Protein 1PW4 (pdb70)

Structure (mmCIF, N/CA/C/O backbone):
data_1PW4
#
_entry.id   1PW4
#
_cell.length_a   97.640
_cell.length_b   97.640
_cell.length_c   175.151
_cell.angle_alpha   90.00
_cell.angle_beta   90.00
_cell.angle_gamma   120.00
#
_symmetry.space_group_name_H-M   'P 32 2 1'
#
loop_
_atom_site.group_PDB
_atom_site.id
_atom_site.type_symbol
_atom_site.label_atom_id
_atom_site.label_alt_id
_atom_site.label_comp_id
_atom_site.label_asym_id
_atom_site.label_entity_id
_atom_site.label_seq_id
_atom_site.pdbx_PDB_ins_code
_atom_site.Cartn_x
_atom_site.Cartn_y
_atom_site.Cartn_z
_atom_site.occupancy
_atom_site.B_iso_or_equiv
_atom_site.auth_seq_id
_atom_site.auth_comp_id
_atom_site.auth_asym_id
_atom_site.auth_atom_id
_atom_site.pdbx_PDB_model_num
ATOM 1 N N . PHE A 1 4 ? 7.602 37.838 -35.981 1.00 126.50 5 PHE A N 1
ATOM 2 C CA . PHE A 1 4 ? 7.575 36.618 -36.846 1.00 126.50 5 PHE A CA 1
ATOM 3 C C . PHE A 1 4 ? 8.498 36.720 -38.079 1.00 126.50 5 PHE A C 1
ATOM 4 O O . PHE A 1 4 ? 8.513 37.724 -38.800 1.00 126.50 5 PHE A O 1
ATOM 12 N N . LYS A 1 5 ? 9.263 35.658 -38.294 1.00 163.32 6 LYS A N 1
ATOM 13 C CA . LYS A 1 5 ? 10.230 35.514 -39.383 1.00 163.32 6 LYS A CA 1
ATOM 14 C C . LYS A 1 5 ? 10.215 33.999 -39.470 1.00 163.32 6 LYS A C 1
ATOM 15 O O . LYS A 1 5 ? 10.165 33.336 -38.432 1.00 163.32 6 LYS A O 1
ATOM 21 N N . PRO A 1 6 ? 10.292 33.404 -40.675 1.00 193.83 7 PRO A N 1
ATOM 22 C CA . PRO A 1 6 ? 10.377 33.656 -42.126 1.00 193.83 7 PRO A CA 1
ATOM 23 C C . PRO A 1 6 ? 9.725 34.833 -42.841 1.00 193.83 7 PRO A C 1
ATOM 24 O O . PRO A 1 6 ? 8.587 35.209 -42.562 1.00 193.83 7 PRO A O 1
ATOM 28 N N . ALA A 1 7 ? 10.484 35.390 -43.786 1.00 92.65 8 ALA A N 1
ATOM 29 C CA . ALA A 1 7 ? 10.042 36.485 -44.641 1.00 92.65 8 ALA A CA 1
ATOM 30 C C . ALA A 1 7 ? 10.873 36.548 -45.939 1.00 92.65 8 ALA A C 1
ATOM 31 O O . ALA A 1 7 ? 12.085 36.759 -45.905 1.00 92.65 8 ALA A O 1
ATOM 33 N N . PRO A 1 8 ? 10.226 36.396 -47.107 1.00 147.84 9 PRO A N 1
ATOM 34 C CA . PRO A 1 8 ? 11.052 36.467 -48.316 1.00 147.84 9 PRO A CA 1
ATOM 35 C C . PRO A 1 8 ? 11.292 37.903 -48.761 1.00 147.84 9 PRO A C 1
ATOM 36 O O . PRO A 1 8 ? 12.426 38.370 -48.816 1.00 147.84 9 PRO A O 1
ATOM 40 N N . HIS A 1 9 ? 10.228 38.604 -49.056 1.00 200.00 10 HIS A N 1
ATOM 41 C CA . HIS A 1 9 ? 10.302 39.947 -49.483 1.00 200.00 10 HIS A CA 1
ATOM 42 C C . HIS A 1 9 ? 10.972 40.371 -50.811 1.00 200.00 10 HIS A C 1
ATOM 43 O O . HIS A 1 9 ? 11.704 41.340 -50.902 1.00 200.00 10 HIS A O 1
ATOM 50 N N . LYS A 1 10 ? 11.051 39.354 -51.707 1.00 81.87 11 LYS A N 1
ATOM 51 C CA . LYS A 1 10 ? 11.794 39.497 -52.966 1.00 81.87 11 LYS A CA 1
ATOM 52 C C . LYS A 1 10 ? 11.186 40.580 -53.833 1.00 81.87 11 LYS A C 1
ATOM 53 O O . LYS A 1 10 ? 9.966 40.713 -53.867 1.00 81.87 11 LYS A O 1
ATOM 59 N N . ALA A 1 11 ? 12.032 41.345 -54.528 1.00 110.94 12 ALA A N 1
ATOM 60 C CA . ALA A 1 11 ? 11.602 42.437 -55.418 1.00 110.94 12 ALA A CA 1
ATOM 61 C C . ALA A 1 11 ? 12.686 42.647 -56.476 1.00 110.94 12 ALA A C 1
ATOM 62 O O . ALA A 1 11 ? 13.845 42.874 -56.115 1.00 110.94 12 ALA A O 1
ATOM 64 N N . ARG A 1 12 ? 12.344 42.579 -57.767 1.00 142.12 13 ARG A N 1
ATOM 65 C CA . ARG A 1 12 ? 13.370 42.740 -58.811 1.00 142.12 13 ARG A CA 1
ATOM 66 C C . ARG A 1 12 ? 13.730 44.140 -59.352 1.00 142.12 13 ARG A C 1
ATOM 67 O O . ARG A 1 12 ? 12.864 44.852 -59.891 1.00 142.12 13 ARG A O 1
ATOM 75 N N . LEU A 1 13 ? 15.013 44.497 -59.182 1.00 89.24 14 LEU A N 1
ATOM 76 C CA . LEU A 1 13 ? 15.605 45.753 -59.625 1.00 89.24 14 LEU A CA 1
ATOM 77 C C . LEU A 1 13 ? 16.819 45.489 -60.537 1.00 89.24 14 LEU A C 1
ATOM 78 O O . LEU A 1 13 ? 17.735 46.316 -60.595 1.00 89.24 14 LEU A O 1
ATOM 83 N N . PRO A 1 14 ? 16.830 44.359 -61.277 1.00 200.00 15 PRO A N 1
ATOM 84 C CA . PRO A 1 14 ? 17.971 44.018 -62.144 1.00 200.00 15 PRO A CA 1
ATOM 85 C C . PRO A 1 14 ? 18.775 45.243 -62.548 1.00 200.00 15 PRO A C 1
ATOM 86 O O . PRO A 1 14 ? 19.914 45.421 -62.117 1.00 200.00 15 PRO A O 1
ATOM 90 N N . ALA A 1 15 ? 18.202 46.080 -63.389 1.00 133.33 16 ALA A N 1
ATOM 91 C CA . ALA A 1 15 ? 18.876 47.309 -63.732 1.00 133.33 16 ALA A CA 1
ATOM 92 C C . ALA A 1 15 ? 20.227 47.359 -64.446 1.00 133.33 16 ALA A C 1
ATOM 93 O O . ALA A 1 15 ? 21.060 48.159 -64.039 1.00 133.33 16 ALA A O 1
ATOM 95 N N . ALA A 1 16 ? 20.519 46.537 -65.454 1.00 116.25 17 ALA A N 1
ATOM 96 C CA . ALA A 1 16 ? 21.798 46.798 -66.119 1.00 116.25 17 ALA A CA 1
ATOM 97 C C . ALA A 1 16 ? 23.042 46.673 -65.240 1.00 116.25 17 ALA A C 1
ATOM 98 O O . ALA A 1 16 ? 23.491 47.673 -64.683 1.00 116.25 17 ALA A O 1
ATOM 100 N N . GLU A 1 17 ? 23.602 45.482 -65.113 1.00 169.19 18 GLU A N 1
ATOM 101 C CA . GLU A 1 17 ? 24.781 45.264 -64.256 1.00 169.19 18 GLU A CA 1
ATOM 102 C C . GLU A 1 17 ? 24.502 44.919 -62.792 1.00 169.19 18 GLU A C 1
ATOM 103 O O . GLU A 1 17 ? 24.866 45.641 -61.846 1.00 169.19 18 GLU A O 1
ATOM 109 N N . ILE A 1 18 ? 23.835 43.774 -62.662 1.00 153.03 19 ILE A N 1
ATOM 110 C CA . ILE A 1 18 ? 23.488 43.144 -61.408 1.00 153.03 19 ILE A CA 1
ATOM 111 C C . ILE A 1 18 ? 24.732 42.299 -61.148 1.00 153.03 19 ILE A C 1
ATOM 112 O O . ILE A 1 18 ? 25.063 42.008 -60.000 1.00 153.03 19 ILE A O 1
ATOM 117 N N . ASP A 1 19 ? 25.417 41.913 -62.226 1.00 107.56 20 ASP A N 1
ATOM 118 C CA . ASP A 1 19 ? 26.637 41.112 -62.113 1.00 107.56 20 ASP A CA 1
ATOM 119 C C . ASP A 1 19 ? 27.529 41.738 -61.042 1.00 107.56 20 ASP A C 1
ATOM 120 O O . ASP A 1 19 ? 27.894 41.077 -60.073 1.00 107.56 20 ASP A O 1
ATOM 125 N N . PRO A 1 20 ? 27.892 43.024 -61.203 1.00 125.26 21 PRO A N 1
ATOM 126 C CA . PRO A 1 20 ? 28.749 43.708 -60.228 1.00 125.26 21 PRO A CA 1
ATOM 127 C C . PRO A 1 20 ? 28.299 43.598 -58.764 1.00 125.26 21 PRO A C 1
ATOM 128 O O . PRO A 1 20 ? 29.125 43.365 -57.879 1.00 125.26 21 PRO A O 1
ATOM 132 N N . THR A 1 21 ? 27.009 43.783 -58.498 1.00 85.65 22 THR A N 1
ATOM 133 C CA . THR A 1 21 ? 26.528 43.671 -57.124 1.00 85.65 22 THR A CA 1
ATOM 134 C C . THR A 1 21 ? 26.437 42.203 -56.724 1.00 85.65 22 THR A C 1
ATOM 135 O O . THR A 1 21 ? 26.132 41.889 -55.577 1.00 85.65 22 THR A O 1
ATOM 139 N N . TYR A 1 22 ? 26.692 41.304 -57.670 1.00 88.46 23 TYR A N 1
ATOM 140 C CA . TYR A 1 22 ? 26.655 39.872 -57.386 1.00 88.46 23 TYR A CA 1
ATOM 141 C C . TYR A 1 22 ? 28.015 39.476 -56.834 1.00 88.46 23 TYR A C 1
ATOM 142 O O . TYR A 1 22 ? 28.119 38.805 -55.808 1.00 88.46 23 TYR A O 1
ATOM 151 N N . ARG A 1 23 ? 29.062 39.902 -57.525 1.00 59.55 24 ARG A N 1
ATOM 152 C CA . ARG A 1 23 ? 30.405 39.614 -57.075 1.00 59.55 24 ARG A CA 1
ATOM 153 C C . ARG A 1 23 ? 30.487 39.982 -55.595 1.00 59.55 24 ARG A C 1
ATOM 154 O O . ARG A 1 23 ? 30.937 39.185 -54.780 1.00 59.55 24 ARG A O 1
ATOM 162 N N . ARG A 1 24 ? 30.020 41.170 -55.230 1.00 98.18 25 ARG A N 1
ATOM 163 C CA . ARG A 1 24 ? 30.100 41.572 -53.833 1.00 98.18 25 ARG A CA 1
ATOM 164 C C . ARG A 1 24 ? 29.126 40.814 -52.943 1.00 98.18 25 ARG A C 1
ATOM 165 O O . ARG A 1 24 ? 29.484 40.396 -51.845 1.00 98.18 25 ARG A O 1
ATOM 173 N N . LEU A 1 25 ? 27.902 40.626 -53.410 1.00 66.69 26 LEU A N 1
ATOM 174 C CA . LEU A 1 25 ? 26.913 39.901 -52.617 1.00 66.69 26 LEU A CA 1
ATOM 175 C C . LEU A 1 25 ? 27.309 38.454 -52.365 1.00 66.69 26 LEU A C 1
ATOM 176 O O . LEU A 1 25 ? 26.716 37.784 -51.499 1.00 66.69 26 LEU A O 1
ATOM 181 N N . ARG A 1 26 ? 28.286 37.966 -53.134 1.00 56.59 27 ARG A N 1
ATOM 182 C CA . ARG A 1 26 ? 28.768 36.592 -52.979 1.00 56.59 27 ARG A CA 1
ATOM 183 C C . ARG A 1 26 ? 30.021 36.539 -52.111 1.00 56.59 27 ARG A C 1
ATOM 184 O O . ARG A 1 26 ? 30.129 35.702 -51.222 1.00 56.59 27 ARG A O 1
ATOM 192 N N . TRP A 1 27 ? 30.968 37.435 -52.360 1.00 138.71 28 TRP A N 1
ATOM 193 C CA . TRP A 1 27 ? 32.164 37.484 -51.537 1.00 138.71 28 TRP A CA 1
ATOM 194 C C . TRP A 1 27 ? 31.690 37.883 -50.128 1.00 138.71 28 TRP A C 1
ATOM 195 O O . TRP A 1 27 ? 32.274 37.48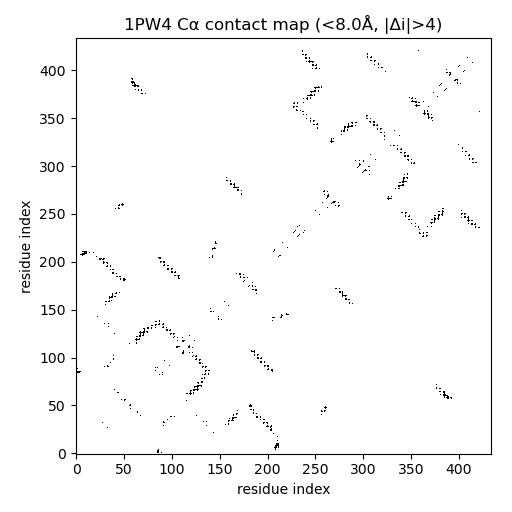8 -49.118 1.00 138.71 28 TRP A O 1
ATOM 206 N N . GLN A 1 28 ? 30.601 38.647 -50.076 1.00 85.20 29 GLN A N 1
ATOM 207 C CA . GLN A 1 28 ? 30.024 39.126 -48.823 1.00 85.20 29 GLN A CA 1
ATOM 208 C C . GLN A 1 28 ? 29.450 37.991 -47.986 1.00 85.20 29 GLN A C 1
ATOM 209 O O . GLN A 1 28 ? 29.943 37.695 -46.898 1.00 85.20 29 GLN A O 1
ATOM 215 N N . ILE A 1 29 ? 28.420 37.353 -48.531 1.00 98.92 30 ILE A N 1
ATOM 216 C CA . ILE A 1 29 ? 27.700 36.262 -47.878 1.00 98.92 30 ILE A CA 1
ATOM 217 C C . ILE A 1 29 ? 28.541 35.057 -47.435 1.00 98.92 30 ILE A C 1
ATOM 218 O O . ILE A 1 29 ? 28.352 34.528 -46.340 1.00 98.92 30 ILE A O 1
ATOM 223 N N . PHE A 1 30 ? 29.449 34.608 -48.292 1.00 87.61 31 PHE A N 1
ATOM 224 C CA . PHE A 1 30 ? 30.305 33.474 -47.967 1.00 87.61 31 PHE A CA 1
ATOM 225 C C . PHE A 1 30 ? 30.934 33.611 -46.572 1.00 87.61 31 PHE A C 1
ATOM 226 O O . PHE A 1 30 ? 30.823 32.687 -45.758 1.00 87.61 31 PHE A O 1
ATOM 234 N N . LEU A 1 31 ? 31.577 34.745 -46.279 1.00 29.27 32 LEU A N 1
ATOM 235 C CA . LEU A 1 31 ? 32.187 34.925 -44.950 1.00 29.27 32 LEU A CA 1
ATOM 236 C C . LEU A 1 31 ? 31.105 34.827 -43.893 1.00 29.27 32 LEU A C 1
ATOM 237 O O . LEU A 1 31 ? 31.320 34.299 -42.823 1.00 29.27 32 LEU A O 1
ATOM 242 N N . GLY A 1 32 ? 29.931 35.345 -44.214 1.00 27.09 33 GLY A N 1
ATOM 243 C CA . GLY A 1 32 ? 28.809 35.305 -43.294 1.00 27.09 33 GLY A CA 1
ATOM 244 C C . GLY A 1 32 ? 28.584 33.948 -42.675 1.00 27.09 33 GLY A C 1
ATOM 245 O O . GLY A 1 32 ? 28.918 33.726 -41.508 1.00 27.09 33 GLY A O 1
ATOM 246 N N . ILE A 1 33 ? 28.008 33.045 -43.464 1.00 70.70 34 ILE A N 1
ATOM 247 C CA . ILE A 1 33 ? 27.729 31.684 -43.028 1.00 70.70 34 ILE A CA 1
ATOM 248 C C . ILE A 1 33 ? 28.988 30.929 -42.563 1.00 70.70 34 ILE A C 1
ATOM 249 O O . ILE A 1 33 ? 28.914 30.130 -41.621 1.00 70.70 34 ILE A O 1
ATOM 254 N N . PHE A 1 34 ? 30.140 31.157 -43.203 1.00 47.01 35 PHE A N 1
ATOM 255 C CA . PHE A 1 34 ? 31.335 30.456 -42.761 1.00 47.01 35 PHE A CA 1
ATOM 256 C C . PHE A 1 34 ? 31.674 30.818 -41.312 1.00 47.01 35 PHE A C 1
ATOM 257 O O . PHE A 1 34 ? 31.851 29.940 -40.467 1.00 47.01 35 PHE A O 1
ATOM 265 N N . PHE A 1 35 ? 31.740 32.111 -41.018 1.00 11.29 36 PHE A N 1
ATOM 266 C CA . PHE A 1 35 ? 32.047 32.576 -39.669 1.00 11.29 36 PHE A CA 1
ATOM 267 C C . PHE A 1 35 ? 30.848 32.410 -38.781 1.00 11.29 36 PHE A C 1
ATOM 268 O O . PHE A 1 35 ? 30.973 32.259 -37.566 1.00 11.29 36 PHE A O 1
ATOM 276 N N . GLY A 1 36 ? 29.673 32.469 -39.390 1.00 38.13 37 GLY A N 1
ATOM 277 C CA . GLY A 1 36 ? 28.468 32.255 -38.622 1.00 38.13 37 GLY A CA 1
ATOM 278 C C . GLY A 1 36 ? 28.573 30.841 -38.080 1.00 38.13 37 GLY A C 1
ATOM 279 O O . GLY A 1 36 ? 28.499 30.626 -36.868 1.00 38.13 37 GLY A O 1
ATOM 280 N N . TYR A 1 37 ? 28.753 29.878 -38.983 1.00 42.23 38 TYR A N 1
ATOM 281 C CA . TYR A 1 37 ? 28.874 28.488 -38.588 1.00 42.23 38 TYR A CA 1
ATOM 282 C C . TYR A 1 37 ? 30.023 28.309 -37.608 1.00 42.23 38 TYR A C 1
ATOM 283 O O . TYR A 1 37 ? 29.862 27.668 -36.569 1.00 42.23 38 TYR A O 1
ATOM 292 N N . ALA A 1 38 ? 31.173 28.895 -37.928 1.00 49.48 39 ALA A N 1
ATOM 293 C CA . ALA A 1 38 ? 32.329 28.793 -37.059 1.00 49.48 39 ALA A CA 1
ATOM 294 C C . ALA A 1 38 ? 31.964 29.178 -35.615 1.00 49.48 39 ALA A C 1
ATOM 295 O O . ALA A 1 38 ? 32.336 28.486 -34.669 1.00 49.48 39 ALA A O 1
ATOM 297 N N . ALA A 1 39 ? 31.203 30.253 -35.438 1.00 64.46 40 ALA A N 1
ATOM 298 C CA . ALA A 1 39 ? 30.828 30.722 -34.099 1.00 64.46 40 ALA A CA 1
ATOM 299 C C . ALA A 1 39 ? 30.184 29.677 -33.181 1.00 64.46 40 ALA A C 1
ATOM 300 O O . ALA A 1 39 ? 30.344 29.734 -31.967 1.00 64.46 40 ALA A O 1
ATOM 302 N N . TYR A 1 40 ? 29.458 28.728 -33.752 1.00 37.24 41 TYR A N 1
ATOM 303 C CA . TYR A 1 40 ? 28.816 27.697 -32.952 1.00 37.24 41 TYR A CA 1
ATOM 304 C C . TYR A 1 40 ? 29.805 26.912 -32.128 1.00 37.24 41 TYR A C 1
ATOM 305 O O . TYR A 1 40 ? 29.543 26.555 -30.979 1.00 37.24 41 TYR A O 1
ATOM 314 N N . TYR A 1 41 ? 30.936 26.610 -32.736 1.00 103.20 42 TYR A N 1
ATOM 315 C CA . TYR A 1 41 ? 31.977 25.854 -32.074 1.00 103.20 42 TYR A CA 1
ATOM 316 C C . TYR A 1 41 ? 32.609 26.452 -30.824 1.00 103.20 42 TYR A C 1
ATOM 317 O O . TYR A 1 41 ? 33.228 25.721 -30.054 1.00 103.20 42 TYR A O 1
ATOM 326 N N . LEU A 1 42 ? 32.470 27.763 -30.608 1.00 70.80 43 LEU A N 1
ATOM 327 C CA . LEU A 1 42 ? 33.013 28.357 -29.380 1.00 70.80 43 LEU A CA 1
ATOM 328 C C . LEU A 1 42 ? 32.136 27.798 -28.271 1.00 70.80 43 LEU A C 1
ATOM 329 O O . LEU A 1 42 ? 32.617 27.521 -27.178 1.00 70.80 43 LEU A O 1
ATOM 334 N N . VAL A 1 43 ? 30.847 27.666 -28.563 1.00 55.86 44 VAL A N 1
ATOM 335 C CA . VAL A 1 43 ? 29.853 27.104 -27.649 1.00 55.86 44 VAL A CA 1
ATOM 336 C C . VAL A 1 43 ? 29.821 25.618 -27.187 1.00 55.86 44 VAL A C 1
ATOM 337 O O . VAL A 1 43 ? 29.420 25.361 -26.051 1.00 55.86 44 VAL A O 1
ATOM 341 N N . ARG A 1 44 ? 30.271 24.642 -28.018 1.00 69.66 45 ARG A N 1
ATOM 342 C CA . ARG A 1 44 ? 30.389 23.254 -27.613 1.00 69.66 45 ARG A CA 1
ATOM 343 C C . ARG A 1 44 ? 31.680 23.109 -26.875 1.00 69.66 45 ARG A C 1
ATOM 344 O O . ARG A 1 44 ? 31.680 22.312 -25.938 1.00 69.66 45 ARG A O 1
ATOM 352 N N . LYS A 1 45 ? 32.797 23.685 -27.075 1.00 113.31 46 LYS A N 1
ATOM 353 C CA . LYS A 1 45 ? 33.303 22.901 -26.001 1.00 113.31 46 LYS A CA 1
ATOM 354 C C . LYS A 1 45 ? 33.917 23.657 -24.881 1.00 113.31 46 LYS A C 1
ATOM 355 O O . LYS A 1 45 ? 35.113 23.705 -24.626 1.00 113.31 46 LYS A O 1
ATOM 361 N N . ASN A 1 46 ? 32.925 24.276 -24.239 1.00 75.87 47 ASN A N 1
ATOM 362 C CA . ASN A 1 46 ? 33.033 25.108 -23.054 1.00 75.87 47 ASN A CA 1
ATOM 363 C C . ASN A 1 46 ? 32.893 24.277 -21.805 1.00 75.87 47 ASN A C 1
ATOM 364 O O . ASN A 1 46 ? 33.637 24.464 -20.831 1.00 75.87 47 ASN A O 1
ATOM 369 N N . PHE A 1 47 ? 31.946 23.354 -21.798 1.00 73.69 48 PHE A N 1
ATOM 370 C CA . PHE A 1 47 ? 31.766 22.631 -20.551 1.00 73.69 48 PHE A CA 1
ATOM 371 C C . PHE A 1 47 ? 33.008 21.840 -20.238 1.00 73.69 48 PHE A C 1
ATOM 372 O O . PHE A 1 47 ? 33.430 21.761 -19.091 1.00 73.69 48 PHE A O 1
ATOM 380 N N . ALA A 1 48 ? 33.591 21.258 -21.273 1.00 59.23 49 ALA A N 1
ATOM 381 C CA . ALA A 1 48 ? 34.805 20.486 -21.120 1.00 59.23 49 ALA A CA 1
ATOM 382 C C . ALA A 1 48 ? 35.796 21.305 -20.299 1.00 59.23 49 ALA A C 1
ATOM 383 O O . ALA A 1 48 ? 36.312 20.841 -19.285 1.00 59.23 49 ALA A O 1
ATOM 385 N N . LEU A 1 49 ? 36.030 22.539 -20.726 1.00 32.86 50 LEU A N 1
ATOM 386 C CA . LEU A 1 49 ? 36.969 23.415 -20.041 1.00 32.86 50 LEU A CA 1
ATOM 387 C C . LEU A 1 49 ? 36.543 23.660 -18.595 1.00 32.86 50 LEU A C 1
ATOM 388 O O . LEU A 1 49 ? 37.370 23.883 -17.712 1.00 32.86 50 LEU A O 1
ATOM 393 N N . ALA A 1 50 ? 35.236 23.613 -18.374 1.00 34.41 51 ALA A N 1
ATOM 394 C CA . ALA A 1 50 ? 34.648 23.825 -17.059 1.00 34.41 51 ALA A CA 1
ATOM 395 C C . ALA A 1 50 ? 35.040 22.760 -16.050 1.00 34.41 51 ALA A C 1
ATOM 396 O O . ALA A 1 50 ? 35.476 23.081 -14.954 1.00 34.41 51 ALA A O 1
ATOM 398 N N . MET A 1 51 ? 34.918 21.500 -16.459 1.00 50.25 52 MET A N 1
ATOM 399 C CA . MET A 1 51 ? 35.184 20.339 -15.614 1.00 50.25 52 MET A CA 1
ATOM 400 C C . MET A 1 51 ? 36.504 20.276 -14.852 1.00 50.25 52 MET A C 1
ATOM 401 O O . MET A 1 51 ? 36.528 19.794 -13.724 1.00 50.25 52 MET A O 1
ATOM 406 N N . PRO A 1 52 ? 37.630 20.720 -15.451 1.00 37.36 53 PRO A N 1
ATOM 407 C CA . PRO A 1 52 ? 38.762 20.573 -14.549 1.00 37.36 53 PRO A CA 1
ATOM 408 C C . PRO A 1 52 ? 38.677 21.643 -13.476 1.00 37.36 53 PRO A C 1
ATOM 409 O O . PRO A 1 52 ? 38.895 21.314 -12.293 1.00 37.36 53 PRO A O 1
ATOM 413 N N . TYR A 1 53 ? 38.335 22.897 -13.879 1.00 57.47 54 TYR A N 1
ATOM 414 C CA . TYR A 1 53 ? 38.132 24.098 -12.975 1.00 57.47 54 TYR A CA 1
ATOM 415 C C . TYR A 1 53 ? 37.024 23.637 -12.020 1.00 57.47 54 TYR A C 1
ATOM 416 O O . TYR A 1 53 ? 37.241 23.470 -10.811 1.00 57.47 54 TYR A O 1
ATOM 425 N N . LEU A 1 54 ? 35.844 23.424 -12.598 1.00 65.71 55 LEU A N 1
ATOM 426 C CA . LEU A 1 54 ? 34.699 22.881 -11.889 1.00 65.71 55 LEU A CA 1
ATOM 427 C C . LEU A 1 54 ? 35.236 21.607 -11.287 1.00 65.71 55 LEU A C 1
ATOM 428 O O . LEU A 1 54 ? 36.150 20.992 -11.822 1.00 65.71 55 LEU A O 1
ATOM 433 N N . VAL A 1 55 ? 34.669 21.234 -10.165 1.00 73.92 56 VAL A N 1
ATOM 434 C CA . VAL A 1 55 ? 35.024 20.021 -9.451 1.00 73.92 56 VAL A CA 1
ATOM 435 C C . VAL A 1 55 ? 36.379 19.822 -8.780 1.00 73.92 56 VAL A C 1
ATOM 436 O O . VAL A 1 55 ? 36.868 18.692 -8.722 1.00 73.92 56 VAL A O 1
ATOM 440 N N . GLU A 1 56 ? 37.021 20.890 -8.304 1.00 167.86 57 GLU A N 1
ATOM 441 C CA . GLU A 1 56 ? 38.217 20.656 -7.503 1.00 167.86 57 GLU A CA 1
ATOM 442 C C . GLU A 1 56 ? 37.308 19.968 -6.492 1.00 167.86 57 GLU A C 1
ATOM 443 O O . GLU A 1 56 ? 37.596 18.899 -5.962 1.00 167.86 57 GLU A O 1
ATOM 449 N N . GLN A 1 57 ? 36.183 20.653 -6.274 1.00 84.31 58 GLN A N 1
ATOM 450 C CA . GLN A 1 57 ? 35.064 20.239 -5.434 1.00 84.31 58 GLN A CA 1
ATOM 451 C C . GLN A 1 57 ? 34.610 18.842 -5.849 1.00 84.31 58 GLN A C 1
ATOM 452 O O . GLN A 1 57 ? 34.568 18.528 -7.035 1.00 84.31 58 GLN A O 1
ATOM 458 N N . GLY A 1 58 ? 34.267 18.016 -4.867 1.00 103.38 59 GLY A N 1
ATOM 459 C CA . GLY A 1 58 ? 33.827 16.655 -5.129 1.00 103.38 59 GLY A CA 1
ATOM 460 C C . GLY A 1 58 ? 32.816 16.472 -6.244 1.00 103.38 59 GLY A C 1
ATOM 461 O O . GLY A 1 58 ? 32.452 15.344 -6.566 1.00 103.38 59 GLY A O 1
ATOM 462 N N . PHE A 1 59 ? 32.354 17.573 -6.827 1.00 141.79 60 PHE A N 1
ATOM 463 C CA . PHE A 1 59 ? 31.384 17.525 -7.916 1.00 141.79 60 PHE A CA 1
ATOM 464 C C . PHE A 1 59 ? 31.593 16.378 -8.898 1.00 141.79 60 PHE A C 1
ATOM 465 O O . PHE A 1 59 ? 30.806 15.430 -8.945 1.00 141.79 60 PHE A O 1
ATOM 473 N N . SER A 1 60 ? 32.657 16.480 -9.687 1.00 166.82 61 SER A N 1
ATOM 474 C CA . SER A 1 60 ? 32.979 15.472 -10.694 1.00 166.82 61 SER A CA 1
ATOM 475 C C . SER A 1 60 ? 33.060 14.031 -10.225 1.00 166.82 61 SER A C 1
ATOM 476 O O . SER A 1 60 ? 33.759 13.719 -9.262 1.00 166.82 61 SER A O 1
ATOM 479 N N . ARG A 1 61 ? 32.334 13.160 -10.914 1.00 170.62 62 ARG A N 1
ATOM 480 C CA . ARG A 1 61 ? 32.371 11.735 -10.634 1.00 159.65 62 ARG A CA 1
ATOM 481 C C . ARG A 1 61 ? 33.156 11.117 -11.796 1.00 146.73 62 ARG A C 1
ATOM 482 O O . ARG A 1 61 ? 34.056 10.293 -11.627 1.00 141.69 62 ARG A O 1
ATOM 490 N N . GLY A 1 62 ? 32.805 11.607 -12.979 1.00 48.02 63 GLY A N 1
ATOM 491 C CA . GLY A 1 62 ? 33.310 11.146 -14.257 1.00 49.49 63 GLY A CA 1
ATOM 492 C C . GLY A 1 62 ? 31.932 11.200 -14.885 1.00 51.58 63 GLY A C 1
ATOM 493 O O . GLY A 1 62 ? 31.702 10.838 -16.027 1.00 55.21 63 GLY A O 1
ATOM 494 N N . ASP A 1 63 ? 31.001 11.614 -14.019 1.00 128.46 64 ASP A N 1
ATOM 495 C CA . ASP A 1 63 ? 29.574 11.854 -14.273 1.00 120.46 64 ASP A CA 1
ATOM 496 C C . ASP A 1 63 ? 29.392 13.043 -15.213 1.00 110.40 64 ASP A C 1
ATOM 497 O O . ASP A 1 63 ? 28.567 13.009 -16.127 1.00 118.12 64 ASP A O 1
ATOM 502 N N . LEU A 1 64 ? 30.167 14.098 -14.960 1.00 59.68 65 LEU A N 1
ATOM 503 C CA . LEU A 1 64 ? 30.099 15.308 -15.759 1.00 62.32 65 LEU A CA 1
ATOM 504 C C . LEU A 1 64 ? 30.080 14.918 -17.226 1.00 66.79 65 LEU A C 1
ATOM 505 O O . LEU A 1 64 ? 29.413 15.556 -18.030 1.00 65.75 65 LEU A O 1
ATOM 510 N N . GLY A 1 65 ? 30.816 13.872 -17.573 1.00 89.77 66 GLY A N 1
ATOM 511 C CA . GLY A 1 65 ? 30.824 13.407 -18.947 1.00 91.55 66 GLY A CA 1
ATOM 512 C C . GLY A 1 65 ? 29.407 13.123 -19.416 1.00 86.15 66 GLY A C 1
ATOM 513 O O . GLY A 1 65 ? 29.062 13.414 -20.558 1.00 95.50 66 GLY A O 1
ATOM 514 N N . PHE A 1 66 ? 28.580 12.557 -18.542 1.00 79.12 67 PHE A N 1
ATOM 515 C CA . PHE A 1 66 ? 27.199 12.274 -18.900 1.00 71.38 67 PHE A CA 1
ATOM 516 C C . PHE A 1 66 ? 26.585 13.624 -19.206 1.00 67.62 67 PHE A C 1
ATOM 517 O O . PHE A 1 66 ? 25.863 13.788 -20.177 1.00 60.01 67 PHE A O 1
ATOM 525 N N . ALA A 1 67 ? 26.885 14.604 -18.370 1.00 51.81 68 ALA A N 1
ATOM 526 C CA . ALA A 1 67 ? 26.352 15.935 -18.583 1.00 66.01 68 ALA A CA 1
ATOM 527 C C . ALA A 1 67 ? 26.782 16.449 -19.947 1.00 72.74 68 ALA A C 1
ATOM 528 O O . ALA A 1 67 ? 25.949 16.876 -20.740 1.00 71.43 68 ALA A O 1
ATOM 530 N N . LEU A 1 68 ? 28.075 16.383 -20.238 1.00 60.65 69 LEU A N 1
ATOM 531 C CA . LEU A 1 68 ? 28.555 16.865 -21.522 1.00 52.17 69 LEU A CA 1
ATOM 532 C C . LEU A 1 68 ? 27.836 16.079 -22.592 1.00 50.31 69 LEU A C 1
ATOM 533 O O . LEU A 1 68 ? 27.441 16.627 -23.616 1.00 52.97 69 LEU A O 1
ATOM 538 N N . SER A 1 69 ? 27.658 14.791 -22.327 1.00 37.94 70 SER A N 1
ATOM 539 C CA . SER A 1 69 ? 26.968 13.870 -23.222 1.00 42.68 70 SER A CA 1
ATOM 540 C C . SER A 1 69 ? 25.704 14.511 -23.822 1.00 52.59 70 SER A C 1
ATOM 541 O O . SER A 1 69 ? 25.285 14.171 -24.931 1.00 57.19 70 SER A O 1
ATOM 544 N N . GLY A 1 70 ? 25.098 15.433 -23.080 1.00 38.53 71 GLY A N 1
ATOM 545 C CA . GLY A 1 70 ? 23.908 16.108 -23.567 1.00 42.38 71 GLY A CA 1
ATOM 546 C C . GLY A 1 70 ? 23.976 16.734 -24.961 1.00 35.40 71 GLY A C 1
ATOM 547 O O . GLY A 1 70 ? 23.129 16.449 -25.802 1.00 41.63 71 GLY A O 1
ATOM 548 N N . ILE A 1 71 ? 24.967 17.590 -25.202 1.00 5.09 72 ILE A N 1
ATOM 549 C CA . ILE A 1 71 ? 25.144 18.273 -26.488 1.00 5.01 72 ILE A CA 1
ATOM 550 C C . ILE A 1 71 ? 24.930 17.353 -27.688 1.00 11.62 72 ILE A C 1
ATOM 551 O O . ILE A 1 71 ? 24.218 17.670 -28.635 1.00 13.81 72 ILE A O 1
ATOM 556 N N . SER A 1 72 ? 25.568 16.197 -27.642 1.00 106.16 73 SER A N 1
ATOM 557 C CA . SER A 1 72 ? 25.493 15.254 -28.741 1.00 100.46 73 SER A CA 1
ATOM 558 C C . SER A 1 72 ? 24.119 14.627 -28.965 1.00 99.89 73 SER A C 1
ATOM 559 O O . SER A 1 72 ? 23.653 14.522 -30.098 1.00 104.57 73 SER A O 1
ATOM 562 N N . ILE A 1 73 ? 23.465 14.235 -27.882 1.00 29.73 74 ILE A N 1
ATOM 563 C CA . ILE A 1 73 ? 22.156 13.601 -27.970 1.00 29.42 74 ILE A CA 1
ATOM 564 C C . ILE A 1 73 ? 21.147 14.515 -28.666 1.00 46.60 74 ILE A C 1
ATOM 565 O O . ILE A 1 73 ? 20.449 14.096 -29.596 1.00 42.57 74 ILE A O 1
ATOM 570 N N . ALA A 1 74 ? 21.085 15.767 -28.209 1.00 87.34 75 ALA A N 1
ATOM 571 C CA . ALA A 1 74 ? 20.155 16.767 -28.744 1.00 88.28 75 ALA A CA 1
ATOM 572 C C . ALA A 1 74 ? 20.472 17.064 -30.191 1.00 81.59 75 ALA A C 1
ATOM 573 O O . ALA A 1 74 ? 19.573 17.170 -31.015 1.00 85.10 75 ALA A O 1
ATOM 575 N N . TYR A 1 75 ? 21.756 17.220 -30.493 1.00 54.01 76 TYR A N 1
ATOM 576 C CA . TYR A 1 75 ? 22.176 17.455 -31.865 1.00 62.46 76 TYR A CA 1
ATOM 577 C C . TYR A 1 75 ? 21.622 16.241 -32.596 1.00 64.64 76 TYR A C 1
ATOM 578 O O . TYR A 1 75 ? 21.177 16.320 -33.737 1.00 72.44 76 TYR A O 1
ATOM 587 N N . GLY A 1 76 ? 21.652 15.111 -31.901 1.00 71.91 77 GLY A N 1
ATOM 588 C CA . GLY A 1 76 ? 21.151 13.873 -32.460 1.00 73.05 77 GLY A CA 1
ATOM 589 C C . GLY A 1 76 ? 19.672 13.905 -32.803 1.00 62.73 77 GLY A C 1
ATOM 590 O O . GLY A 1 76 ? 19.325 13.752 -33.979 1.00 79.59 77 GLY A O 1
ATOM 591 N N . PHE A 1 77 ? 18.800 14.111 -31.804 1.00 80.44 78 PHE A N 1
ATOM 592 C CA . PHE A 1 77 ? 17.348 14.146 -32.046 1.00 83.48 78 PHE A CA 1
ATOM 593 C C . PHE A 1 77 ? 17.016 15.374 -32.883 1.00 82.68 78 PHE A C 1
ATOM 594 O O . PHE A 1 77 ? 15.957 15.459 -33.490 1.00 82.92 78 PHE A O 1
ATOM 602 N N . SER A 1 78 ? 17.956 16.312 -32.910 1.00 76.30 79 SER A N 1
ATOM 603 C CA . SER A 1 78 ? 17.834 17.566 -33.641 1.00 78.55 79 SER A CA 1
ATOM 604 C C . SER A 1 78 ? 17.557 17.520 -35.128 1.00 84.67 79 SER A C 1
ATOM 605 O O . SER A 1 78 ? 16.488 17.914 -35.573 1.00 87.76 79 SER A O 1
ATOM 608 N N . LYS A 1 79 ? 18.530 17.050 -35.898 1.00 126.12 80 LYS A N 1
ATOM 609 C CA . LYS A 1 79 ? 18.387 17.042 -37.342 1.00 113.38 80 LYS A CA 1
ATOM 610 C C . LYS A 1 79 ? 17.133 16.340 -37.813 1.00 116.69 80 LYS A C 1
ATOM 611 O O . LYS A 1 79 ? 16.644 16.610 -38.908 1.00 121.94 80 LYS A O 1
ATOM 617 N N . PHE A 1 80 ? 16.605 15.444 -36.993 1.00 101.10 81 PHE A N 1
ATOM 618 C CA . PHE A 1 80 ? 15.392 14.734 -37.370 1.00 100.99 81 PHE A CA 1
ATOM 619 C C . PHE A 1 80 ? 14.268 15.676 -37.833 1.00 101.10 81 PHE A C 1
ATOM 620 O O . PHE A 1 80 ? 13.465 15.318 -38.694 1.00 101.10 81 PHE A O 1
ATOM 628 N N . ILE A 1 81 ? 14.210 16.881 -37.272 1.00 138.78 82 ILE A N 1
ATOM 629 C CA . ILE A 1 81 ? 13.143 17.809 -37.640 1.00 138.78 82 ILE A CA 1
ATOM 630 C C . ILE A 1 81 ? 13.534 19.204 -38.156 1.00 135.86 82 ILE A C 1
ATOM 631 O O . ILE A 1 81 ? 12.866 19.758 -39.030 1.00 134.63 82 ILE A O 1
ATOM 636 N N . MET A 1 82 ? 14.614 19.767 -37.626 1.00 74.00 83 MET A N 1
ATOM 637 C CA . MET A 1 82 ? 15.067 21.094 -38.029 1.00 78.47 83 MET A CA 1
ATOM 638 C C . MET A 1 82 ? 15.357 21.143 -39.524 1.00 84.80 83 MET A C 1
ATOM 639 O O . MET A 1 82 ? 15.332 22.206 -40.129 1.00 76.22 83 MET A O 1
ATOM 644 N N . GLY A 1 83 ? 15.650 19.985 -40.108 1.00 200.00 84 GLY A N 1
ATOM 645 C CA . GLY A 1 83 ? 15.942 19.914 -41.529 1.00 200.00 84 GLY A CA 1
ATOM 646 C C . GLY A 1 83 ? 14.906 20.559 -42.434 1.00 200.00 84 GLY A C 1
ATOM 647 O O . GLY A 1 83 ? 15.222 20.939 -43.562 1.00 200.00 84 GLY A O 1
ATOM 648 N N . SER A 1 84 ? 13.672 20.683 -41.955 1.00 152.84 85 SER A N 1
ATOM 649 C CA . SER A 1 84 ? 12.608 21.291 -42.751 1.00 152.84 85 SER A CA 1
ATOM 650 C C . SER A 1 84 ? 12.458 22.769 -42.418 1.00 152.84 85 SER A C 1
ATOM 651 O O . SER A 1 84 ? 12.315 23.606 -43.305 1.00 152.84 85 SER A O 1
ATOM 654 N N . VAL A 1 85 ? 12.488 23.078 -41.126 1.00 72.98 86 VAL A N 1
ATOM 655 C CA . VAL A 1 85 ? 12.344 24.444 -40.653 1.00 65.76 86 VAL A CA 1
ATOM 656 C C . VAL A 1 85 ? 13.210 25.448 -41.414 1.00 63.78 86 VAL A C 1
ATOM 657 O O . VAL A 1 85 ? 12.692 26.410 -41.963 1.00 66.97 86 VAL A O 1
ATOM 661 N N . SER A 1 86 ? 14.517 25.240 -41.469 1.00 90.04 87 SER A N 1
ATOM 662 C CA . SER A 1 86 ? 15.354 26.199 -42.186 1.00 94.96 87 SER A CA 1
ATOM 663 C C . SER A 1 86 ? 14.906 26.285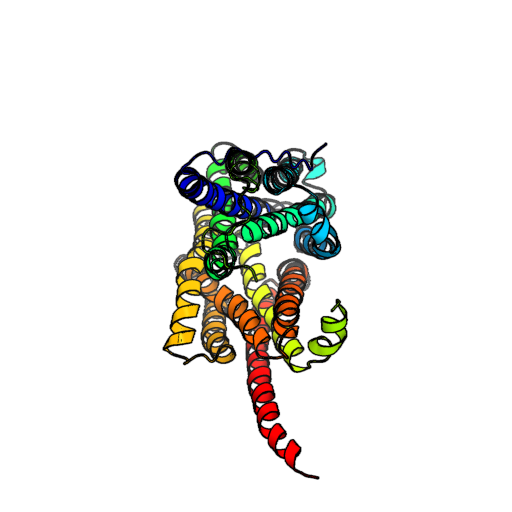 -43.644 1.00 101.99 87 SER A C 1
ATOM 664 O O . SER A 1 86 ? 15.040 27.330 -44.281 1.00 99.86 87 SER A O 1
ATOM 667 N N . ASP A 1 87 ? 14.374 25.188 -44.173 1.00 107.14 88 ASP A N 1
ATOM 668 C CA . ASP A 1 87 ? 13.887 25.189 -45.546 1.00 104.00 88 ASP A CA 1
ATOM 669 C C . ASP A 1 87 ? 12.792 26.259 -45.687 1.00 103.53 88 ASP A C 1
ATOM 670 O O . ASP A 1 87 ? 12.724 26.969 -46.691 1.00 104.84 88 ASP A O 1
ATOM 675 N N . ARG A 1 88 ? 11.929 26.356 -44.678 1.00 90.96 89 ARG A N 1
ATOM 676 C CA . ARG A 1 88 ? 10.848 27.346 -44.659 1.00 87.14 89 ARG A CA 1
ATOM 677 C C . ARG A 1 88 ? 11.373 28.743 -44.303 1.00 88.01 89 ARG A C 1
ATOM 678 O O . ARG A 1 88 ? 11.111 29.728 -45.001 1.00 93.12 89 ARG A O 1
ATOM 686 N N . SER A 1 89 ? 12.108 28.807 -43.194 1.00 81.78 90 SER A N 1
ATOM 687 C CA . SER A 1 89 ? 12.660 30.052 -42.669 1.00 85.51 90 SER A CA 1
ATOM 688 C C . SER A 1 89 ? 13.814 30.594 -43.491 1.00 85.90 90 SER A C 1
ATOM 689 O O . SER A 1 89 ? 14.323 29.917 -44.384 1.00 79.52 90 SER A O 1
ATOM 692 N N . ASN A 1 90 ? 14.238 31.816 -43.187 1.00 44.20 91 ASN A N 1
ATOM 693 C CA . ASN A 1 90 ? 15.333 32.381 -43.946 1.00 45.98 91 ASN A CA 1
ATOM 694 C C . ASN A 1 90 ? 16.703 32.368 -43.282 1.00 40.58 91 A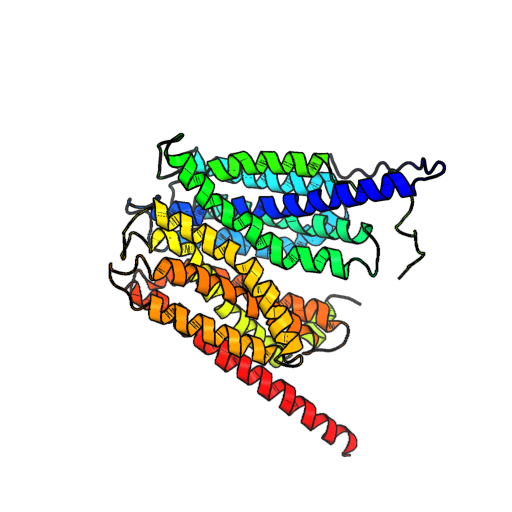SN A C 1
ATOM 695 O O . ASN A 1 90 ? 16.912 32.887 -42.177 1.00 49.93 91 ASN A O 1
ATOM 700 N N . PRO A 1 91 ? 17.663 31.744 -43.977 1.00 65.43 92 PRO A N 1
ATOM 701 C CA . PRO A 1 91 ? 19.050 31.585 -43.566 1.00 57.69 92 PRO A CA 1
ATOM 702 C C . PRO A 1 91 ? 19.666 32.834 -42.946 1.00 53.93 92 PRO A C 1
ATOM 703 O O . PRO A 1 91 ? 20.461 32.714 -42.002 1.00 48.04 92 PRO A O 1
ATOM 707 N N . ARG A 1 92 ? 19.333 34.018 -43.468 1.00 74.23 93 ARG A N 1
ATOM 708 C CA . ARG A 1 92 ? 19.898 35.245 -42.918 1.00 88.43 93 ARG A CA 1
ATOM 709 C C . ARG A 1 92 ? 19.599 35.429 -41.429 1.00 95.16 93 ARG A C 1
ATOM 710 O O . ARG A 1 92 ? 20.471 35.839 -40.657 1.00 93.85 93 ARG A O 1
ATOM 718 N N . VAL A 1 93 ? 18.364 35.131 -41.032 1.00 62.23 94 VAL A N 1
ATOM 719 C CA . VAL A 1 93 ? 17.947 35.272 -39.637 1.00 53.75 94 VAL A CA 1
ATOM 720 C C . VAL A 1 93 ? 18.164 34.021 -38.804 1.00 51.89 94 VAL A C 1
ATOM 721 O O . VAL A 1 93 ? 18.736 34.064 -37.706 1.00 54.55 94 VAL A O 1
ATOM 725 N N . PHE A 1 94 ? 17.691 32.910 -39.356 1.00 81.07 95 PHE A N 1
ATOM 726 C CA . PHE A 1 94 ? 17.733 31.609 -38.709 1.00 85.81 95 PHE A CA 1
ATOM 727 C C . PHE A 1 94 ? 19.084 31.161 -38.166 1.00 95.72 95 PHE A C 1
ATOM 728 O O . PHE A 1 94 ? 19.145 30.466 -37.153 1.00 100.32 95 PHE A O 1
ATOM 736 N N . LEU A 1 95 ? 20.164 31.551 -38.837 1.00 27.62 96 LEU A N 1
ATOM 737 C CA . LEU A 1 95 ? 21.492 31.184 -38.388 1.00 31.47 96 LEU A CA 1
ATOM 738 C C . LEU A 1 95 ? 21.824 31.975 -37.113 1.00 24.49 96 LEU A C 1
ATOM 739 O O . LEU A 1 95 ? 22.032 31.378 -36.063 1.00 30.72 96 LEU A O 1
ATOM 744 N N . PRO A 1 96 ? 21.829 33.323 -37.170 1.00 62.07 97 PRO A N 1
ATOM 745 C CA . PRO A 1 96 ? 22.143 34.075 -35.949 1.00 49.52 97 PRO A CA 1
ATOM 746 C C . PRO A 1 96 ? 21.122 33.740 -34.875 1.00 68.60 97 PRO A C 1
ATOM 747 O O . PRO A 1 96 ? 21.459 33.599 -33.704 1.00 70.79 97 PRO A O 1
ATOM 751 N N . ALA A 1 97 ? 19.865 33.630 -35.295 1.00 62.42 98 ALA A N 1
ATOM 752 C CA . ALA A 1 97 ? 18.759 33.301 -34.401 1.00 56.72 98 ALA A CA 1
ATOM 753 C C . ALA A 1 97 ? 18.995 32.025 -33.592 1.00 56.15 98 ALA A C 1
ATOM 754 O O . ALA A 1 97 ? 18.434 31.857 -32.511 1.00 60.83 98 ALA A O 1
ATOM 756 N N . GLY A 1 98 ? 19.814 31.119 -34.117 1.00 28.41 99 GLY A N 1
ATOM 757 C CA . GLY A 1 98 ? 20.079 29.875 -33.408 1.00 28.10 99 GLY A CA 1
ATOM 758 C C . GLY A 1 98 ? 21.301 29.980 -32.519 1.00 45.28 99 GLY A C 1
ATOM 759 O O . GLY A 1 98 ? 21.383 29.278 -31.495 1.00 41.25 99 GLY A O 1
ATOM 760 N N . LEU A 1 99 ? 22.390 30.487 -33.104 1.00 31.21 100 LEU A N 1
ATOM 761 C CA . LEU A 1 99 ? 23.531 30.842 -32.281 1.00 32.15 100 LEU A CA 1
ATOM 762 C C . LEU A 1 99 ? 23.242 31.630 -31.060 1.00 25.46 100 LEU A C 1
ATOM 763 O O . LEU A 1 99 ? 23.284 31.080 -29.948 1.00 28.97 100 LEU A O 1
ATOM 768 N N . ILE A 1 100 ? 23.068 32.921 -31.232 1.00 93.84 101 ILE A N 1
ATOM 769 C CA . ILE A 1 100 ? 22.763 33.725 -30.065 1.00 102.29 101 ILE A CA 1
ATOM 770 C C . ILE A 1 100 ? 21.744 33.094 -29.165 1.00 104.47 101 ILE A C 1
ATOM 771 O O . ILE A 1 100 ? 21.944 33.131 -27.951 1.00 112.27 101 ILE A O 1
ATOM 776 N N . LEU A 1 101 ? 20.770 32.384 -29.725 1.00 65.84 102 LEU A N 1
ATOM 777 C CA . LEU A 1 101 ? 19.812 31.670 -28.907 1.00 66.98 102 LEU A CA 1
ATOM 778 C C . LEU A 1 101 ? 20.539 30.660 -28.005 1.00 56.66 102 LEU A C 1
ATOM 779 O O . LEU A 1 101 ? 20.208 30.532 -26.830 1.00 73.52 102 LEU A O 1
ATOM 784 N N . ALA A 1 102 ? 21.503 29.931 -28.569 1.00 45.01 103 ALA A N 1
ATOM 785 C CA . ALA A 1 102 ? 22.284 28.930 -27.828 1.00 48.05 103 ALA A CA 1
ATOM 786 C C . ALA A 1 102 ? 23.391 29.525 -26.953 1.00 47.25 103 ALA A C 1
ATOM 787 O O . ALA A 1 102 ? 23.497 29.219 -25.766 1.00 47.49 103 ALA A O 1
ATOM 789 N N . ALA A 1 103 ? 24.201 30.389 -27.557 1.00 31.80 104 ALA A N 1
ATOM 790 C CA . ALA A 1 103 ? 25.331 31.027 -26.883 1.00 34.05 104 ALA A CA 1
ATOM 791 C C . ALA A 1 103 ? 24.880 31.832 -25.688 1.00 40.17 104 ALA A C 1
ATOM 792 O O . ALA A 1 103 ? 25.680 32.123 -24.798 1.00 43.26 104 ALA A O 1
ATOM 794 N N . ALA A 1 104 ? 23.614 32.226 -25.689 1.00 88.60 105 ALA A N 1
ATOM 795 C CA . ALA A 1 104 ? 23.068 32.965 -24.569 1.00 75.86 105 ALA A CA 1
ATOM 796 C C 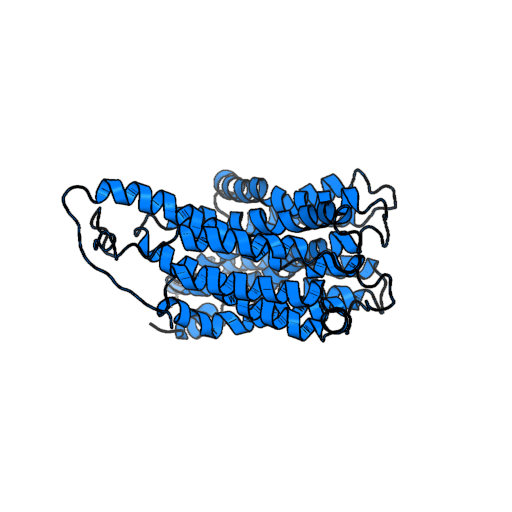. ALA A 1 104 ? 22.891 31.963 -23.438 1.00 79.17 105 ALA A C 1
ATOM 797 O O . ALA A 1 104 ? 23.246 32.240 -22.294 1.00 84.42 105 ALA A O 1
ATOM 799 N N . VAL A 1 105 ? 22.358 30.786 -23.777 1.00 57.77 106 VAL A N 1
ATOM 800 C CA . VAL A 1 105 ? 22.106 29.723 -22.789 1.00 56.42 106 VAL A CA 1
ATOM 801 C C . VAL A 1 105 ? 23.356 29.388 -22.016 1.00 64.29 106 VAL A C 1
ATOM 802 O O . VAL A 1 105 ? 23.315 29.096 -20.822 1.00 70.37 106 VAL A O 1
ATOM 806 N N . MET A 1 106 ? 24.473 29.395 -22.720 1.00 69.82 107 MET A N 1
ATOM 807 C CA . MET A 1 106 ? 25.708 29.090 -22.063 1.00 61.67 107 MET A CA 1
ATOM 808 C C . MET A 1 106 ? 25.874 30.151 -21.006 1.00 55.88 107 MET A C 1
ATOM 809 O O . MET A 1 106 ? 26.172 29.822 -19.857 1.00 54.65 107 MET A O 1
ATOM 814 N N . LEU A 1 107 ? 25.640 31.414 -21.366 1.00 80.39 108 LEU A N 1
ATOM 815 C CA . LEU A 1 107 ? 25.770 32.504 -20.392 1.00 84.86 108 LEU A CA 1
ATOM 816 C C . LEU A 1 107 ? 24.915 32.218 -19.154 1.00 91.19 108 LEU A C 1
ATOM 817 O O . LEU A 1 107 ? 25.279 32.605 -18.042 1.00 82.61 108 LEU A O 1
ATOM 822 N N . PHE A 1 108 ? 23.788 31.533 -19.348 1.00 86.73 109 PHE A N 1
ATOM 823 C CA . PHE A 1 108 ? 22.912 31.185 -18.233 1.00 78.45 109 PHE A CA 1
ATOM 824 C C . PHE A 1 108 ? 23.730 30.419 -17.202 1.00 75.75 109 PHE A C 1
ATOM 825 O O . PHE A 1 108 ? 23.588 30.659 -16.008 1.00 83.87 109 PHE A O 1
ATOM 833 N N . MET A 1 109 ? 24.600 29.519 -17.670 1.00 57.25 110 MET A N 1
ATOM 834 C CA . MET A 1 109 ? 25.446 28.700 -16.794 1.00 63.97 110 MET A CA 1
ATOM 835 C C . MET A 1 109 ? 26.611 29.426 -16.167 1.00 66.47 110 MET A C 1
ATOM 836 O O . MET A 1 109 ? 26.812 29.335 -14.968 1.00 64.39 110 MET A O 1
ATOM 841 N N . GLY A 1 110 ? 27.383 30.141 -16.971 1.00 43.62 111 GLY A N 1
ATOM 842 C CA . GLY A 1 110 ? 28.527 30.855 -16.431 1.00 36.40 111 GLY A CA 1
ATOM 843 C C . GLY A 1 110 ? 28.275 31.864 -15.309 1.00 34.42 111 GLY A C 1
ATOM 844 O O . GLY A 1 110 ? 29.203 32.252 -14.583 1.00 37.61 111 GLY A O 1
ATOM 845 N N . PHE A 1 111 ? 27.031 32.315 -15.171 1.00 133.53 112 PHE A N 1
ATOM 846 C CA . PHE A 1 111 ? 26.693 33.301 -14.144 1.00 138.45 112 PHE A CA 1
ATOM 847 C C . PHE A 1 111 ? 25.770 32.950 -12.983 1.00 145.48 112 PHE A C 1
ATOM 848 O O . PHE A 1 111 ? 25.925 33.487 -11.886 1.00 143.35 112 PHE A O 1
ATOM 856 N N . VAL A 1 112 ? 24.816 32.055 -13.213 1.00 133.20 113 VAL A N 1
ATOM 857 C CA . VAL A 1 112 ? 23.850 31.697 -12.182 1.00 133.20 113 VAL A CA 1
ATOM 858 C C . VAL A 1 112 ? 24.227 30.402 -11.458 1.00 133.20 113 VAL A C 1
ATOM 859 O O . VAL A 1 112 ? 24.045 29.305 -11.988 1.00 133.20 113 VAL A O 1
ATOM 863 N N . PRO A 1 113 ? 24.768 30.524 -10.225 1.00 141.74 114 PRO A N 1
ATOM 864 C CA . PRO A 1 113 ? 25.189 29.401 -9.386 1.00 141.74 114 PRO A CA 1
ATOM 865 C C . PRO A 1 113 ? 24.272 28.190 -9.446 1.00 141.74 114 PRO A C 1
ATOM 866 O O . PRO A 1 113 ? 24.660 27.160 -9.978 1.00 141.74 114 PRO A O 1
ATOM 870 N N . TRP A 1 114 ? 23.063 28.300 -8.903 1.00 111.71 115 TRP A N 1
ATOM 871 C CA . TRP A 1 114 ? 22.132 27.173 -8.942 1.00 111.71 115 TRP A CA 1
ATOM 872 C C . TRP A 1 114 ? 22.215 26.464 -10.278 1.00 111.71 115 TRP A C 1
ATOM 873 O O . TRP A 1 114 ? 22.370 25.246 -10.350 1.00 111.71 115 TRP A O 1
ATOM 884 N N . ALA A 1 115 ? 22.074 27.256 -11.333 1.00 119.92 116 ALA A N 1
ATOM 885 C CA . ALA A 1 115 ? 22.106 26.767 -12.700 1.00 119.92 116 ALA A CA 1
ATOM 886 C C . ALA A 1 115 ? 23.373 26.020 -13.074 1.00 119.92 116 ALA A C 1
ATOM 887 O O . ALA A 1 115 ? 23.302 24.975 -13.713 1.00 119.92 116 ALA A O 1
ATOM 889 N N . THR A 1 116 ? 24.532 26.535 -12.673 1.00 119.14 117 THR A N 1
ATOM 890 C CA . THR A 1 116 ? 25.777 25.871 -13.040 1.00 119.14 117 THR A CA 1
ATOM 891 C C . THR A 1 116 ? 26.210 24.700 -12.166 1.00 119.14 117 THR A C 1
ATOM 892 O O . THR A 1 116 ? 26.626 23.681 -12.690 1.00 119.14 117 THR A O 1
ATOM 896 N N . SER A 1 117 ? 26.119 24.822 -10.848 1.00 87.43 118 SER A N 1
ATOM 897 C CA . SER A 1 117 ? 26.537 23.721 -9.977 1.00 87.43 118 SER A CA 1
ATOM 898 C C . SER A 1 117 ? 25.408 22.893 -9.308 1.00 87.43 118 SER A C 1
ATOM 899 O O . SER A 1 117 ? 25.048 23.115 -8.146 1.00 87.43 118 SER A O 1
ATOM 902 N N . SER A 1 118 ? 24.867 21.932 -10.058 1.00 88.50 119 SER A N 1
ATOM 903 C CA . SER A 1 118 ? 23.796 21.052 -9.576 1.00 88.50 119 SER A CA 1
ATOM 904 C C . SER A 1 118 ? 23.882 19.523 -9.825 1.00 88.50 119 SER A C 1
ATOM 905 O O . SER A 1 118 ? 23.120 18.762 -9.226 1.00 88.50 119 SER A O 1
ATOM 908 N N . ILE A 1 119 ? 24.796 19.078 -10.694 1.00 162.41 120 ILE A N 1
ATOM 909 C CA . ILE A 1 119 ? 24.929 17.659 -11.089 1.00 157.02 120 ILE A CA 1
ATOM 910 C C . ILE A 1 119 ? 23.780 17.180 -11.984 1.00 150.09 120 ILE A C 1
ATOM 911 O O . ILE A 1 119 ? 22.875 16.437 -11.573 1.00 156.54 120 ILE A O 1
ATOM 916 N N . ALA A 1 120 ? 23.847 17.662 -13.216 1.00 87.74 121 ALA A N 1
ATOM 917 C CA . ALA A 1 120 ? 22.903 17.388 -14.289 1.00 76.77 121 ALA A CA 1
ATOM 918 C C . ALA A 1 120 ? 21.660 18.267 -14.354 1.00 63.85 121 ALA A C 1
ATOM 919 O O . ALA A 1 120 ? 20.601 17.881 -14.869 1.00 58.81 121 ALA A O 1
ATOM 921 N N . VAL A 1 121 ? 21.793 19.454 -13.784 1.00 80.21 122 VAL A N 1
ATOM 922 C CA . VAL A 1 121 ? 20.768 20.457 -13.929 1.00 81.68 122 VAL A CA 1
ATOM 923 C C . VAL A 1 121 ? 21.343 20.854 -15.284 1.00 83.77 122 VAL A C 1
ATOM 924 O O . VAL A 1 121 ? 20.638 21.165 -16.243 1.00 87.40 122 VAL A O 1
ATOM 928 N N . MET A 1 122 ? 22.680 20.764 -15.303 1.00 94.05 123 MET A N 1
ATOM 929 C CA . MET A 1 122 ? 23.565 21.085 -16.417 1.00 86.05 123 MET A CA 1
ATOM 930 C C . MET A 1 122 ? 23.257 20.186 -17.590 1.00 75.99 123 MET A C 1
ATOM 931 O O . MET A 1 122 ? 23.261 20.624 -18.737 1.00 83.71 123 MET A O 1
ATOM 936 N N . PHE A 1 123 ? 23.044 18.912 -17.300 1.00 87.66 124 PHE A N 1
ATOM 937 C CA . PHE A 1 123 ? 22.671 17.973 -18.341 1.00 90.30 124 PHE A CA 1
ATOM 938 C C . PHE A 1 123 ? 21.595 18.707 -19.142 1.00 94.77 124 PHE A C 1
ATOM 939 O O . PHE A 1 123 ? 21.758 18.982 -20.333 1.00 93.73 124 PHE A O 1
ATOM 947 N N . VAL A 1 124 ? 20.509 19.049 -18.448 1.00 58.96 125 VAL A N 1
ATOM 948 C CA . VAL A 1 124 ? 19.354 19.720 -19.041 1.00 58.96 125 VAL A CA 1
ATOM 949 C C . VAL A 1 124 ? 19.641 21.058 -19.723 1.00 58.96 125 VAL A C 1
ATOM 950 O O . VAL A 1 124 ? 19.180 21.285 -20.840 1.00 58.96 125 VAL A O 1
ATOM 954 N N . LEU A 1 125 ? 20.397 21.940 -19.074 1.00 90.68 126 LEU A N 1
ATOM 955 C CA . LEU A 1 125 ? 20.719 23.226 -19.694 1.00 82.94 126 LEU A CA 1
ATOM 956 C C . LEU A 1 125 ? 21.538 22.966 -20.959 1.00 79.18 126 LEU A C 1
ATOM 957 O O . LEU A 1 125 ? 21.223 23.449 -22.061 1.00 71.57 126 LEU A O 1
ATOM 962 N N . LEU A 1 126 ? 22.587 22.174 -20.772 1.00 111.86 127 LEU A N 1
ATOM 963 C CA . LEU A 1 126 ? 23.501 21.787 -21.835 1.00 126.06 127 LEU A CA 1
ATOM 964 C C . LEU A 1 126 ? 22.713 21.176 -22.984 1.00 132.79 127 LEU A C 1
ATOM 965 O O . LEU A 1 126 ? 22.968 21.462 -24.156 1.00 131.48 127 LEU A O 1
ATOM 970 N N . PHE A 1 127 ? 21.739 20.344 -22.631 1.00 95.67 128 PHE A N 1
ATOM 971 C CA . PHE A 1 127 ? 20.921 19.660 -23.620 1.00 87.19 128 PHE A CA 1
ATOM 972 C C . PHE A 1 127 ? 20.270 20.618 -24.616 1.00 85.33 128 PHE A C 1
ATOM 973 O O . PHE A 1 127 ? 20.120 20.288 -25.800 1.00 87.99 128 PHE A O 1
ATOM 981 N N . LEU A 1 128 ? 19.889 21.803 -24.143 1.00 83.25 129 LEU A N 1
ATOM 982 C CA . LEU A 1 128 ? 19.275 22.779 -25.029 1.00 87.99 129 LEU A CA 1
ATOM 983 C C . LEU A 1 128 ? 20.341 23.227 -26.009 1.00 97.90 129 LEU A C 1
ATOM 984 O O . LEU A 1 128 ? 20.081 23.376 -27.214 1.00 102.50 129 LEU A O 1
ATOM 989 N N . CYS A 1 129 ? 21.547 23.420 -25.475 1.00 59.24 130 CYS A N 1
ATOM 990 C CA . CYS A 1 129 ? 22.664 23.859 -26.283 1.00 63.09 130 CYS A CA 1
ATOM 991 C C . CYS A 1 129 ? 22.722 22.961 -27.506 1.00 56.11 130 CYS A C 1
ATOM 992 O O . CYS A 1 129 ? 22.859 23.434 -28.643 1.00 62.34 130 CYS A O 1
ATOM 995 N N . GLY A 1 130 ? 22.609 21.659 -27.267 1.00 48.63 131 GLY A N 1
ATOM 996 C CA . GLY A 1 130 ? 22.641 20.720 -28.367 1.00 36.08 131 GLY A CA 1
ATOM 997 C C . GLY A 1 130 ? 21.540 20.998 -29.360 1.00 55.16 131 GLY A C 1
ATOM 998 O O . GLY A 1 130 ? 21.784 21.090 -30.560 1.00 57.35 131 GLY A O 1
ATOM 999 N N . TRP A 1 131 ? 20.323 21.145 -28.854 1.00 60.13 132 TRP A N 1
ATOM 1000 C CA . TRP A 1 131 ? 19.179 21.405 -29.713 1.00 54.43 132 TRP A CA 1
ATOM 1001 C C . TRP A 1 131 ? 19.351 22.653 -30.562 1.00 53.86 132 TRP A C 1
ATOM 1002 O O . TRP A 1 131 ? 19.032 22.654 -31.751 1.00 58.54 132 TRP A O 1
ATOM 1013 N N . PHE A 1 132 ? 19.850 23.717 -29.952 1.00 28.73 133 PHE A N 1
ATOM 1014 C CA . PHE A 1 132 ? 20.066 24.957 -30.693 1.00 28.42 133 PHE A CA 1
ATOM 1015 C C . PHE A 1 132 ? 21.218 24.781 -31.685 1.00 45.60 133 PHE A C 1
ATOM 1016 O O . PHE A 1 132 ? 21.187 25.296 -32.809 1.00 41.57 133 PHE A O 1
ATOM 1024 N N . GLN A 1 133 ? 22.233 24.039 -31.260 1.00 26.42 134 GLN A N 1
ATOM 1025 C CA . GLN A 1 133 ? 23.388 23.819 -32.096 1.00 27.36 134 GLN A CA 1
ATOM 1026 C C . GLN A 1 133 ? 22.844 23.217 -33.381 1.00 20.67 134 GLN A C 1
ATOM 1027 O O . GLN A 1 133 ? 23.376 23.440 -34.468 1.00 24.18 134 GLN A O 1
ATOM 1033 N N . GLY A 1 134 ? 21.741 22.492 -33.244 1.00 79.10 135 GLY A N 1
ATOM 1034 C CA . GLY A 1 134 ? 21.116 21.855 -34.386 1.00 87.55 135 GLY A CA 1
ATOM 1035 C C . GLY A 1 134 ? 20.820 22.801 -35.530 1.00 89.73 135 GLY A C 1
ATOM 1036 O O . GLY A 1 134 ? 21.227 22.552 -36.662 1.00 97.53 135 GLY A O 1
ATOM 1037 N N . MET A 1 135 ? 20.107 23.885 -35.252 1.00 75.90 136 MET A N 1
ATOM 1038 C CA . MET A 1 135 ? 19.773 24.822 -36.309 1.00 77.04 136 MET A CA 1
ATOM 1039 C C . MET A 1 135 ? 20.976 25.341 -37.092 1.00 66.72 136 MET A C 1
ATOM 1040 O O . MET A 1 135 ? 20.976 25.315 -38.317 1.00 83.58 136 MET A O 1
ATOM 1045 N N . GLY A 1 136 ? 22.013 25.785 -36.402 1.00 57.67 137 GLY A N 1
ATOM 1046 C CA . GLY A 1 136 ? 23.187 26.304 -37.090 1.00 57.67 137 GLY A CA 1
ATOM 1047 C C . GLY A 1 136 ? 23.620 25.901 -38.500 1.00 57.67 137 GLY A C 1
ATOM 1048 O O . GLY A 1 136 ? 23.934 26.766 -39.307 1.00 57.67 137 GLY A O 1
ATOM 1049 N N . TRP A 1 137 ? 23.646 24.616 -38.826 1.00 35.51 138 TRP A N 1
ATOM 1050 C CA . TRP A 1 137 ? 24.120 24.211 -40.151 1.00 37.76 138 TRP A CA 1
ATOM 1051 C C . TRP A 1 137 ? 23.192 24.178 -41.334 1.00 43.88 138 TRP A C 1
ATOM 1052 O O . TRP A 1 137 ? 23.563 24.629 -42.412 1.00 46.97 138 TRP A O 1
ATOM 1063 N N . PRO A 1 138 ? 21.960 23.677 -41.157 1.00 34.70 139 PRO A N 1
ATOM 1064 C CA . PRO A 1 138 ? 21.133 23.647 -42.370 1.00 21.96 139 PRO A CA 1
ATOM 1065 C C . PRO A 1 138 ? 20.754 24.953 -43.101 1.00 25.27 139 PRO A C 1
ATOM 1066 O O . PRO A 1 138 ? 20.500 24.933 -44.316 1.00 30.52 139 PRO A O 1
ATOM 1070 N N . PRO A 1 139 ? 20.709 26.093 -42.394 1.00 84.50 140 PRO A N 1
ATOM 1071 C CA . PRO A 1 139 ? 20.377 27.221 -43.252 1.00 83.15 140 PRO A CA 1
ATOM 1072 C C . PRO A 1 139 ? 21.657 27.414 -44.054 1.00 91.02 140 PRO A C 1
ATOM 1073 O O . PRO A 1 139 ? 21.620 27.745 -45.232 1.00 97.10 140 PRO A O 1
ATOM 1077 N N . CYS A 1 140 ? 22.790 27.159 -43.401 1.00 58.24 141 CYS A N 1
ATOM 1078 C CA . CYS A 1 140 ? 24.090 27.274 -44.041 1.00 50.09 141 CYS A CA 1
ATOM 1079 C C . CYS A 1 140 ? 24.025 26.405 -45.278 1.00 44.30 141 CYS A C 1
ATOM 1080 O O . CYS A 1 140 ? 24.767 26.604 -46.241 1.00 43.07 141 CYS A O 1
ATOM 1083 N N . GLY A 1 141 ? 23.111 25.445 -45.245 1.00 50.83 142 GLY A N 1
ATOM 1084 C CA . GLY A 1 141 ? 22.941 24.554 -46.375 1.00 55.30 142 GLY A CA 1
ATOM 1085 C C . GLY A 1 141 ? 22.077 25.182 -47.450 1.00 61.63 142 GLY A C 1
ATOM 1086 O O . GLY A 1 141 ? 22.466 25.226 -48.622 1.00 53.05 142 GLY A O 1
ATOM 1087 N N . ARG A 1 142 ? 20.912 25.686 -47.035 1.00 30.47 143 ARG A N 1
ATOM 1088 C CA . ARG A 1 142 ? 19.951 26.325 -47.938 1.00 22.19 143 ARG A CA 1
ATOM 1089 C C . ARG A 1 142 ? 20.656 27.437 -48.695 1.00 19.49 143 ARG A C 1
ATOM 1090 O O . ARG A 1 142 ? 20.412 27.650 -49.867 1.00 27.61 143 ARG A O 1
ATOM 1098 N N . THR A 1 143 ? 21.570 28.121 -48.022 1.00 36.11 144 THR A N 1
ATOM 1099 C CA . THR A 1 143 ? 22.322 29.192 -48.652 1.00 36.11 144 THR A CA 1
ATOM 1100 C C . THR A 1 143 ? 23.136 28.646 -49.812 1.00 36.11 144 THR A C 1
ATOM 1101 O O . THR A 1 143 ? 22.942 29.020 -50.960 1.00 36.11 144 THR A O 1
ATOM 1105 N N . MET A 1 144 ? 24.035 27.725 -49.504 1.00 121.36 145 MET A N 1
ATOM 1106 C CA . MET A 1 144 ? 24.904 27.174 -50.519 1.00 114.14 145 MET A CA 1
ATOM 1107 C C . MET A 1 144 ? 24.167 26.706 -51.756 1.00 112.16 145 MET A C 1
ATOM 1108 O O . MET A 1 144 ? 24.771 26.544 -52.816 1.00 115.35 145 MET A O 1
ATOM 1113 N N . VAL A 1 145 ? 22.862 26.502 -51.623 1.00 75.92 146 VAL A N 1
ATOM 1114 C CA . VAL A 1 145 ? 22.043 26.053 -52.742 1.00 80.84 146 VAL A CA 1
ATOM 1115 C C . VAL A 1 145 ? 21.833 27.259 -53.643 1.00 87.87 146 VAL A C 1
ATOM 1116 O O . VAL A 1 145 ? 21.651 27.136 -54.856 1.00 85.74 146 VAL A O 1
ATOM 1120 N N . HIS A 1 146 ? 21.860 28.432 -53.027 1.00 43.31 147 HIS A N 1
ATOM 1121 C CA . HIS A 1 146 ? 21.673 29.678 -53.744 1.00 40.17 147 HIS A CA 1
ATOM 1122 C C . HIS A 1 146 ? 22.968 30.353 -54.173 1.00 39.70 147 HIS A C 1
ATOM 1123 O O . HIS A 1 146 ? 22.973 31.546 -54.473 1.00 41.01 147 HIS A O 1
ATOM 1130 N N . TRP A 1 147 ? 24.081 29.616 -54.109 1.00 200.00 148 TRP A N 1
ATOM 1131 C CA . TRP A 1 147 ? 25.353 30.136 -54.619 1.00 200.00 148 TRP A CA 1
ATOM 1132 C C . TRP A 1 147 ? 25.241 29.954 -56.148 1.00 200.00 148 TRP A C 1
ATOM 1133 O O . TRP A 1 147 ? 24.868 30.885 -56.866 1.00 200.00 148 TRP A O 1
ATOM 1144 N N . TRP A 1 148 ? 25.592 28.753 -56.626 1.00 69.88 149 TRP A N 1
ATOM 1145 C CA . TRP A 1 148 ? 25.442 28.350 -58.039 1.00 63.17 149 TRP A CA 1
ATOM 1146 C C . TRP A 1 148 ? 25.844 26.885 -58.358 1.00 59.38 149 TRP A C 1
ATOM 1147 O O . TRP A 1 148 ? 26.992 26.503 -58.183 1.00 57.72 149 TRP A O 1
ATOM 1158 N N . SER A 1 149 ? 24.915 26.063 -58.834 1.00 114.57 150 SER A N 1
ATOM 1159 C CA . SER A 1 149 ? 25.253 24.666 -59.121 1.00 108.38 150 SER A CA 1
ATOM 1160 C C . SER A 1 149 ? 26.506 24.380 -59.941 1.00 103.11 150 SER A C 1
ATOM 1161 O O . SER A 1 149 ? 26.848 25.115 -60.867 1.00 101.46 150 SER A O 1
ATOM 1164 N N . GLN A 1 150 ? 27.145 23.269 -59.589 1.00 57.56 151 GLN A N 1
ATOM 1165 C CA . GLN A 1 150 ? 28.387 22.752 -60.173 1.00 54.31 151 GLN A CA 1
ATOM 1166 C C . GLN A 1 150 ? 29.582 23.626 -59.789 1.00 54.40 151 GLN A C 1
ATOM 1167 O O . GLN A 1 150 ? 30.663 23.554 -60.379 1.00 50.89 151 GLN A O 1
ATOM 1173 N N . LYS A 1 151 ? 29.369 24.452 -58.771 1.00 94.43 152 LYS A N 1
ATOM 1174 C CA . LYS A 1 151 ? 30.414 25.301 -58.232 1.00 89.04 152 LYS A CA 1
ATOM 1175 C C . LYS A 1 151 ? 30.485 24.900 -56.760 1.00 82.11 152 LYS A C 1
ATOM 1176 O O . LYS A 1 151 ? 31.561 24.790 -56.170 1.00 88.56 152 LYS A O 1
ATOM 1182 N N . GLU A 1 152 ? 29.301 24.656 -56.197 1.00 105.38 153 GLU A N 1
ATOM 1183 C CA . GLU A 1 152 ? 29.107 24.247 -54.808 1.00 94.41 153 GLU A CA 1
ATOM 1184 C C . GLU A 1 152 ? 30.167 23.277 -54.268 1.00 81.49 153 GLU A C 1
ATOM 1185 O O . GLU A 1 152 ? 30.615 23.404 -53.128 1.00 76.45 153 GLU A O 1
ATOM 1191 N N . ARG A 1 153 ? 30.582 22.317 -55.086 1.00 117.95 154 ARG A N 1
ATOM 1192 C CA . ARG A 1 153 ? 31.578 21.360 -54.631 1.00 119.42 154 ARG A CA 1
ATOM 1193 C C . ARG A 1 153 ? 32.706 22.113 -53.952 1.00 121.51 154 ARG A C 1
ATOM 1194 O O . ARG A 1 153 ? 33.237 21.672 -52.941 1.00 125.14 154 ARG A O 1
ATOM 1202 N N . GLY A 1 154 ? 33.050 23.268 -54.503 1.00 50.95 155 GLY A N 1
ATOM 1203 C CA . GLY A 1 154 ? 34.129 24.059 -53.948 1.00 42.95 155 GLY A CA 1
ATOM 1204 C C . GLY A 1 154 ? 33.812 24.812 -52.669 1.00 32.89 155 GLY A C 1
ATOM 1205 O O . GLY A 1 154 ? 34.590 24.783 -51.717 1.00 40.61 155 GLY A O 1
ATOM 1206 N N . GLY A 1 155 ? 32.682 25.500 -52.633 1.00 40.64 156 GLY A N 1
ATOM 1207 C CA . GLY A 1 155 ? 32.351 26.243 -51.440 1.00 43.28 156 GLY A CA 1
ATOM 1208 C C . GLY A 1 155 ? 32.362 25.320 -50.244 1.00 47.75 156 GLY A C 1
ATOM 1209 O O . GLY A 1 155 ? 32.822 25.696 -49.171 1.00 46.71 156 GLY A O 1
ATOM 1210 N N . ILE A 1 156 ? 31.870 24.099 -50.445 1.00 16.18 157 ILE A N 1
ATOM 1211 C CA . ILE A 1 156 ? 31.775 23.094 -49.382 1.00 16.18 157 ILE A CA 1
ATOM 1212 C C . ILE A 1 156 ? 33.129 22.514 -49.017 1.00 16.18 157 ILE A C 1
ATOM 1213 O O . ILE A 1 156 ? 33.450 22.431 -47.837 1.00 16.18 157 ILE A O 1
ATOM 1218 N N . VAL A 1 157 ? 33.908 22.089 -50.009 1.00 92.12 158 VAL A N 1
ATOM 1219 C CA . VAL A 1 157 ? 35.231 21.533 -49.728 1.00 84.38 158 VAL A CA 1
ATOM 1220 C C . VAL A 1 157 ? 35.768 22.256 -48.504 1.00 80.62 158 VAL A C 1
ATOM 1221 O O . VAL A 1 157 ? 36.134 21.629 -47.501 1.00 73.01 158 VAL A O 1
ATOM 1225 N N . SER A 1 158 ? 35.827 23.579 -48.613 1.00 29.20 159 SER A N 1
ATOM 1226 C CA . SER A 1 158 ? 36.286 24.446 -47.535 1.00 40.71 159 SER A CA 1
ATOM 1227 C C . SER A 1 158 ? 35.470 24.392 -46.227 1.00 47.44 159 SER A C 1
ATOM 1228 O O . SER A 1 158 ? 36.029 24.328 -45.147 1.00 46.13 159 SER A O 1
ATOM 1231 N N . VAL A 1 159 ? 34.149 24.412 -46.324 1.00 53.06 160 VAL A N 1
ATOM 1232 C CA . VAL A 1 159 ? 33.322 24.421 -45.127 1.00 44.58 160 VAL A CA 1
ATOM 1233 C C . VAL A 1 159 ? 33.354 23.232 -44.163 1.00 42.72 160 VAL A C 1
ATOM 1234 O O . VAL A 1 159 ? 33.459 23.432 -42.962 1.00 45.38 160 VAL A O 1
ATOM 1238 N N . TRP A 1 160 ? 33.284 21.997 -44.629 1.00 119.34 161 TRP A N 1
ATOM 1239 C CA . TRP A 1 160 ? 33.300 20.897 -43.650 1.00 124.08 161 TRP A CA 1
ATOM 1240 C C . TRP A 1 160 ? 34.551 20.880 -42.744 1.00 133.99 161 TRP A C 1
ATOM 1241 O O . TRP A 1 160 ? 34.478 21.003 -41.512 1.00 138.59 161 TRP A O 1
ATOM 1252 N N . ASN A 1 161 ? 35.698 20.761 -43.399 1.00 160.97 162 ASN A N 1
ATOM 1253 C CA . ASN A 1 161 ? 36.988 20.612 -42.747 1.00 164.82 162 ASN A CA 1
ATOM 1254 C C . ASN A 1 161 ? 37.610 21.771 -41.975 1.00 157.84 162 ASN A C 1
ATOM 1255 O O . ASN A 1 161 ? 38.418 21.536 -41.076 1.00 164.07 162 ASN A O 1
ATOM 1260 N N . CYS A 1 162 ? 37.262 23.010 -42.311 1.00 51.21 163 CYS A N 1
ATOM 1261 C CA . CYS A 1 162 ? 37.838 24.146 -41.601 1.00 38.66 163 CYS A CA 1
ATOM 1262 C C . CYS A 1 162 ? 36.943 24.619 -40.480 1.00 57.74 163 CYS A C 1
ATOM 1263 O O . CYS A 1 162 ? 37.423 25.031 -39.432 1.00 59.93 163 CYS A O 1
ATOM 1266 N N . ALA A 1 163 ? 35.636 24.548 -40.703 1.00 47.80 164 ALA A N 1
ATOM 1267 C CA . ALA A 1 163 ? 34.676 25.035 -39.722 1.00 42.10 164 ALA A CA 1
ATOM 1268 C C . ALA A 1 163 ? 34.750 24.433 -38.306 1.00 41.53 164 ALA A C 1
ATOM 1269 O O . ALA A 1 163 ? 34.602 25.156 -37.310 1.00 46.21 164 ALA A O 1
ATOM 1271 N N . HIS A 1 164 ? 34.937 22.756 -38.280 1.00 44.47 165 HIS A N 1
ATOM 1272 C CA . HIS A 1 164 ? 35.037 22.557 -36.847 1.00 44.16 165 HIS A CA 1
ATOM 1273 C C . HIS A 1 164 ? 36.309 23.139 -36.285 1.00 61.34 165 HIS A C 1
ATOM 1274 O O . HIS A 1 164 ? 36.362 23.539 -35.127 1.00 57.31 165 HIS A O 1
ATOM 1281 N N . ASN A 1 165 ? 37.310 23.332 -36.816 1.00 37.44 166 ASN A N 1
ATOM 1282 C CA . ASN A 1 165 ? 38.548 23.742 -36.164 1.00 38.38 166 ASN A CA 1
ATOM 1283 C C . ASN A 1 165 ? 38.819 25.250 -35.933 1.00 31.69 166 ASN A C 1
ATOM 1284 O O . ASN A 1 165 ? 39.249 25.657 -34.837 1.00 35.20 166 ASN A O 1
ATOM 1289 N N . VAL A 1 166 ? 38.576 26.078 -36.946 1.00 41.78 167 VAL A N 1
ATOM 1290 C CA . VAL A 1 166 ? 38.834 27.505 -36.792 1.00 50.23 167 VAL A CA 1
ATOM 1291 C C . VAL A 1 166 ? 38.103 28.095 -35.589 1.00 52.41 167 VAL A C 1
ATOM 1292 O O . VAL A 1 166 ? 38.601 29.020 -34.951 1.00 60.21 167 VAL A O 1
ATOM 1296 N N . GLY A 1 167 ? 36.934 27.542 -35.278 1.00 41.71 168 GLY A N 1
ATOM 1297 C CA . GLY A 1 167 ? 36.165 28.022 -34.146 1.00 42.85 168 GLY A CA 1
ATOM 1298 C C . GLY A 1 167 ? 36.308 27.258 -32.837 1.00 32.53 168 GLY A C 1
ATOM 1299 O O . GLY A 1 167 ? 36.346 27.871 -31.769 1.00 49.39 168 GLY A O 1
ATOM 1300 N N . GLY A 1 168 ? 36.396 25.929 -32.910 1.00 38.36 169 GLY A N 1
ATOM 1301 C CA . GLY A 1 168 ? 36.498 25.108 -31.712 1.00 41.40 169 GLY A CA 1
ATOM 1302 C C . GLY A 1 168 ? 37.808 25.215 -30.968 1.00 40.60 169 GLY A C 1
ATOM 1303 O O . GLY A 1 168 ? 37.897 24.843 -29.801 1.00 40.84 169 GLY A O 1
ATOM 1304 N N . GLY A 1 169 ? 38.830 25.731 -31.644 1.00 32.73 170 GLY A N 1
ATOM 1305 C CA . GLY A 1 169 ? 40.141 25.868 -31.024 1.00 32.73 170 GLY A CA 1
ATOM 1306 C C . GLY A 1 169 ? 40.433 27.206 -30.359 1.00 32.73 170 GLY A C 1
ATOM 1307 O O . GLY A 1 169 ? 41.479 27.378 -29.729 1.00 34.18 170 GLY A O 1
ATOM 1308 N N . ILE A 1 170 ? 39.541 28.174 -30.537 1.00 70.97 171 ILE A N 1
ATOM 1309 C CA . ILE A 1 170 ? 39.717 29.483 -29.924 1.00 58.23 171 ILE A CA 1
ATOM 1310 C C . ILE A 1 170 ? 39.283 29.704 -28.451 1.00 61.54 171 ILE A C 1
ATOM 1311 O O . ILE A 1 170 ? 39.943 30.449 -27.722 1.00 66.79 171 ILE A O 1
ATOM 1316 N N . PRO A 1 171 ? 38.198 29.042 -27.990 1.00 19.78 172 PRO A N 1
ATOM 1317 C CA . PRO A 1 171 ? 37.681 29.185 -26.615 1.00 18.43 172 PRO A CA 1
ATOM 1318 C C . PRO A 1 171 ? 38.604 28.989 -25.416 1.00 26.30 172 PRO A C 1
ATOM 1319 O O . PRO A 1 171 ? 38.526 29.752 -24.453 1.00 32.38 172 PRO A O 1
ATOM 1323 N N . PRO A 1 172 ? 39.470 27.964 -25.429 1.00 84.91 173 PRO A N 1
ATOM 1324 C CA . PRO A 1 172 ? 40.338 27.838 -24.251 1.00 76.76 173 PRO A CA 1
ATOM 1325 C C . PRO A 1 172 ? 41.252 29.079 -24.197 1.00 70.97 173 PRO A C 1
ATOM 1326 O O . PRO A 1 172 ? 41.710 29.498 -23.131 1.00 69.74 173 PRO A O 1
ATOM 1330 N N . LEU A 1 173 ? 41.514 29.647 -25.368 1.00 45.14 174 LEU A N 1
ATOM 1331 C CA . LEU A 1 173 ? 42.316 30.843 -25.476 1.00 49.61 174 LEU A CA 1
ATOM 1332 C C . LEU A 1 173 ? 41.647 32.023 -24.777 1.00 55.94 174 LEU A C 1
ATOM 1333 O O . LEU A 1 173 ? 42.307 32.805 -24.088 1.00 47.36 174 LEU A O 1
ATOM 1338 N N . LEU A 1 174 ? 40.339 32.172 -24.962 1.00 57.87 175 LEU A N 1
ATOM 1339 C CA . LEU A 1 174 ? 39.636 33.277 -24.318 1.00 49.59 175 LEU A CA 1
ATOM 1340 C C . LEU A 1 174 ? 39.551 33.039 -22.821 1.00 46.89 175 LEU A C 1
ATOM 1341 O O . LEU A 1 174 ? 39.835 33.930 -22.026 1.00 55.01 175 LEU A O 1
ATOM 1346 N N . PHE A 1 175 ? 39.142 31.842 -22.431 1.00 43.33 176 PHE A N 1
ATOM 1347 C CA . PHE A 1 175 ? 39.071 31.515 -21.013 1.00 5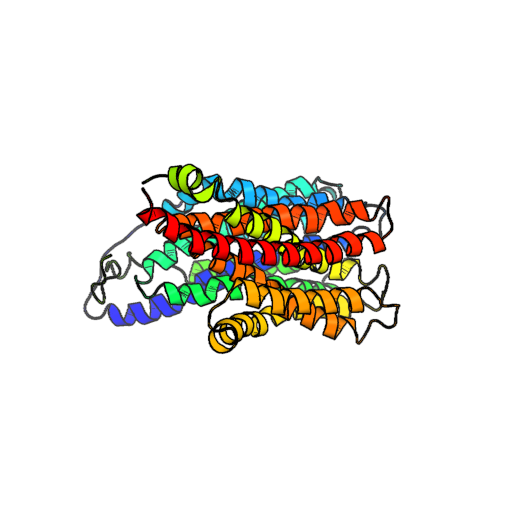0.05 176 PHE A CA 1
ATOM 1348 C C . PHE A 1 175 ? 40.428 31.813 -20.378 1.00 52.55 176 PHE A C 1
ATOM 1349 O O . PHE A 1 175 ? 40.512 32.398 -19.302 1.00 50.47 176 PHE A O 1
ATOM 1357 N N . LEU A 1 176 ? 41.486 31.354 -21.043 1.00 76.28 177 LEU A N 1
ATOM 1358 C CA . LEU A 1 176 ? 42.857 31.584 -20.597 1.00 69.06 177 LEU A CA 1
ATOM 1359 C C . LEU A 1 176 ? 43.057 33.073 -20.332 1.00 67.08 177 LEU A C 1
ATOM 1360 O O . LEU A 1 176 ? 43.666 33.468 -19.336 1.00 70.27 177 LEU A O 1
ATOM 1365 N N . LEU A 1 177 ? 42.544 33.895 -21.240 1.00 59.26 178 LEU A N 1
ATOM 1366 C CA . LEU A 1 177 ? 42.645 35.349 -21.110 1.00 64.18 178 LEU A CA 1
ATOM 1367 C C . LEU A 1 177 ? 41.655 35.931 -20.084 1.00 71.21 178 LEU A C 1
ATOM 1368 O O . LEU A 1 177 ? 42.036 36.755 -19.244 1.00 69.08 178 LEU A O 1
ATOM 1373 N N . GLY A 1 178 ? 40.394 35.501 -20.172 1.00 31.61 179 GLY A N 1
ATOM 1374 C CA . GLY A 1 178 ? 39.374 35.957 -19.256 1.00 28.47 179 GLY A CA 1
ATOM 1375 C C . GLY A 1 178 ? 39.670 35.591 -17.802 1.00 28.00 179 GLY A C 1
ATOM 1376 O O . GLY A 1 178 ? 38.893 35.931 -16.895 1.00 29.31 179 GLY A O 1
ATOM 1377 N N . MET A 1 179 ? 40.761 34.868 -17.561 1.00 61.57 180 MET A N 1
ATOM 1378 C CA . MET A 1 179 ? 41.119 34.501 -16.198 1.00 57.75 180 MET A CA 1
ATOM 1379 C C . MET A 1 179 ? 41.545 35.714 -15.384 1.00 58.62 180 MET A C 1
ATOM 1380 O O . MET A 1 179 ? 41.097 35.912 -14.253 1.00 63.73 180 MET A O 1
ATOM 1385 N N . ALA A 1 180 ? 42.430 36.516 -15.969 1.00 121.87 181 ALA A N 1
ATOM 1386 C CA . ALA A 1 180 ? 42.943 37.732 -15.331 1.00 125.60 181 ALA A CA 1
ATOM 1387 C C . ALA A 1 180 ? 41.883 38.837 -15.120 1.00 125.99 181 ALA A C 1
ATOM 1388 O O . ALA A 1 180 ? 41.830 39.477 -14.069 1.00 119.61 181 ALA A O 1
ATOM 1390 N N . TRP A 1 181 ? 41.025 39.033 -16.114 1.00 147.64 182 TRP A N 1
ATOM 1391 C CA . TRP A 1 181 ? 40.003 40.074 -16.071 1.00 143.28 182 TRP A CA 1
ATOM 1392 C C . TRP A 1 181 ? 38.759 39.697 -15.271 1.00 153.73 182 TRP A C 1
ATOM 1393 O O . TRP A 1 181 ? 38.079 40.555 -14.684 1.00 166.92 182 TRP A O 1
ATOM 1404 N N . PHE A 1 182 ? 38.448 38.413 -15.292 1.00 196.38 183 PHE A N 1
ATOM 1405 C CA . PHE A 1 182 ? 37.286 37.872 -14.612 1.00 200.00 183 PHE A CA 1
ATOM 1406 C C . PHE A 1 182 ? 37.638 36.823 -13.570 1.00 200.00 183 PHE A C 1
ATOM 1407 O O . PHE A 1 182 ? 36.983 35.785 -13.464 1.00 200.00 183 PHE A O 1
ATOM 1415 N N . ASN A 1 183 ? 38.658 37.145 -12.782 1.00 73.75 184 ASN A N 1
ATOM 1416 C CA . ASN A 1 183 ? 39.220 36.262 -11.747 1.00 73.75 184 ASN A CA 1
ATOM 1417 C C . ASN A 1 183 ? 38.559 34.902 -11.427 1.00 73.75 184 ASN A C 1
ATOM 1418 O O . ASN A 1 183 ? 39.281 33.908 -11.327 1.00 73.75 184 ASN A O 1
ATOM 1423 N N . ASP A 1 184 ? 37.235 34.831 -11.272 1.00 101.90 185 ASP A N 1
ATOM 1424 C CA . ASP A 1 184 ? 36.600 33.544 -10.965 1.00 93.90 185 ASP A CA 1
ATOM 1425 C C . ASP A 1 184 ? 36.990 32.457 -11.969 1.00 83.84 185 ASP A C 1
ATOM 1426 O O . ASP A 1 184 ? 36.869 32.614 -13.186 1.00 91.56 185 ASP A O 1
ATOM 1431 N N . TRP A 1 185 ? 37.412 31.323 -11.414 1.00 150.53 186 TRP A N 1
ATOM 1432 C CA . TRP A 1 185 ? 37.855 30.188 -12.197 1.00 153.17 186 TRP A CA 1
ATOM 1433 C C . TRP A 1 185 ? 36.798 29.126 -12.461 1.00 157.64 186 TRP A C 1
ATOM 1434 O O . TRP A 1 185 ? 36.607 28.719 -13.605 1.00 156.60 186 TRP A O 1
ATOM 1445 N N . HIS A 1 186 ? 36.101 28.688 -11.413 1.00 65.07 187 HIS A N 1
ATOM 1446 C CA . HIS A 1 186 ? 35.085 27.650 -11.574 1.00 66.85 187 HIS A CA 1
ATOM 1447 C C . HIS A 1 186 ? 34.158 27.981 -12.732 1.00 61.45 187 HIS A C 1
ATOM 1448 O O . HIS A 1 186 ? 33.654 27.066 -13.380 1.00 70.80 187 HIS A O 1
ATOM 1455 N N . ALA A 1 187 ? 33.910 29.272 -12.984 1.00 170.36 188 ALA A N 1
ATOM 1456 C CA . ALA A 1 187 ? 33.052 29.619 -14.108 1.00 162.62 188 ALA A CA 1
ATOM 1457 C C . ALA A 1 187 ? 33.353 30.848 -14.992 1.00 158.86 188 ALA A C 1
ATOM 1458 O O . ALA A 1 187 ? 32.637 31.832 -14.930 1.00 151.25 188 ALA A O 1
ATOM 1460 N N . ALA A 1 188 ? 34.390 30.792 -15.818 1.00 14.91 189 ALA A N 1
ATOM 1461 C CA . ALA A 1 188 ? 34.715 31.851 -16.790 1.00 29.11 189 ALA A CA 1
ATOM 1462 C C . ALA A 1 188 ? 34.475 31.253 -18.196 1.00 35.84 189 ALA A C 1
ATOM 1463 O O . ALA A 1 188 ? 35.023 31.744 -19.196 1.00 34.53 189 ALA A O 1
ATOM 1465 N N . LEU A 1 189 ? 33.781 30.113 -18.240 1.00 55.49 190 LEU A N 1
ATOM 1466 C CA . LEU A 1 189 ? 33.420 29.419 -19.488 1.00 47.01 190 LEU A CA 1
ATOM 1467 C C . LEU A 1 189 ? 32.440 30.284 -20.290 1.00 45.15 190 LEU A C 1
ATOM 1468 O O . LEU A 1 189 ? 32.073 29.951 -21.428 1.00 47.81 190 LEU A O 1
ATOM 1473 N N . TYR A 1 190 ? 31.989 31.371 -19.653 1.00 46.17 191 TYR A N 1
ATOM 1474 C CA . TYR A 1 190 ? 31.063 32.360 -20.231 1.00 50.91 191 TYR A CA 1
ATOM 1475 C C . TYR A 1 190 ? 31.658 33.400 -21.197 1.00 60.82 191 TYR A C 1
ATOM 1476 O O . TYR A 1 190 ? 30.975 33.856 -22.111 1.00 65.42 191 TYR A O 1
ATOM 1485 N N . MET A 1 191 ? 32.921 33.764 -20.998 1.00 30.45 192 MET A N 1
ATOM 1486 C CA . MET A 1 191 ? 33.560 34.766 -21.830 1.00 34.30 192 MET A CA 1
ATOM 1487 C C . MET A 1 191 ? 33.596 34.349 -23.304 1.00 27.32 192 MET A C 1
ATOM 1488 O O . MET A 1 191 ? 33.392 35.181 -24.206 1.00 33.55 192 MET A O 1
ATOM 1493 N N . PRO A 1 192 ? 33.863 33.064 -23.592 1.00 97.47 193 PRO A N 1
ATOM 1494 C CA . PRO A 1 192 ? 33.864 32.759 -25.026 1.00 84.92 193 PRO A CA 1
ATOM 1495 C C . PRO A 1 192 ? 32.474 33.055 -25.590 1.00 104.00 193 PRO A C 1
ATOM 1496 O O . PRO A 1 192 ? 32.335 33.684 -26.639 1.00 106.19 193 PRO A O 1
ATOM 1500 N N . ALA A 1 193 ? 31.451 32.616 -24.867 1.00 79.96 194 ALA A N 1
ATOM 1501 C CA . ALA A 1 193 ? 30.065 32.833 -25.269 1.00 74.26 194 ALA A CA 1
ATOM 1502 C C . ALA A 1 193 ? 29.744 34.315 -25.428 1.00 73.69 194 ALA A C 1
ATOM 1503 O O . ALA A 1 193 ? 28.964 34.708 -26.301 1.00 78.37 194 ALA A O 1
ATOM 1505 N N . PHE A 1 194 ? 30.361 35.140 -24.593 1.00 186.60 195 PHE A N 1
ATOM 1506 C CA . PHE A 1 194 ? 30.105 36.569 -24.638 1.00 186.60 195 PHE A CA 1
ATOM 1507 C C . PHE A 1 194 ? 30.349 37.095 -26.040 1.00 186.60 195 PHE A C 1
ATOM 1508 O O . PHE A 1 194 ? 29.535 37.829 -26.590 1.00 186.60 195 PHE A O 1
ATOM 1516 N N . CYS A 1 195 ? 31.473 36.710 -26.620 1.00 73.56 196 CYS A N 1
ATOM 1517 C CA . CYS A 1 195 ? 31.821 37.155 -27.962 1.00 74.50 196 CYS A CA 1
ATOM 1518 C C . CYS A 1 195 ? 31.044 36.447 -29.084 1.00 67.81 196 CYS A C 1
ATOM 1519 O O . CYS A 1 195 ? 30.813 37.018 -30.150 1.00 71.32 196 CYS A O 1
ATOM 1522 N N . ALA A 1 196 ? 30.636 35.206 -28.848 1.00 97.66 197 ALA A N 1
ATOM 1523 C CA . ALA A 1 196 ? 29.914 34.475 -29.875 1.00 106.11 197 ALA A CA 1
ATOM 1524 C C . ALA A 1 196 ? 28.722 35.266 -30.350 1.00 108.29 197 ALA A C 1
ATOM 1525 O O . ALA A 1 196 ? 28.457 35.352 -31.548 1.00 116.09 197 ALA A O 1
ATOM 1527 N N . ILE A 1 197 ? 28.001 35.861 -29.413 1.00 75.74 198 ILE A N 1
ATOM 1528 C CA . ILE A 1 197 ? 26.839 36.630 -29.798 1.00 76.88 198 ILE A CA 1
ATOM 1529 C C . ILE A 1 197 ? 27.289 37.688 -30.810 1.00 66.56 198 ILE A C 1
ATOM 1530 O O . ILE A 1 197 ? 26.624 37.908 -31.819 1.00 83.42 198 ILE A O 1
ATOM 1535 N N . LEU A 1 198 ? 28.452 38.292 -30.568 1.00 52.57 199 LEU A N 1
ATOM 1536 C CA . LEU A 1 198 ? 28.964 39.342 -31.447 1.00 55.61 199 LEU A CA 1
ATOM 1537 C C . LEU A 1 198 ? 29.148 38.864 -32.873 1.00 54.81 199 LEU A C 1
ATOM 1538 O O . LEU A 1 198 ? 28.815 39.579 -33.820 1.00 55.05 199 LEU A O 1
ATOM 1543 N N . VAL A 1 199 ? 29.699 37.669 -33.036 1.00 67.14 200 VAL A N 1
ATOM 1544 C CA . VAL A 1 199 ? 29.916 37.155 -34.377 1.00 69.39 200 VAL A CA 1
ATOM 1545 C C . VAL A 1 199 ? 28.543 36.971 -35.000 1.00 75.51 200 VAL A C 1
ATOM 1546 O O . VAL A 1 199 ? 28.321 37.291 -36.164 1.00 78.60 200 VAL A O 1
ATOM 1550 N N . ALA A 1 200 ? 27.617 36.463 -34.200 1.00 63.91 201 ALA A N 1
ATOM 1551 C CA . ALA A 1 200 ? 26.261 36.229 -34.663 1.00 57.67 201 ALA A CA 1
ATOM 1552 C C . ALA A 1 200 ? 25.660 37.446 -35.373 1.00 57.67 201 ALA A C 1
ATOM 1553 O O . ALA A 1 200 ? 24.964 37.326 -36.393 1.00 59.73 201 ALA A O 1
ATOM 1555 N N . LEU A 1 201 ? 25.933 38.628 -34.841 1.00 41.78 202 LEU A N 1
ATOM 1556 C CA . LEU A 1 201 ? 25.392 39.822 -35.454 1.00 40.43 202 LEU A CA 1
ATOM 1557 C C . LEU A 1 201 ? 26.015 39.946 -36.816 1.00 48.30 202 LEU A C 1
ATOM 1558 O O . LEU A 1 201 ? 25.321 39.995 -37.821 1.00 54.38 202 LEU A O 1
ATOM 1563 N N . PHE A 1 202 ? 27.343 39.945 -36.822 1.00 77.67 203 PHE A N 1
ATOM 1564 C CA . PHE A 1 202 ? 28.126 40.070 -38.040 1.00 69.52 203 PHE A CA 1
ATOM 1565 C C . PHE A 1 202 ? 27.607 39.067 -39.039 1.00 63.73 203 PHE A C 1
ATOM 1566 O O . PHE A 1 202 ? 27.610 39.322 -40.251 1.00 62.50 203 PHE A O 1
ATOM 1574 N N . ALA A 1 203 ? 27.202 37.907 -38.530 1.00 37.41 204 ALA A N 1
ATOM 1575 C CA . ALA A 1 203 ? 26.682 36.890 -39.400 1.00 41.88 204 ALA A CA 1
ATOM 1576 C C . ALA A 1 203 ? 25.438 37.456 -40.049 1.00 48.21 204 ALA A C 1
ATOM 1577 O O . ALA A 1 203 ? 25.365 37.553 -41.271 1.00 39.63 204 ALA A O 1
ATOM 1579 N N . PHE A 1 204 ? 24.487 37.881 -39.225 1.00 100.12 205 PHE A N 1
ATOM 1580 C CA . PHE A 1 204 ? 23.226 38.433 -39.715 1.00 91.84 205 PHE A CA 1
ATOM 1581 C C . PHE A 1 204 ? 23.399 39.643 -40.635 1.00 89.14 205 PHE A C 1
ATOM 1582 O O . PHE A 1 204 ? 22.704 39.783 -41.640 1.00 97.26 205 PHE A O 1
ATOM 1590 N N . ALA A 1 205 ? 24.326 40.518 -40.270 1.00 71.97 206 ALA A N 1
ATOM 1591 C CA . ALA A 1 205 ? 24.598 41.734 -41.018 1.00 78.69 206 ALA A CA 1
ATOM 1592 C C . ALA A 1 205 ? 25.136 41.545 -42.427 1.00 81.19 206 ALA A C 1
ATOM 1593 O O . ALA A 1 205 ? 25.072 42.478 -43.228 1.00 79.11 206 ALA A O 1
ATOM 1595 N N . MET A 1 206 ? 25.669 40.366 -42.743 1.00 67.05 207 MET A N 1
ATOM 1596 C CA . MET A 1 206 ? 26.210 40.168 -44.084 1.00 59.83 207 MET A CA 1
ATOM 1597 C C . MET A 1 206 ? 25.575 39.097 -44.984 1.00 57.85 207 MET A C 1
ATOM 1598 O O . MET A 1 206 ? 25.728 39.142 -46.206 1.00 61.04 207 MET A O 1
ATOM 1603 N N . MET A 1 207 ? 24.855 38.149 -44.394 1.00 57.83 208 MET A N 1
ATOM 1604 C CA . MET A 1 207 ? 24.209 37.077 -45.174 1.00 62.75 208 MET A CA 1
ATOM 1605 C C . MET A 1 207 ? 22.964 37.609 -45.844 1.00 69.78 208 MET A C 1
ATOM 1606 O O . MET A 1 207 ? 22.518 38.689 -45.510 1.00 67.65 208 MET A O 1
ATOM 1611 N N . ARG A 1 208 ? 22.386 36.829 -46.751 1.00 86.83 209 ARG A N 1
ATOM 1612 C CA . ARG A 1 208 ? 21.166 37.213 -47.457 1.00 86.83 209 ARG A CA 1
ATOM 1613 C C . ARG A 1 208 ? 20.677 35.988 -48.212 1.00 86.83 209 ARG A C 1
ATOM 1614 O O . ARG A 1 208 ? 21.327 34.959 -48.204 1.00 86.83 209 ARG A O 1
ATOM 1622 N N . ASP A 1 209 ? 19.537 36.061 -48.858 1.00 120.01 210 ASP A N 1
ATOM 1623 C CA . ASP A 1 209 ? 19.067 34.894 -49.582 1.00 120.01 210 ASP A CA 1
ATOM 1624 C C . ASP A 1 209 ? 19.624 34.960 -50.993 1.00 120.01 210 ASP A C 1
ATOM 1625 O O . ASP A 1 209 ? 19.967 33.942 -51.604 1.00 120.01 210 ASP A O 1
ATOM 1630 N N . THR A 1 210 ? 19.721 36.192 -51.476 1.00 113.74 211 THR A N 1
ATOM 1631 C CA . THR A 1 210 ? 20.215 36.569 -52.802 1.00 113.74 211 THR A CA 1
ATOM 1632 C C . THR A 1 210 ? 19.270 36.336 -54.004 1.00 113.74 211 THR A C 1
ATOM 1633 O O . THR A 1 210 ? 19.703 36.334 -55.155 1.00 113.74 211 THR A O 1
ATOM 1637 N N . PRO A 1 211 ? 17.976 36.094 -53.746 1.00 93.64 212 PRO A N 1
ATOM 1638 C CA . PRO A 1 211 ? 17.051 35.924 -54.865 1.00 93.64 212 PRO A CA 1
ATOM 1639 C C . PRO A 1 211 ? 16.507 37.349 -55.010 1.00 93.64 212 PRO A C 1
ATOM 1640 O O . PRO A 1 211 ? 16.411 37.922 -56.089 1.00 93.64 212 PRO A O 1
ATOM 1644 N N . GLN A 1 212 ? 16.186 37.877 -53.830 1.00 71.97 213 GLN A N 1
ATOM 1645 C CA . GLN A 1 212 ? 15.626 39.188 -53.505 1.00 71.97 213 GLN A CA 1
ATOM 1646 C C . GLN A 1 212 ? 16.157 40.529 -54.009 1.00 71.97 213 GLN A C 1
ATOM 1647 O O . GLN A 1 212 ? 15.416 41.501 -53.998 1.00 71.97 213 GLN A O 1
ATOM 1653 N N . SER A 1 213 ? 17.420 40.633 -54.397 1.00 105.15 214 SER A N 1
ATOM 1654 C CA . SER A 1 213 ? 17.907 41.930 -54.868 1.00 105.15 214 SER A CA 1
ATOM 1655 C C . SER A 1 213 ? 18.240 41.809 -56.347 1.00 105.15 214 SER A C 1
ATOM 1656 O O . SER A 1 213 ? 18.069 42.753 -57.128 1.00 105.15 214 SER A O 1
ATOM 1659 N N . CYS A 1 214 ? 18.726 40.633 -56.718 1.00 180.87 215 CYS A N 1
ATOM 1660 C CA . CYS A 1 214 ? 19.047 40.342 -58.101 1.00 180.87 215 CYS A CA 1
ATOM 1661 C C . CYS A 1 214 ? 17.777 39.878 -58.784 1.00 180.87 215 CYS A C 1
ATOM 1662 O O . CYS A 1 214 ? 17.358 40.437 -59.800 1.00 180.87 215 CYS A O 1
ATOM 1665 N N . GLY A 1 215 ? 17.161 38.854 -58.195 1.00 198.88 216 GLY A N 1
ATOM 1666 C CA . GLY A 1 215 ? 15.937 38.296 -58.746 1.00 198.88 216 GLY A CA 1
ATOM 1667 C C . GLY A 1 215 ? 16.319 37.225 -59.745 1.00 198.88 216 GLY A C 1
ATOM 1668 O O . GLY A 1 215 ? 15.453 36.585 -60.361 1.00 198.88 216 GLY A O 1
ATOM 1669 N N . LEU A 1 216 ? 17.632 37.045 -59.891 1.00 70.42 217 LEU A N 1
ATOM 1670 C CA . LEU A 1 216 ? 18.199 36.068 -60.801 1.00 70.42 217 LEU A CA 1
ATOM 1671 C C . LEU A 1 216 ? 18.477 34.739 -60.107 1.00 70.42 217 LEU A C 1
ATOM 1672 O O . LEU A 1 216 ? 19.463 34.628 -59.372 1.00 70.42 217 LEU A O 1
ATOM 1677 N N . PRO A 1 217 ? 17.601 33.723 -60.302 1.00 152.99 218 PRO A N 1
ATOM 1678 C CA . PRO A 1 217 ? 17.842 32.424 -59.661 1.00 152.99 218 PRO A CA 1
ATOM 1679 C C . PRO A 1 217 ? 19.242 32.184 -60.185 1.00 152.99 218 PRO A C 1
ATOM 1680 O O . PRO A 1 217 ? 19.530 32.581 -61.314 1.00 152.99 218 PRO A O 1
ATOM 1684 N N . PRO A 1 218 ? 20.136 31.546 -59.405 1.00 156.35 219 PRO A N 1
ATOM 1685 C CA . PRO A 1 218 ? 21.420 31.469 -60.108 1.00 156.35 219 PRO A CA 1
ATOM 1686 C C . PRO A 1 218 ? 21.373 30.913 -61.518 1.00 156.35 219 PRO A C 1
ATOM 1687 O O . PRO A 1 218 ? 21.210 29.717 -61.732 1.00 156.35 219 PRO A O 1
ATOM 1691 N N . ILE A 1 219 ? 21.494 31.822 -62.483 1.00 108.38 220 ILE A N 1
ATOM 1692 C CA . ILE A 1 219 ? 21.545 31.446 -63.883 1.00 108.38 220 ILE A CA 1
ATOM 1693 C C . ILE A 1 219 ? 23.015 31.647 -64.232 1.00 108.38 220 ILE A C 1
ATOM 1694 O O . ILE A 1 219 ? 23.826 30.714 -64.257 1.00 108.38 220 ILE A O 1
ATOM 1699 N N . GLU A 1 220 ? 23.301 32.930 -64.453 1.00 179.50 221 GLU A N 1
ATOM 1700 C CA . GLU A 1 220 ? 24.584 33.532 -64.806 1.00 179.50 221 GLU A CA 1
ATOM 1701 C C . GLU A 1 220 ? 25.515 32.690 -65.665 1.00 179.50 221 GLU A C 1
ATOM 1702 O O . GLU A 1 220 ? 26.601 33.140 -66.029 1.00 179.50 221 GLU A O 1
ATOM 1708 N N . GLU A 1 221 ? 25.084 31.473 -65.981 1.00 200.00 222 GLU A N 1
ATOM 1709 C CA . GLU A 1 221 ? 25.821 30.556 -66.850 1.00 200.00 222 GLU A CA 1
ATOM 1710 C C . GLU A 1 221 ? 24.822 29.569 -67.453 1.00 200.00 222 GLU A C 1
ATOM 1711 O O . GLU A 1 221 ? 25.140 28.796 -68.358 1.00 200.00 222 GLU A O 1
ATOM 1717 N N . TYR A 1 222 ? 23.597 29.640 -66.939 1.00 200.00 223 TYR A N 1
ATOM 1718 C CA . TYR A 1 222 ? 22.500 28.760 -67.317 1.00 200.00 223 TYR A CA 1
ATOM 1719 C C . TYR A 1 222 ? 22.780 27.278 -67.026 1.00 200.00 223 TYR A C 1
ATOM 1720 O O . TYR A 1 222 ? 22.637 26.423 -67.903 1.00 200.00 223 TYR A O 1
ATOM 1729 N N . LYS A 1 223 ? 23.178 26.990 -65.784 1.00 167.88 224 LYS A N 1
ATOM 1730 C CA . LYS A 1 223 ? 23.464 25.623 -65.327 1.00 167.88 224 LYS A CA 1
ATOM 1731 C C . LYS A 1 223 ? 22.199 24.756 -65.443 1.00 167.88 224 LYS A C 1
ATOM 1732 O O . LYS A 1 223 ? 22.158 23.795 -66.211 1.00 167.88 224 LYS A O 1
ATOM 1738 N N . ASN A 1 224 ? 21.189 25.097 -64.648 1.00 133.93 225 ASN A N 1
ATOM 1739 C CA . ASN A 1 224 ? 19.879 24.434 -64.652 1.00 133.93 225 ASN A CA 1
ATOM 1740 C C . ASN A 1 224 ? 19.691 22.915 -64.447 1.00 133.93 225 ASN A C 1
ATOM 1741 O O . ASN A 1 224 ? 18.923 22.287 -65.183 1.00 133.93 225 ASN A O 1
ATOM 1746 N N . ASP A 1 225 ? 20.357 22.329 -63.453 1.00 91.34 226 ASP A N 1
ATOM 1747 C CA . ASP A 1 225 ? 20.193 20.896 -63.146 1.00 91.34 226 ASP A CA 1
ATOM 1748 C C . ASP A 1 225 ? 19.942 19.970 -64.342 1.00 91.34 226 ASP A C 1
ATOM 1749 O O . ASP A 1 225 ? 19.228 18.964 -64.219 1.00 91.34 226 ASP A O 1
ATOM 1754 N N . THR A 1 239 ? 12.869 9.523 -55.204 1.00 88.56 240 THR A N 1
ATOM 1755 C CA . THR A 1 239 ? 12.389 8.502 -54.278 1.00 88.56 240 THR A CA 1
ATOM 1756 C C . THR A 1 239 ? 12.525 8.982 -52.820 1.00 88.56 240 THR A C 1
ATOM 1757 O O . THR A 1 239 ? 13.025 10.086 -52.570 1.00 88.56 240 THR A O 1
ATOM 1761 N N . ALA A 1 240 ? 12.086 8.145 -51.879 1.00 188.47 241 ALA A N 1
ATOM 1762 C CA . ALA A 1 240 ? 12.088 8.465 -50.448 1.00 188.47 241 ALA A CA 1
ATOM 1763 C C . ALA A 1 240 ? 13.065 7.703 -49.547 1.00 188.47 241 ALA A C 1
ATOM 1764 O O . ALA A 1 240 ? 13.777 6.805 -49.998 1.00 188.47 241 ALA A O 1
ATOM 1766 N N . LYS A 1 241 ? 13.077 8.090 -48.267 1.00 143.64 242 LYS A N 1
ATOM 1767 C CA . LYS A 1 241 ? 13.917 7.487 -47.222 1.00 143.64 242 LYS A CA 1
ATOM 1768 C C . LYS A 1 241 ? 14.232 6.025 -47.499 1.00 143.64 242 LYS A C 1
ATOM 1769 O O . LYS A 1 241 ? 15.349 5.571 -47.259 1.00 143.64 242 LYS A O 1
ATOM 1775 N N . GLN A 1 242 ? 13.226 5.298 -47.974 1.00 177.06 243 GLN A N 1
ATOM 1776 C CA . GLN A 1 242 ? 13.343 3.883 -48.312 1.00 177.06 243 GLN A CA 1
ATOM 1777 C C . GLN A 1 242 ? 14.802 3.517 -48.579 1.00 177.06 243 GLN A C 1
ATOM 1778 O O . GLN A 1 242 ? 15.328 2.567 -48.003 1.00 177.06 243 GLN A O 1
ATOM 1784 N N . ILE A 1 243 ? 15.445 4.276 -49.458 1.00 115.63 244 ILE A N 1
ATOM 1785 C CA . ILE A 1 243 ? 16.841 4.044 -49.812 1.00 115.63 244 ILE A CA 1
ATOM 1786 C C . ILE A 1 243 ? 17.721 3.617 -48.635 1.00 115.63 244 ILE A C 1
ATOM 1787 O O . ILE A 1 243 ? 18.508 2.684 -48.763 1.00 115.63 244 ILE A O 1
ATOM 1792 N N . PHE A 1 244 ? 17.602 4.291 -47.496 1.00 55.49 245 PHE A N 1
ATOM 1793 C CA . PHE A 1 244 ? 18.401 3.918 -46.333 1.00 55.49 245 PHE A CA 1
ATOM 1794 C C . PHE A 1 244 ? 18.076 2.488 -45.946 1.00 55.49 245 PHE A C 1
ATOM 1795 O O . PHE A 1 244 ? 18.963 1.662 -45.774 1.00 55.49 245 PHE A O 1
ATOM 1803 N N . MET A 1 245 ? 16.795 2.195 -45.794 1.00 65.34 246 MET A N 1
ATOM 1804 C CA . MET A 1 245 ? 16.376 0.843 -45.445 1.00 65.00 246 MET A CA 1
ATOM 1805 C C . MET A 1 245 ? 16.763 -0.180 -46.526 1.00 65.34 246 MET A C 1
ATOM 1806 O O . MET A 1 245 ? 17.260 -1.259 -46.214 1.00 64.87 246 MET A O 1
ATOM 1811 N N . GLN A 1 246 ? 16.548 0.165 -47.794 1.00 71.08 247 GLN A N 1
ATOM 1812 C CA . GLN A 1 246 ? 16.847 -0.752 -48.886 1.00 65.53 247 GLN A CA 1
ATOM 1813 C C . GLN A 1 246 ? 18.309 -1.022 -49.243 1.00 58.68 247 GLN A C 1
ATOM 1814 O O . GLN A 1 246 ? 18.713 -2.183 -49.366 1.00 62.47 247 GLN A O 1
ATOM 1820 N N . TYR A 1 247 ? 19.096 0.038 -49.406 1.00 77.24 248 TYR A N 1
ATOM 1821 C CA . TYR A 1 247 ? 20.513 -0.066 -49.795 1.00 70.53 248 TYR A CA 1
ATOM 1822 C C . TYR A 1 247 ? 21.571 0.028 -48.684 1.00 66.74 248 TYR A C 1
ATOM 1823 O O . TYR A 1 247 ? 22.611 -0.627 -48.736 1.00 65.08 248 TYR A O 1
ATOM 1832 N N . VAL A 1 248 ? 21.292 0.855 -47.687 1.00 62.44 249 VAL A N 1
ATOM 1833 C CA . VAL A 1 248 ? 22.206 1.066 -46.584 1.00 56.25 249 VAL A CA 1
ATOM 1834 C C . VAL A 1 248 ? 22.027 0.106 -45.419 1.00 50.98 249 VAL A C 1
ATOM 1835 O O . VAL A 1 248 ? 23.006 -0.414 -44.900 1.00 49.33 249 VAL A O 1
ATOM 1839 N N . LEU A 1 249 ? 20.788 -0.144 -45.008 1.00 83.77 250 LEU A N 1
ATOM 1840 C CA . LEU A 1 249 ? 20.564 -1.000 -43.850 1.00 80.52 250 LEU A CA 1
ATOM 1841 C C . LEU A 1 249 ? 21.300 -2.336 -43.788 1.00 80.61 250 LEU A C 1
ATOM 1842 O O . LEU A 1 249 ? 21.849 -2.665 -42.738 1.00 77.10 250 LEU A O 1
ATOM 1847 N N . PRO A 1 250 ? 21.320 -3.141 -44.870 1.00 131.32 251 PRO A N 1
ATOM 1848 C CA . PRO A 1 250 ? 22.121 -4.263 -44.390 1.00 131.32 251 PRO A CA 1
ATOM 1849 C C . PRO A 1 250 ? 23.556 -3.848 -44.611 1.00 131.32 251 PRO A C 1
ATOM 1850 O O . PRO A 1 250 ? 24.262 -3.527 -43.667 1.00 131.32 251 PRO A O 1
ATOM 1854 N N . ASN A 1 251 ? 23.975 -3.839 -45.870 1.00 75.83 252 ASN A N 1
ATOM 1855 C CA . ASN A 1 251 ? 25.323 -3.414 -46.229 1.00 64.86 252 ASN A CA 1
ATOM 1856 C C . ASN A 1 251 ? 26.348 -3.757 -45.160 1.00 51.94 252 ASN A C 1
ATOM 1857 O O . ASN A 1 251 ? 27.046 -2.861 -44.687 1.00 46.90 252 ASN A O 1
ATOM 1862 N N . LYS A 1 252 ? 26.440 -5.023 -44.768 1.00 107.51 253 LYS A N 1
ATOM 1863 C CA . LYS A 1 252 ? 27.379 -5.425 -43.721 1.00 108.98 253 LYS A CA 1
ATOM 1864 C C . LYS A 1 252 ? 28.714 -4.684 -43.819 1.00 111.07 253 LYS A C 1
ATOM 1865 O O . LYS A 1 252 ? 29.411 -4.504 -42.820 1.00 114.70 253 LYS A O 1
ATOM 1871 N N . LEU A 1 253 ? 29.056 -4.235 -45.019 1.00 68.79 254 LEU A N 1
ATOM 1872 C CA . LEU A 1 253 ? 30.282 -3.487 -45.220 1.00 60.79 254 LEU A CA 1
ATOM 1873 C C . LEU A 1 253 ? 30.202 -2.071 -44.637 1.00 50.73 254 LEU A C 1
ATOM 1874 O O . LEU A 1 253 ? 31.044 -1.668 -43.830 1.00 58.45 254 LEU A O 1
ATOM 1879 N N . LEU A 1 254 ? 29.189 -1.312 -45.028 1.00 52.75 255 LEU A N 1
ATOM 1880 C CA . LEU A 1 254 ? 29.075 0.048 -44.520 1.00 55.39 255 LEU A CA 1
ATOM 1881 C C . LEU A 1 254 ? 29.090 0.007 -42.990 1.00 59.86 255 LEU A C 1
ATOM 1882 O O . LEU A 1 254 ? 29.655 0.884 -42.344 1.00 58.82 255 LEU A O 1
ATOM 1887 N N . TRP A 1 255 ? 28.505 -1.038 -42.420 1.00 28.97 256 TRP A N 1
ATOM 1888 C CA . TRP A 1 255 ? 28.442 -1.175 -40.979 1.00 30.75 256 TRP A CA 1
ATOM 1889 C C . TRP A 1 255 ? 29.797 -1.161 -40.341 1.00 25.35 256 TRP A C 1
ATOM 1890 O O . TRP A 1 255 ? 30.030 -0.457 -39.355 1.00 34.70 256 TRP A O 1
ATOM 1901 N N . TYR A 1 256 ? 30.701 -1.958 -40.885 1.00 41.85 257 TYR A N 1
ATOM 1902 C CA . TYR A 1 256 ? 32.017 -2.018 -40.293 1.00 34.11 257 TYR A CA 1
ATOM 1903 C C . TYR A 1 256 ? 32.717 -0.669 -40.210 1.00 30.55 257 TYR A C 1
ATOM 1904 O O . TYR A 1 256 ? 33.268 -0.343 -39.164 1.00 30.55 257 TYR A O 1
ATOM 1913 N N . ILE A 1 257 ? 32.695 0.123 -41.280 1.00 45.31 258 ILE A N 1
ATOM 1914 C CA . ILE A 1 257 ? 33.340 1.439 -41.233 1.00 59.51 258 ILE A CA 1
ATOM 1915 C C . ILE A 1 257 ? 32.625 2.366 -40.244 1.00 66.24 258 ILE A C 1
ATOM 1916 O O . ILE A 1 257 ? 33.246 3.241 -39.621 1.00 64.93 258 ILE A O 1
ATOM 1921 N N . ALA A 1 258 ? 31.316 2.174 -40.107 1.00 54.91 259 ALA A N 1
ATOM 1922 C CA . ALA A 1 258 ? 30.541 3.006 -39.203 1.00 46.43 259 ALA A CA 1
ATOM 1923 C C . ALA A 1 258 ? 30.905 2.634 -37.774 1.00 44.57 259 ALA A C 1
ATOM 1924 O O . ALA A 1 258 ? 31.237 3.501 -36.960 1.00 47.23 259 ALA A O 1
ATOM 1926 N N . ILE A 1 259 ? 30.871 1.340 -37.475 1.00 54.49 260 ILE A N 1
ATOM 1927 C CA . ILE A 1 259 ? 31.221 0.873 -36.133 1.00 59.23 260 ILE A CA 1
ATOM 1928 C C . ILE A 1 259 ? 32.705 1.183 -35.873 1.00 69.14 260 ILE A C 1
ATOM 1929 O O . ILE A 1 259 ? 33.188 1.163 -34.746 1.00 73.74 260 ILE A O 1
ATOM 1934 N N . ALA A 1 260 ? 33.419 1.450 -36.952 1.00 53.59 261 ALA A N 1
ATOM 1935 C CA . ALA A 1 260 ? 34.818 1.804 -36.875 1.00 57.44 261 ALA A CA 1
ATOM 1936 C C . ALA A 1 260 ? 34.930 3.297 -36.621 1.00 50.46 261 ALA A C 1
ATOM 1937 O O . ALA A 1 260 ? 35.647 3.740 -35.727 1.00 56.69 261 ALA A O 1
ATOM 1939 N N . ASN A 1 261 ? 34.201 4.084 -37.402 1.00 50.59 262 ASN A N 1
ATOM 1940 C CA . ASN A 1 261 ? 34.286 5.524 -37.257 1.00 38.04 262 ASN A CA 1
ATOM 1941 C C . ASN A 1 261 ? 34.137 5.869 -35.782 1.00 57.12 262 ASN A C 1
ATOM 1942 O O . ASN A 1 261 ? 34.854 6.717 -35.265 1.00 59.31 262 ASN A O 1
ATOM 1947 N N . VAL A 1 262 ? 33.226 5.183 -35.104 1.00 33.51 263 VAL A N 1
ATOM 1948 C CA . VAL A 1 262 ? 33.004 5.424 -33.691 1.00 27.81 263 VAL A CA 1
ATOM 1949 C C . VAL A 1 262 ? 34.272 5.629 -32.899 1.00 27.24 263 VAL A C 1
ATOM 1950 O O . VAL A 1 262 ? 34.509 6.699 -32.346 1.00 31.92 263 VAL A O 1
ATOM 1954 N N . PHE A 1 263 ? 35.080 4.582 -32.829 1.00 45.91 264 PHE A N 1
ATOM 1955 C CA . PHE A 1 263 ? 36.322 4.618 -32.071 1.00 45.60 264 PHE A CA 1
ATOM 1956 C C . PHE A 1 263 ? 37.294 5.683 -32.538 1.00 62.78 264 PHE A C 1
ATOM 1957 O O . PHE A 1 263 ? 38.141 6.151 -31.769 1.00 58.75 264 PHE A O 1
ATOM 1965 N N . VAL A 1 264 ? 37.154 6.085 -33.793 1.00 35.64 265 VAL A N 1
ATOM 1966 C CA . VAL A 1 264 ? 38.038 7.101 -34.325 1.00 36.58 265 VAL A CA 1
ATOM 1967 C C . VAL A 1 264 ? 37.662 8.361 -33.601 1.00 29.89 265 VAL A C 1
ATOM 1968 O O . VAL A 1 264 ? 38.519 9.048 -33.033 1.00 33.40 265 VAL A O 1
ATOM 1972 N N . TYR A 1 265 ? 36.357 8.631 -33.607 1.00 43.80 266 TYR A N 1
ATOM 1973 C CA . TYR A 1 265 ? 35.781 9.803 -32.965 1.00 52.25 266 TYR A CA 1
ATOM 1974 C C . TYR A 1 265 ? 35.977 9.781 -31.453 1.00 54.43 266 TYR A C 1
ATOM 1975 O O . TYR A 1 265 ? 36.057 10.838 -30.827 1.00 62.23 266 TYR A O 1
ATOM 1984 N N . LEU A 1 266 ? 36.076 8.589 -30.863 1.00 30.35 267 LEU A N 1
ATOM 1985 C CA . LEU A 1 266 ? 36.284 8.514 -29.425 1.00 31.49 267 LEU A CA 1
ATOM 1986 C C . LEU A 1 266 ? 37.733 8.845 -29.098 1.00 21.22 267 LEU A C 1
ATOM 1987 O O . LEU A 1 266 ? 38.010 9.414 -28.048 1.00 38.03 267 LEU A O 1
ATOM 1992 N N . LEU A 1 267 ? 38.659 8.494 -29.977 1.00 37.97 268 LEU A N 1
ATOM 1993 C CA . LEU A 1 267 ? 40.038 8.836 -29.701 1.00 41.01 268 LEU A CA 1
ATOM 1994 C C . LEU A 1 267 ? 40.196 10.350 -29.805 1.00 40.21 268 LEU A C 1
ATOM 1995 O O . LEU A 1 267 ? 40.936 10.978 -29.028 1.00 40.45 268 LEU A O 1
ATOM 2000 N N . ARG A 1 268 ? 39.528 10.942 -30.789 1.00 65.07 269 ARG A N 1
ATOM 2001 C CA . ARG A 1 268 ? 39.606 12.391 -30.964 1.00 67.32 269 ARG A CA 1
ATOM 2002 C C . ARG A 1 268 ? 39.016 13.185 -29.788 1.00 73.44 269 ARG A C 1
ATOM 2003 O O . ARG A 1 268 ? 39.701 13.989 -29.134 1.00 76.53 269 ARG A O 1
ATOM 2011 N N . TYR A 1 269 ? 37.735 12.952 -29.530 1.00 99.27 270 TYR A N 1
ATOM 2012 C CA . TYR A 1 269 ? 37.044 13.662 -28.471 1.00 86.53 270 TYR A CA 1
ATOM 2013 C C . TYR A 1 269 ? 37.407 13.251 -27.050 1.00 89.84 270 TYR A C 1
ATOM 2014 O O . TYR A 1 269 ? 37.599 14.107 -26.189 1.00 95.09 270 TYR A O 1
ATOM 2023 N N . GLY A 1 270 ? 37.505 11.955 -26.791 1.00 36.83 271 GLY A N 1
ATOM 2024 C CA . GLY A 1 270 ? 37.896 11.529 -25.459 1.00 35.48 271 GLY A CA 1
ATOM 2025 C C . 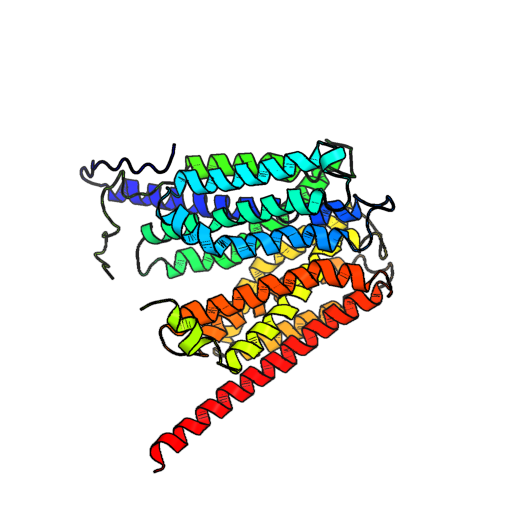GLY A 1 270 ? 39.274 12.087 -25.079 1.00 43.35 271 GLY A C 1
ATOM 2026 O O . GLY A 1 270 ? 39.501 12.511 -23.942 1.00 49.43 271 GLY A O 1
ATOM 2027 N N . ILE A 1 271 ? 40.220 12.086 -26.013 1.00 62.83 272 ILE A N 1
ATOM 2028 C CA . ILE A 1 271 ? 41.528 12.623 -25.678 1.00 54.68 272 ILE A CA 1
ATOM 2029 C C . ILE A 1 271 ? 41.390 14.132 -25.486 1.00 48.89 272 ILE A C 1
ATOM 2030 O O . ILE A 1 271 ? 41.954 14.689 -24.542 1.00 47.66 272 ILE A O 1
ATOM 2035 N N . LEU A 1 272 ? 40.634 14.782 -26.374 1.00 72.00 273 LEU A N 1
ATOM 2036 C CA . LEU A 1 272 ? 40.426 16.233 -26.325 1.00 76.47 273 LEU A CA 1
ATOM 2037 C C . LEU A 1 272 ? 39.557 16.878 -25.246 1.00 82.80 273 LEU A C 1
ATOM 2038 O O . LEU A 1 272 ? 39.866 17.975 -24.804 1.00 74.22 273 LEU A O 1
ATOM 2043 N N . ASP A 1 273 ? 38.477 16.224 -24.824 1.00 75.82 274 ASP A N 1
ATOM 2044 C CA . ASP A 1 273 ? 37.589 16.826 -23.821 1.00 67.54 274 ASP A CA 1
ATOM 2045 C C . ASP A 1 273 ? 38.207 16.727 -22.434 1.00 64.84 274 ASP A C 1
ATOM 2046 O O . ASP A 1 273 ? 37.832 17.455 -21.494 1.00 72.96 274 ASP A O 1
ATOM 2051 N N . TRP A 1 274 ? 39.139 15.802 -22.296 1.00 23.91 275 TRP A N 1
ATOM 2052 C CA . TRP A 1 274 ? 39.836 15.683 -21.051 1.00 23.91 275 TRP A CA 1
ATOM 2053 C C . TRP A 1 274 ? 41.141 16.451 -21.021 1.00 23.91 275 TRP A C 1
ATOM 2054 O O . TRP A 1 274 ? 41.621 16.825 -19.955 1.00 23.91 275 TRP A O 1
ATOM 2065 N N . SER A 1 275 ? 41.686 16.726 -22.205 1.00 59.58 276 SER A N 1
ATOM 2066 C CA . SER A 1 275 ? 42.966 17.419 -22.329 1.00 52.36 276 SER A CA 1
ATOM 2067 C C . SER A 1 275 ? 43.259 18.468 -21.258 1.00 52.07 276 SER A C 1
ATOM 2068 O O . SER A 1 275 ? 44.347 18.486 -20.669 1.00 53.57 276 SER A O 1
ATOM 2071 N N . PRO A 1 276 ? 42.301 19.344 -20.966 1.00 114.83 277 PRO A N 1
ATOM 2072 C CA . PRO A 1 276 ? 42.695 20.289 -19.932 1.00 119.75 277 PRO A CA 1
ATOM 2073 C C . PRO A 1 276 ? 42.636 19.636 -18.558 1.00 126.78 277 PRO A C 1
ATOM 2074 O O . PRO A 1 276 ? 43.567 19.771 -17.767 1.00 124.65 277 PRO A O 1
ATOM 2078 N N . THR A 1 277 ? 41.544 18.932 -18.282 1.00 36.60 278 THR A N 1
ATOM 2079 C CA . THR A 1 277 ? 41.351 18.252 -16.995 1.00 33.46 278 THR A CA 1
ATOM 2080 C C . THR A 1 277 ? 42.359 17.182 -16.590 1.00 32.99 278 THR A C 1
ATOM 2081 O O . THR A 1 277 ? 42.798 17.154 -15.431 1.00 34.30 278 THR A O 1
ATOM 2085 N N . TYR A 1 278 ? 42.731 16.307 -17.536 1.00 58.44 279 TYR A N 1
ATOM 2086 C CA . TYR A 1 278 ? 43.673 15.214 -17.265 1.00 54.62 279 TYR A CA 1
ATOM 2087 C C . TYR A 1 278 ? 45.011 15.854 -17.015 1.00 55.49 279 TYR A C 1
ATOM 2088 O O . TYR A 1 278 ? 45.772 15.402 -16.175 1.00 60.60 279 TYR A O 1
ATOM 2097 N N . LEU A 1 279 ? 45.314 16.888 -17.773 1.00 52.71 280 LEU A N 1
ATOM 2098 C CA . LEU A 1 279 ? 46.516 17.634 -17.502 1.00 56.44 280 LEU A CA 1
ATOM 2099 C C . LEU A 1 279 ? 46.101 18.272 -16.163 1.00 56.83 280 LEU A C 1
ATOM 2100 O O . LEU A 1 279 ? 44.921 18.577 -15.938 1.00 50.45 280 LEU A O 1
ATOM 2105 N N . LYS A 1 280 ? 47.035 18.414 -15.248 1.00 145.22 281 LYS A N 1
ATOM 2106 C CA . LYS A 1 280 ? 46.739 18.975 -13.931 1.00 140.86 281 LYS A CA 1
ATOM 2107 C C . LYS A 1 280 ? 45.942 18.029 -13.015 1.00 151.31 281 LYS A C 1
ATOM 2108 O O . LYS A 1 280 ? 45.343 18.462 -12.039 1.00 164.50 281 LYS A O 1
ATOM 2114 N N . GLU A 1 281 ? 45.900 16.741 -13.335 1.00 90.15 282 GLU A N 1
ATOM 2115 C CA . GLU A 1 281 ? 45.298 15.792 -12.407 1.00 90.15 282 GLU A CA 1
ATOM 2116 C C . GLU A 1 281 ? 46.602 15.082 -12.071 1.00 90.15 282 GLU A C 1
ATOM 2117 O O . GLU A 1 281 ? 47.004 14.945 -10.914 1.00 90.15 282 GLU A O 1
ATOM 2123 N N . VAL A 1 282 ? 47.251 14.667 -13.160 1.00 98.71 283 VAL A N 1
ATOM 2124 C CA . VAL A 1 282 ? 48.573 14.024 -13.226 1.00 98.71 283 VAL A CA 1
ATOM 2125 C C . VAL A 1 282 ? 49.330 14.881 -14.276 1.00 98.71 283 VAL A C 1
ATOM 2126 O O . VAL A 1 282 ? 48.691 15.628 -15.008 1.00 98.71 283 VAL A O 1
ATOM 2130 N N . LYS A 1 283 ? 50.654 14.791 -14.384 1.00 86.13 284 LYS A N 1
ATOM 2131 C CA . LYS A 1 283 ? 51.353 15.623 -15.382 1.00 86.13 284 LYS A CA 1
ATOM 2132 C C . LYS A 1 283 ? 50.854 17.049 -15.217 1.00 86.13 284 LYS A C 1
ATOM 2133 O O . LYS A 1 283 ? 50.609 17.739 -16.209 1.00 86.13 284 LYS A O 1
ATOM 2139 N N . HIS A 1 284 ? 50.717 17.497 -13.977 1.00 93.67 285 HIS A N 1
ATOM 2140 C CA . HIS A 1 284 ? 50.169 18.822 -13.732 1.00 93.67 285 HIS A CA 1
ATOM 2141 C C . HIS A 1 284 ? 51.188 19.934 -13.704 1.00 93.67 285 HIS A C 1
ATOM 2142 O O . HIS A 1 284 ? 51.713 20.279 -12.651 1.00 93.67 285 HIS A O 1
ATOM 2149 N N . PHE A 1 285 ? 51.466 20.507 -14.871 1.00 128.77 286 PHE A N 1
ATOM 2150 C CA . PHE A 1 285 ? 52.423 21.593 -14.923 1.00 128.77 286 PHE A CA 1
ATOM 2151 C C . PHE A 1 285 ? 51.711 22.932 -14.780 1.00 128.77 286 PHE A C 1
ATOM 2152 O O . PHE A 1 285 ? 51.975 23.676 -13.831 1.00 128.77 286 PHE A O 1
ATOM 2160 N N . ALA A 1 286 ? 50.795 23.239 -15.699 1.00 134.46 287 ALA A N 1
ATOM 2161 C CA . ALA A 1 286 ? 50.097 24.519 -15.624 1.00 134.46 287 ALA A CA 1
ATOM 2162 C C . ALA A 1 286 ? 48.900 24.707 -16.561 1.00 134.46 287 ALA A C 1
ATOM 2163 O O . ALA A 1 286 ? 48.825 24.092 -17.627 1.00 134.46 287 ALA A O 1
ATOM 2165 N N . LEU A 1 287 ? 47.976 25.575 -16.146 1.00 82.70 288 LEU A N 1
ATOM 2166 C CA . LEU A 1 287 ? 46.787 25.910 -16.922 1.00 82.70 288 LEU A CA 1
ATOM 2167 C C . LEU A 1 287 ? 47.247 26.673 -18.157 1.00 82.70 288 LEU A C 1
ATOM 2168 O O . LEU A 1 287 ? 46.681 26.531 -19.242 1.00 82.70 288 LEU A O 1
ATOM 2173 N N . ASP A 1 288 ? 48.269 27.500 -17.966 1.00 108.71 289 ASP A N 1
ATOM 2174 C CA . ASP A 1 288 ? 48.842 28.296 -19.043 1.00 108.71 289 ASP A CA 1
ATOM 2175 C C . ASP A 1 288 ? 49.073 27.477 -20.322 1.00 108.71 289 ASP A C 1
ATOM 2176 O O . ASP A 1 288 ? 48.421 27.718 -21.340 1.00 200.00 289 ASP A O 1
ATOM 2181 N N . LYS A 1 289 ? 49.988 26.507 -20.270 1.00 158.36 290 LYS A N 1
ATOM 2182 C CA . LYS A 1 289 ? 50.286 25.683 -21.442 1.00 158.36 290 LYS A CA 1
ATOM 2183 C C . LYS A 1 289 ? 49.169 24.695 -21.755 1.00 158.36 290 LYS A C 1
ATOM 2184 O O . LYS A 1 289 ? 48.933 24.371 -22.921 1.00 200.00 290 LYS A O 1
ATOM 2190 N N . SER A 1 290 ? 48.482 24.218 -20.720 1.00 58.15 291 SER A N 1
ATOM 2191 C CA . SER A 1 290 ? 47.363 23.290 -20.915 1.00 58.15 291 SER A CA 1
ATOM 2192 C C . SER A 1 290 ? 46.426 23.755 -22.036 1.00 58.15 291 SER A C 1
ATOM 2193 O O . SER A 1 290 ? 46.228 23.073 -23.047 1.00 100.07 291 SER A O 1
ATOM 2196 N N . SER A 1 291 ? 45.855 24.941 -21.828 1.00 79.53 292 SER A N 1
ATOM 2197 C CA . SER A 1 291 ? 44.905 25.523 -22.761 1.00 79.53 292 SER A CA 1
ATOM 2198 C C . SER A 1 291 ? 45.559 25.989 -24.057 1.00 79.53 292 SER A C 1
ATOM 2199 O O . SER A 1 291 ? 44.896 26.089 -25.091 1.00 133.01 292 SER A O 1
ATOM 2202 N N . TRP A 1 292 ? 46.855 26.265 -24.012 1.00 58.46 293 TRP A N 1
ATOM 2203 C CA . TRP A 1 292 ? 47.540 26.705 -25.214 1.00 58.46 293 TRP A CA 1
ATOM 2204 C C . TRP A 1 292 ? 47.806 25.521 -26.126 1.00 58.46 293 TRP A C 1
ATOM 2205 O O . TRP A 1 292 ? 48.261 25.679 -27.254 1.00 96.51 293 TRP A O 1
ATOM 2216 N N . ALA A 1 293 ? 47.517 24.326 -25.627 1.00 61.96 294 ALA A N 1
ATOM 2217 C CA . ALA A 1 293 ? 47.719 23.114 -26.406 1.00 61.96 294 ALA A CA 1
ATOM 2218 C C . ALA A 1 293 ? 46.413 22.761 -27.094 1.00 61.96 294 ALA A C 1
ATOM 2219 O O . ALA A 1 293 ? 46.375 22.499 -28.292 1.00 95.20 294 ALA A O 1
ATOM 2221 N N . TYR A 1 294 ? 45.337 22.781 -26.317 1.00 31.13 295 TYR A N 1
ATOM 2222 C CA . TYR A 1 294 ? 44.009 22.468 -26.816 1.00 31.13 295 TYR A CA 1
ATOM 2223 C C . TYR A 1 294 ? 43.776 23.302 -28.071 1.00 31.13 295 TYR A C 1
ATOM 2224 O O . TYR A 1 294 ? 43.235 22.820 -29.060 1.00 72.44 295 TYR A O 1
ATOM 2233 N N . PHE A 1 295 ? 44.199 24.556 -28.028 1.00 45.46 296 PHE A N 1
ATOM 2234 C CA . PHE A 1 295 ? 44.075 25.429 -29.183 1.00 45.46 296 PHE A CA 1
ATOM 2235 C C . PHE A 1 295 ? 44.880 24.778 -30.307 1.00 45.46 296 PHE A C 1
ATOM 2236 O O . PHE A 1 295 ? 44.347 24.422 -31.356 1.00 54.12 296 PHE A O 1
ATOM 2244 N N . LEU A 1 296 ? 46.182 24.652 -30.055 1.00 62.43 297 LEU A N 1
ATOM 2245 C CA . LEU A 1 296 ? 47.152 24.060 -30.972 1.00 75.17 297 LEU A CA 1
ATOM 2246 C C . LEU A 1 296 ? 46.729 22.740 -31.609 1.00 81.90 297 LEU A C 1
ATOM 2247 O O . LEU A 1 296 ? 47.024 22.458 -32.778 1.00 80.59 297 LEU A O 1
ATOM 2252 N N . TYR A 1 297 ? 46.039 21.926 -30.821 1.00 22.18 298 TYR A N 1
ATOM 2253 C CA . TYR A 1 297 ? 45.622 20.635 -31.286 1.00 22.18 298 TYR A CA 1
ATOM 2254 C C . TYR A 1 297 ? 44.530 20.768 -32.328 1.00 22.18 298 TYR A C 1
ATOM 2255 O O . TYR A 1 297 ? 44.687 20.294 -33.460 1.00 37.90 298 TYR A O 1
ATOM 2264 N N . GLU A 1 298 ? 43.473 21.494 -31.984 1.00 52.84 299 GLU A N 1
ATOM 2265 C CA . GLU A 1 298 ? 42.336 21.653 -32.874 1.00 52.84 299 GLU A CA 1
ATOM 2266 C C . GLU A 1 298 ? 42.641 22.424 -34.135 1.00 52.84 299 GLU A C 1
ATOM 2267 O O . GLU A 1 298 ? 42.097 22.135 -35.196 1.00 76.52 299 GLU A O 1
ATOM 2273 N N . TYR A 1 299 ? 43.492 23.430 -34.001 1.00 26.83 300 TYR A N 1
ATOM 2274 C CA . TYR A 1 299 ? 43.948 24.257 -35.129 1.00 30.68 300 TYR A CA 1
ATOM 2275 C C . TYR A 1 299 ? 44.954 23.520 -36.029 1.00 23.70 300 TYR A C 1
ATOM 2276 O O . TYR A 1 299 ? 44.993 23.739 -37.253 1.00 29.93 300 TYR A O 1
ATOM 2285 N N . ALA A 1 300 ? 45.759 22.641 -35.419 1.00 55.24 301 ALA A N 1
ATOM 2286 C CA . ALA A 1 300 ? 46.772 21.923 -36.170 1.00 55.24 301 ALA A CA 1
ATOM 2287 C C . ALA A 1 300 ? 46.163 20.883 -37.094 1.00 55.24 301 ALA A C 1
ATOM 2288 O O . ALA A 1 300 ? 46.851 20.320 -37.936 1.00 73.90 301 ALA A O 1
ATOM 2290 N N . GLY A 1 301 ? 44.868 20.639 -36.942 1.00 75.19 302 GLY A N 1
ATOM 2291 C CA . GLY A 1 301 ? 44.202 19.687 -37.807 1.00 75.19 302 GLY A CA 1
ATOM 2292 C C . GLY A 1 301 ? 44.083 20.225 -39.228 1.00 75.19 302 GLY A C 1
ATOM 2293 O O . GLY A 1 301 ? 44.147 19.467 -40.193 1.00 94.05 302 GLY A O 1
ATOM 2294 N N . ILE A 1 302 ? 43.917 21.537 -39.367 1.00 49.41 303 ILE A N 1
ATOM 2295 C CA . ILE A 1 302 ? 43.783 22.142 -40.684 1.00 49.41 303 ILE A CA 1
ATOM 2296 C C . ILE A 1 302 ? 44.838 21.741 -41.707 1.00 49.41 303 ILE A C 1
ATOM 2297 O O . ILE A 1 302 ? 44.516 21.213 -42.764 1.00 73.49 303 ILE A O 1
ATOM 2302 N N . PRO A 1 303 ? 46.118 21.972 -41.397 1.00 88.92 304 PRO A N 1
ATOM 2303 C CA . PRO A 1 303 ? 47.188 21.628 -42.334 1.00 89.86 304 P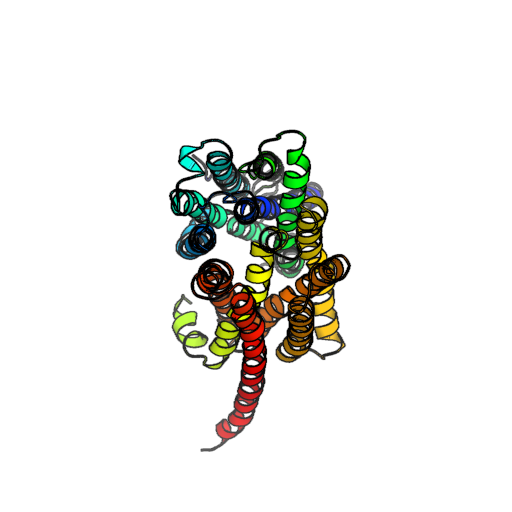RO A CA 1
ATOM 2304 C C . PRO A 1 303 ? 47.287 20.143 -42.601 1.00 83.17 304 PRO A C 1
ATOM 2305 O O . PRO A 1 303 ? 47.480 19.724 -43.738 1.00 86.68 304 PRO A O 1
ATOM 2309 N N . GLY A 1 304 ? 47.163 19.352 -41.544 1.00 97.71 305 GLY A N 1
ATOM 2310 C CA . GLY A 1 304 ? 47.236 17.912 -41.693 1.00 97.71 305 GLY A CA 1
ATOM 2311 C C . GLY A 1 304 ? 46.141 17.415 -42.608 1.00 97.71 305 GLY A C 1
ATOM 2312 O O . GLY A 1 304 ? 46.401 17.007 -43.735 1.00 123.42 305 GLY A O 1
ATOM 2313 N N . THR A 1 305 ? 44.913 17.444 -42.107 1.00 34.87 306 THR A N 1
ATOM 2314 C CA . THR A 1 305 ? 43.743 17.011 -42.856 1.00 34.87 306 THR A CA 1
ATOM 2315 C C . THR A 1 305 ? 43.871 17.422 -44.344 1.00 34.87 306 THR A C 1
ATOM 2316 O O . THR A 1 305 ? 43.704 16.610 -45.256 1.00 61.10 306 THR A O 1
ATOM 2320 N N . LEU A 1 306 ? 44.110 18.700 -44.581 1.00 55.69 307 LEU A N 1
ATOM 2321 C CA . LEU A 1 306 ? 44.368 19.195 -45.932 1.00 55.69 307 LEU A CA 1
ATOM 2322 C C . LEU A 1 306 ? 45.392 18.272 -46.655 1.00 55.69 307 LEU A C 1
ATOM 2323 O O . LEU A 1 306 ? 45.200 17.874 -47.806 1.00 70.23 307 LEU A O 1
ATOM 2328 N N . LEU A 1 307 ? 46.476 17.934 -45.959 1.00 81.15 308 LEU A N 1
ATOM 2329 C CA . LEU A 1 307 ? 47.547 17.082 -46.496 1.00 81.15 308 LEU A CA 1
ATOM 2330 C C . LEU A 1 307 ? 47.082 15.630 -46.608 1.00 81.15 308 LEU A C 1
ATOM 2331 O O . LEU A 1 307 ? 47.387 14.939 -47.581 1.00 99.26 308 LEU A O 1
ATOM 2336 N N . CYS A 1 308 ? 46.343 15.185 -45.597 1.00 73.31 309 CYS A N 1
ATOM 2337 C CA . CYS A 1 308 ? 45.798 13.839 -45.556 1.00 73.31 309 CYS A CA 1
ATOM 2338 C C . CYS A 1 308 ? 45.092 13.592 -46.887 1.00 73.31 309 CYS A C 1
ATOM 2339 O O . CYS A 1 308 ? 45.073 12.469 -47.397 1.00 90.17 309 CYS A O 1
ATOM 2342 N N . GLY A 1 309 ? 44.497 14.642 -47.440 1.00 48.94 310 GLY A N 1
ATOM 2343 C CA . GLY A 1 309 ? 43.812 14.503 -48.711 1.00 48.94 310 GLY A CA 1
ATOM 2344 C C . GLY A 1 309 ? 44.764 14.301 -49.873 1.00 48.94 310 GLY A C 1
ATOM 2345 O O . GLY A 1 309 ? 44.673 13.321 -50.601 1.00 71.46 310 GLY A O 1
ATOM 2346 N N . TRP A 1 310 ? 45.687 15.231 -50.046 1.00 57.86 311 TRP A N 1
ATOM 2347 C CA . TRP A 1 310 ? 46.643 15.145 -51.144 1.00 57.86 311 TRP A CA 1
ATOM 2348 C C . TRP A 1 310 ? 47.537 13.887 -51.071 1.00 57.86 311 TRP A C 1
ATOM 2349 O O . TRP A 1 310 ? 47.774 13.216 -52.078 1.00 56.47 311 TRP A O 1
ATOM 2360 N N . MET A 1 311 ? 48.034 13.571 -49.882 1.00 63.75 312 MET A N 1
ATOM 2361 C CA . MET A 1 311 ? 48.866 12.388 -49.705 1.00 63.75 312 MET A CA 1
ATOM 2362 C C . MET A 1 311 ? 48.059 11.161 -50.127 1.00 63.75 312 MET A C 1
ATOM 2363 O O . MET A 1 311 ? 48.579 10.245 -50.751 1.00 67.64 312 MET A O 1
ATOM 2368 N N . SER A 1 312 ? 46.780 11.158 -49.771 1.00 49.73 313 SER A N 1
ATOM 2369 C CA . SER A 1 312 ? 45.874 10.066 -50.097 1.00 49.73 313 SER A CA 1
ATOM 2370 C C . SER A 1 312 ? 45.612 9.912 -51.591 1.00 49.73 313 SER A C 1
ATOM 2371 O O . SER A 1 312 ? 45.441 8.792 -52.079 1.00 66.80 313 SER A O 1
ATOM 2374 N N . ASP A 1 313 ? 45.519 11.035 -52.300 1.00 47.84 314 ASP A N 1
ATOM 2375 C CA . ASP A 1 313 ? 45.291 11.020 -53.746 1.00 47.84 314 ASP A CA 1
ATOM 2376 C C . ASP A 1 313 ? 46.565 10.702 -54.541 1.00 47.84 314 ASP A C 1
ATOM 2377 O O . ASP A 1 313 ? 46.556 9.873 -55.453 1.00 60.75 314 ASP A O 1
ATOM 2382 N N . LYS A 1 314 ? 47.655 11.375 -54.187 1.00 70.30 315 LYS A N 1
ATOM 2383 C CA . LYS A 1 314 ? 48.944 11.203 -54.856 1.00 70.30 315 LYS A CA 1
ATOM 2384 C C . LYS A 1 314 ? 49.808 9.973 -54.497 1.00 70.30 315 LYS A C 1
ATOM 2385 O O . LYS A 1 314 ? 50.402 9.342 -55.377 1.00 83.98 315 LYS A O 1
ATOM 2391 N N . VAL A 1 315 ? 49.886 9.643 -53.216 1.00 71.11 316 VAL A N 1
ATOM 2392 C CA . VAL A 1 315 ? 50.726 8.541 -52.767 1.00 76.03 316 VAL A CA 1
ATOM 2393 C C . VAL A 1 315 ? 50.006 7.205 -52.732 1.00 83.06 316 VAL A C 1
ATOM 2394 O O . VAL A 1 315 ? 50.540 6.183 -53.156 1.00 80.93 316 VAL A O 1
ATOM 2398 N N . PHE A 1 316 ? 48.778 7.220 -52.253 1.00 88.66 317 PHE A N 1
ATOM 2399 C CA . PHE A 1 316 ? 48.040 5.990 -52.142 1.00 88.66 317 PHE A CA 1
ATOM 2400 C C . PHE A 1 316 ? 47.170 5.723 -53.364 1.00 88.66 317 PHE A C 1
ATOM 2401 O O . PHE A 1 316 ? 46.356 4.794 -53.363 1.00 88.66 317 PHE A O 1
ATOM 2409 N N . ARG A 1 317 ? 47.336 6.544 -54.402 1.00 71.88 318 ARG A N 1
ATOM 2410 C CA . ARG A 1 317 ? 46.588 6.366 -55.648 1.00 71.88 318 ARG A CA 1
ATOM 2411 C C . ARG A 1 317 ? 45.094 6.105 -55.461 1.00 71.88 318 ARG A C 1
ATOM 2412 O O . ARG A 1 317 ? 44.567 5.163 -56.040 1.00 71.88 318 ARG A O 1
ATOM 2420 N N . GLY A 1 318 ? 44.428 6.915 -54.641 1.00 67.29 319 GLY A N 1
ATOM 2421 C CA . GLY A 1 318 ? 42.992 6.773 -54.443 1.00 67.29 319 GLY A CA 1
ATOM 2422 C C . GLY A 1 318 ? 42.403 5.707 -53.529 1.00 67.29 319 GLY A C 1
ATOM 2423 O O . GLY A 1 318 ? 41.185 5.507 -53.524 1.00 67.29 319 GLY A O 1
ATOM 2424 N N . ASN A 1 319 ? 43.235 5.007 -52.766 1.00 48.17 320 ASN A N 1
ATOM 2425 C CA . ASN A 1 319 ? 42.713 3.996 -51.852 1.00 48.17 320 ASN A CA 1
ATOM 2426 C C . ASN A 1 319 ? 42.463 4.672 -50.512 1.00 48.17 320 ASN A C 1
ATOM 2427 O O . ASN A 1 319 ? 43.401 4.961 -49.762 1.00 101.65 320 ASN A O 1
ATOM 2432 N N . ARG A 1 320 ? 41.193 4.905 -50.209 1.00 82.53 321 ARG A N 1
ATOM 2433 C CA . ARG A 1 320 ? 40.832 5.581 -48.978 1.00 82.53 321 ARG A CA 1
ATOM 2434 C C . ARG A 1 320 ? 40.969 4.768 -47.682 1.00 82.53 321 ARG A C 1
ATOM 2435 O O . ARG A 1 320 ? 41.445 5.298 -46.676 1.00 120.58 321 ARG A O 1
ATOM 2443 N N . GLY A 1 321 ? 40.559 3.503 -47.684 1.00 92.41 322 GLY A N 1
ATOM 2444 C CA . GLY A 1 321 ? 40.697 2.713 -46.470 1.00 92.41 322 GLY A CA 1
ATOM 2445 C C . GLY A 1 321 ? 42.136 2.723 -45.979 1.00 92.41 322 GLY A C 1
ATOM 2446 O O . GLY A 1 321 ? 42.424 2.985 -44.810 1.00 125.65 322 GLY A O 1
ATOM 2447 N N . ALA A 1 322 ? 43.041 2.440 -46.906 1.00 29.80 323 ALA A N 1
ATOM 2448 C CA . ALA A 1 322 ? 44.482 2.386 -46.661 1.00 29.80 323 ALA A CA 1
ATOM 2449 C C . ALA A 1 322 ? 45.142 3.634 -46.164 1.00 29.80 323 ALA A C 1
ATOM 2450 O O . ALA A 1 322 ? 46.191 3.568 -45.550 1.00 71.11 323 ALA A O 1
ATOM 2452 N N . THR A 1 323 ? 44.540 4.777 -46.436 1.00 33.13 324 THR A N 1
ATOM 2453 C CA . THR A 1 323 ? 45.122 6.044 -46.022 1.00 33.13 324 THR A CA 1
ATOM 2454 C C . THR A 1 323 ? 44.742 6.215 -44.560 1.00 33.13 324 THR A C 1
ATOM 2455 O O . THR A 1 323 ? 45.496 6.774 -43.761 1.00 41.79 324 THR A O 1
ATOM 2459 N N . GLY A 1 324 ? 43.565 5.704 -44.225 1.00 31.09 325 GLY A N 1
ATOM 2460 C CA . GLY A 1 324 ? 43.109 5.768 -42.860 1.00 32.79 325 GLY A CA 1
ATOM 2461 C C . GLY A 1 324 ? 44.072 4.911 -42.087 1.00 39.52 325 GLY A C 1
ATOM 2462 O O . GLY A 1 324 ? 44.515 5.276 -40.997 1.00 38.21 325 GLY A O 1
ATOM 2463 N N . VAL A 1 325 ? 44.401 3.764 -42.671 1.00 37.17 326 VAL A N 1
ATOM 2464 C CA . VAL A 1 325 ? 45.333 2.839 -42.046 1.00 37.17 326 VAL A CA 1
ATOM 2465 C C . VAL A 1 325 ? 46.654 3.542 -41.718 1.00 37.17 326 VAL A C 1
ATOM 2466 O O . VAL A 1 325 ? 47.143 3.485 -40.590 1.00 52.89 326 VAL A O 1
ATOM 2470 N N . PHE A 1 326 ? 47.220 4.213 -42.713 1.00 73.40 327 PHE A N 1
ATOM 2471 C CA . PHE A 1 326 ? 48.474 4.937 -42.549 1.00 73.40 327 PHE A CA 1
ATOM 2472 C C . PHE A 1 326 ? 48.299 5.955 -41.440 1.00 73.40 327 PHE A C 1
ATOM 2473 O O . PHE A 1 326 ? 49.108 6.035 -40.515 1.00 97.08 327 PHE A O 1
ATOM 2481 N N . PHE A 1 327 ? 47.234 6.738 -41.536 1.00 23.01 328 PHE A N 1
ATOM 2482 C CA . PHE A 1 327 ? 46.995 7.733 -40.526 1.00 26.86 328 PHE A CA 1
ATOM 2483 C C . PHE A 1 327 ? 46.546 7.113 -39.207 1.00 19.88 328 PHE A C 1
ATOM 2484 O O . PHE A 1 327 ? 47.142 7.394 -38.161 1.00 26.11 328 PHE A O 1
ATOM 2492 N N . MET A 1 328 ? 45.539 6.246 -39.236 1.00 39.08 329 MET A N 1
ATOM 2493 C CA . MET A 1 328 ? 45.069 5.671 -37.987 1.00 39.08 329 MET A CA 1
ATOM 2494 C C . MET A 1 328 ? 46.207 5.036 -37.202 1.00 39.08 329 MET A C 1
ATOM 2495 O O . MET A 1 328 ? 46.252 5.133 -35.979 1.00 57.74 329 MET A O 1
ATOM 2500 N N . THR A 1 329 ? 47.119 4.369 -37.904 1.00 61.20 330 THR A N 1
ATOM 2501 C CA . THR A 1 329 ? 48.271 3.750 -37.254 1.00 61.20 330 THR A CA 1
ATOM 2502 C C . THR A 1 329 ? 49.126 4.831 -36.617 1.00 61.20 330 THR A C 1
ATOM 2503 O O . THR A 1 329 ? 49.484 4.742 -35.450 1.00 84.31 330 THR A O 1
ATOM 2507 N N . LEU A 1 330 ? 49.436 5.862 -37.390 1.00 51.53 331 LEU A N 1
ATOM 2508 C CA . LEU A 1 330 ? 50.258 6.945 -36.887 1.00 51.53 331 LEU A CA 1
ATOM 2509 C C . LEU A 1 330 ? 49.666 7.673 -35.679 1.00 51.53 331 LEU A C 1
ATOM 2510 O O . LEU A 1 330 ? 50.397 8.143 -34.811 1.00 75.61 331 LEU A O 1
ATOM 2515 N N . VAL A 1 331 ? 48.347 7.792 -35.631 1.00 47.44 332 VAL A N 1
ATOM 2516 C CA . VAL A 1 331 ? 47.699 8.445 -34.497 1.00 48.38 332 VAL A CA 1
ATOM 2517 C C . VAL A 1 331 ? 47.851 7.610 -33.212 1.00 41.69 332 VAL A C 1
ATOM 2518 O O . VAL A 1 331 ? 48.101 8.141 -32.126 1.00 45.20 332 VAL A O 1
ATOM 2522 N N . THR A 1 332 ? 47.696 6.295 -33.368 1.00 44.08 333 THR A N 1
ATOM 2523 C CA . THR A 1 332 ? 47.780 5.333 -32.275 1.00 44.08 333 THR A CA 1
ATOM 2524 C C . THR A 1 332 ? 49.157 5.259 -31.667 1.00 44.08 333 THR A C 1
ATOM 2525 O O . THR A 1 332 ? 49.303 5.193 -30.452 1.00 69.79 333 THR A O 1
ATOM 2529 N N . ILE A 1 333 ? 50.172 5.251 -32.514 1.00 60.99 334 ILE A N 1
ATOM 2530 C CA . ILE A 1 333 ? 51.526 5.196 -32.007 1.00 60.99 334 ILE A CA 1
ATOM 2531 C C . ILE A 1 333 ? 51.762 6.394 -31.074 1.00 60.99 334 ILE A C 1
ATOM 2532 O O . ILE A 1 333 ? 52.326 6.238 -29.997 1.00 87.22 334 ILE A O 1
ATOM 2537 N N . ALA A 1 334 ? 51.297 7.578 -31.466 1.00 24.00 335 ALA A N 1
ATOM 2538 C CA . ALA A 1 334 ? 51.487 8.774 -30.650 1.00 24.00 335 ALA A CA 1
ATOM 2539 C C . ALA A 1 334 ? 50.675 8.712 -29.365 1.00 24.00 335 ALA A C 1
ATOM 2540 O O . ALA A 1 334 ? 51.185 8.950 -28.280 1.00 38.54 335 ALA A O 1
ATOM 2542 N N . THR A 1 335 ? 49.409 8.363 -29.486 1.00 18.90 336 THR A N 1
ATOM 2543 C CA . THR A 1 335 ? 48.562 8.278 -28.313 1.00 18.90 336 THR A CA 1
ATOM 2544 C C . THR A 1 335 ? 49.156 7.446 -27.175 1.00 18.90 336 THR A C 1
ATOM 2545 O O . THR A 1 335 ? 49.027 7.830 -26.006 1.00 32.26 336 THR A O 1
ATOM 2549 N N . ILE A 1 336 ? 49.787 6.313 -27.502 1.00 75.98 337 ILE A N 1
ATOM 2550 C CA . ILE A 1 336 ? 50.394 5.450 -26.473 1.00 75.98 337 ILE A CA 1
ATOM 2551 C C . ILE A 1 336 ? 51.689 6.010 -25.880 1.00 75.98 337 ILE A C 1
ATOM 2552 O O . ILE A 1 336 ? 51.869 5.968 -24.663 1.00 92.84 337 ILE A O 1
ATOM 2557 N N . VAL A 1 337 ? 52.601 6.499 -26.724 1.00 41.55 338 VAL A N 1
ATOM 2558 C CA . VAL A 1 337 ? 53.847 7.085 -26.216 1.00 41.55 338 VAL A CA 1
ATOM 2559 C C . VAL A 1 337 ? 53.455 8.170 -25.219 1.00 41.55 338 VAL A C 1
ATOM 2560 O O . VAL A 1 337 ? 54.024 8.291 -24.125 1.00 64.07 338 VAL A O 1
ATOM 2564 N N . TYR A 1 338 ? 52.467 8.961 -25.614 1.00 59.05 339 TYR A N 1
ATOM 2565 C CA . TYR A 1 338 ? 51.942 10.006 -24.770 1.00 59.05 339 TYR A CA 1
ATOM 2566 C C . TYR A 1 338 ? 51.192 9.384 -23.588 1.00 59.05 339 TYR A C 1
ATOM 2567 O O . TYR A 1 338 ? 51.032 10.001 -22.550 1.00 57.66 339 TYR A O 1
ATOM 2576 N N . TRP A 1 339 ? 50.755 8.142 -23.739 1.00 93.86 340 TRP A N 1
ATOM 2577 C CA . TRP A 1 339 ? 50.108 7.437 -22.638 1.00 93.86 340 TRP A CA 1
ATOM 2578 C C . TRP A 1 339 ? 51.215 7.155 -21.618 1.00 93.86 340 TRP A C 1
ATOM 2579 O O . TRP A 1 339 ? 51.019 7.273 -20.413 1.00 97.75 340 TRP A O 1
ATOM 2590 N N . MET A 1 340 ? 52.399 6.810 -22.112 1.00 81.42 341 MET A N 1
ATOM 2591 C CA . MET A 1 340 ? 53.513 6.511 -21.224 1.00 81.42 341 MET A CA 1
ATOM 2592 C C . MET A 1 340 ? 54.282 7.793 -20.975 1.00 81.42 341 MET A C 1
ATOM 2593 O O . MET A 1 340 ? 55.202 8.138 -21.713 1.00 98.49 341 MET A O 1
ATOM 2598 N N . ASN A 1 341 ? 53.880 8.510 -19.936 1.00 101.10 342 ASN A N 1
ATOM 2599 C CA . ASN A 1 341 ? 54.546 9.747 -19.567 1.00 101.10 342 ASN A CA 1
ATOM 2600 C C . ASN A 1 341 ? 54.277 10.177 -18.125 1.00 101.10 342 ASN A C 1
ATOM 2601 O O . ASN A 1 341 ? 53.144 10.124 -17.630 1.00 114.01 342 ASN A O 1
ATOM 2606 N N . PRO A 1 342 ? 55.344 10.571 -17.425 1.00 93.14 343 PRO A N 1
ATOM 2607 C CA . PRO A 1 342 ? 55.454 11.033 -16.043 1.00 93.14 343 PRO A CA 1
ATOM 2608 C C . PRO A 1 342 ? 55.414 12.549 -16.072 1.00 93.14 343 PRO A C 1
ATOM 2609 O O . PRO A 1 342 ? 55.121 13.136 -17.114 1.00 106.82 343 PRO A O 1
ATOM 2613 N N . ALA A 1 343 ? 55.721 13.182 -14.945 1.00 60.40 344 ALA A N 1
ATOM 2614 C CA . ALA A 1 343 ? 55.699 14.638 -14.871 1.00 65.32 344 ALA A CA 1
ATOM 2615 C C . ALA A 1 343 ? 56.824 15.243 -15.722 1.00 72.35 344 ALA A C 1
ATOM 2616 O O . ALA A 1 343 ? 57.281 16.349 -15.484 1.00 70.22 344 ALA A O 1
ATOM 2618 N N . GLY A 1 344 ? 57.288 14.475 -16.700 1.00 87.40 345 GLY A N 1
ATOM 2619 C CA . GLY A 1 344 ? 58.314 14.951 -17.607 1.00 87.40 345 GLY A CA 1
ATOM 2620 C C . GLY A 1 344 ? 57.675 15.082 -18.985 1.00 87.40 345 GLY A C 1
ATOM 2621 O O . GLY A 1 344 ? 58.355 15.068 -20.019 1.00 106.98 345 GLY A O 1
ATOM 2622 N N . ASN A 1 345 ? 56.346 15.205 -18.984 1.00 151.77 346 ASN A N 1
ATOM 2623 C CA . ASN A 1 345 ? 55.541 15.345 -20.203 1.00 151.77 346 ASN A CA 1
ATOM 2624 C C . ASN A 1 345 ? 55.490 16.755 -20.811 1.00 151.77 346 ASN A C 1
ATOM 2625 O O . ASN A 1 345 ? 54.829 16.976 -21.831 1.00 169.17 346 ASN A O 1
ATOM 2630 N N . PRO A 1 346 ? 56.173 17.730 -20.194 1.00 84.04 347 PRO A N 1
ATOM 2631 C CA . PRO A 1 346 ? 56.124 19.071 -20.768 1.00 84.04 347 PRO A CA 1
ATOM 2632 C C . PRO A 1 346 ? 56.463 19.199 -22.257 1.00 84.04 347 PRO A C 1
ATOM 2633 O O . PRO A 1 346 ? 55.656 19.709 -23.031 1.00 96.84 347 PRO A O 1
ATOM 2637 N N . THR A 1 347 ? 57.629 18.718 -22.675 1.00 59.31 348 THR A N 1
ATOM 2638 C CA . THR A 1 347 ? 57.998 18.875 -24.075 1.00 59.31 348 THR A CA 1
ATOM 2639 C C . THR A 1 347 ? 57.644 17.648 -24.892 1.00 59.31 348 THR A C 1
ATOM 2640 O O . THR A 1 347 ? 58.171 17.430 -25.977 1.00 101.23 348 THR A O 1
ATOM 2644 N N . VAL A 1 348 ? 56.732 16.844 -24.360 1.00 86.06 349 VAL A N 1
ATOM 2645 C CA . VAL A 1 348 ? 56.292 15.656 -25.067 1.00 86.06 349 VAL A CA 1
ATOM 2646 C C . VAL A 1 348 ? 54.844 15.881 -25.503 1.00 86.06 349 VAL A C 1
ATOM 2647 O O . VAL A 1 348 ? 54.499 15.652 -26.663 1.00 139.54 349 VAL A O 1
ATOM 2651 N N . ASP A 1 349 ? 54.004 16.346 -24.577 1.00 38.89 350 ASP A N 1
ATOM 2652 C CA . ASP A 1 349 ? 52.594 16.597 -24.878 1.00 38.89 350 ASP A CA 1
ATOM 2653 C C . ASP A 1 349 ? 52.327 17.709 -25.898 1.00 38.89 350 ASP A C 1
ATOM 2654 O O . ASP A 1 349 ? 51.399 17.613 -26.699 1.00 76.94 350 ASP A O 1
ATOM 2659 N N . MET A 1 350 ? 53.130 18.771 -25.857 1.00 108.47 351 MET A N 1
ATOM 2660 C CA . MET A 1 350 ? 52.965 19.862 -26.811 1.00 108.47 351 MET A CA 1
ATOM 2661 C C . MET A 1 350 ? 52.999 19.240 -28.198 1.00 108.47 351 MET A C 1
ATOM 2662 O O . MET A 1 350 ? 52.092 19.436 -29.003 1.00 141.71 351 MET A O 1
ATOM 2667 N N . ILE A 1 351 ? 54.048 18.468 -28.454 1.00 85.62 352 ILE A N 1
ATOM 2668 C CA . ILE A 1 351 ? 54.212 17.805 -29.735 1.00 85.62 352 ILE A CA 1
ATOM 2669 C C . ILE A 1 351 ? 53.124 16.720 -29.855 1.00 85.62 352 ILE A C 1
ATOM 2670 O O . ILE A 1 351 ? 52.487 16.560 -30.896 1.00 126.93 352 ILE A O 1
ATOM 2675 N N . CYS A 1 352 ? 52.917 16.007 -28.754 1.00 45.48 353 CYS A N 1
ATOM 2676 C CA . CYS A 1 352 ? 51.917 14.954 -28.606 1.00 45.48 353 CYS A CA 1
ATOM 2677 C C . CYS A 1 352 ? 50.549 15.382 -29.101 1.00 45.48 353 CYS A C 1
ATOM 2678 O O . CYS A 1 352 ? 49.907 14.682 -29.879 1.00 54.14 353 CYS A O 1
ATOM 2681 N N . MET A 1 353 ? 50.110 16.542 -28.611 1.00 50.81 354 MET A N 1
ATOM 2682 C CA . MET A 1 353 ? 48.815 17.139 -28.946 1.00 65.01 354 MET A CA 1
ATOM 2683 C C . MET A 1 353 ? 48.818 17.648 -30.380 1.00 71.74 354 MET A C 1
ATOM 2684 O O . MET A 1 353 ? 47.892 17.387 -31.153 1.00 70.43 354 MET A O 1
ATOM 2689 N N . ILE A 1 354 ? 49.874 18.377 -30.722 1.00 25.60 355 ILE A N 1
ATOM 2690 C CA . ILE A 1 354 ? 50.022 18.920 -32.056 1.00 25.60 355 ILE A CA 1
ATOM 2691 C C . ILE A 1 354 ? 49.878 17.807 -33.064 1.00 25.60 355 ILE A C 1
ATOM 2692 O O . ILE A 1 354 ? 49.339 18.002 -34.157 1.00 41.32 355 ILE A O 1
ATOM 2697 N N . VAL A 1 355 ? 50.381 16.635 -32.691 1.00 53.29 356 VAL A N 1
ATOM 2698 C CA . VAL A 1 355 ? 50.348 15.472 -33.566 1.00 53.29 356 VAL A CA 1
ATOM 2699 C C . VAL A 1 355 ? 49.034 14.697 -33.534 1.00 53.29 356 VAL A C 1
ATOM 2700 O O . VAL A 1 355 ? 48.409 14.496 -34.574 1.00 76.97 356 VAL A O 1
ATOM 2704 N N . ILE A 1 356 ? 48.628 14.248 -32.353 1.00 40.63 357 ILE A N 1
ATOM 2705 C CA . ILE A 1 356 ? 47.372 13.531 -32.233 1.00 44.48 357 ILE A CA 1
ATOM 2706 C C . ILE A 1 356 ? 46.325 14.213 -33.093 1.00 37.50 357 ILE A C 1
ATOM 2707 O O . ILE A 1 356 ? 45.765 13.591 -33.984 1.00 43.73 357 ILE A O 1
ATOM 2712 N N . GLY A 1 357 ? 46.081 15.501 -32.823 1.00 51.32 358 GLY A N 1
ATOM 2713 C CA . GLY A 1 357 ? 45.087 16.263 -33.561 1.00 51.32 358 GLY A CA 1
ATOM 2714 C C . GLY A 1 357 ? 45.343 16.280 -35.051 1.00 51.32 358 GLY A C 1
ATOM 2715 O O . GLY A 1 357 ? 44.447 15.980 -35.852 1.00 69.98 358 GLY A O 1
ATOM 2716 N N . PHE A 1 358 ? 46.572 16.643 -35.413 1.00 35.29 359 PHE A N 1
ATOM 2717 C CA . PHE A 1 358 ? 47.027 16.715 -36.803 1.00 35.29 359 PHE A CA 1
ATOM 2718 C C . PHE A 1 358 ? 46.422 15.628 -37.698 1.00 35.29 359 PHE A C 1
ATOM 2719 O O . PHE A 1 358 ? 46.039 15.897 -38.835 1.00 58.40 359 PHE A O 1
ATOM 2727 N N . LEU A 1 359 ? 46.375 14.395 -37.184 1.00 53.60 360 LEU A N 1
ATOM 2728 C CA . LEU A 1 359 ? 45.843 13.262 -37.929 1.00 53.60 360 LEU A CA 1
ATOM 2729 C C . LEU A 1 359 ? 44.412 12.756 -37.630 1.00 53.60 360 LEU A C 1
ATOM 2730 O O . LEU A 1 359 ? 43.770 12.234 -38.538 1.00 56.63 360 LEU A O 1
ATOM 2735 N N . ILE A 1 360 ? 43.883 12.926 -36.414 1.00 23.12 361 ILE A N 1
ATOM 2736 C CA . ILE A 1 360 ? 42.549 12.370 -36.090 1.00 24.06 361 ILE A CA 1
ATOM 2737 C C . ILE A 1 360 ? 41.433 12.584 -37.040 1.00 17.37 361 ILE A C 1
ATOM 2738 O O . ILE A 1 360 ? 40.462 11.842 -36.999 1.00 20.88 361 ILE A O 1
ATOM 2743 N N . TYR A 1 361 ? 41.521 13.644 -37.828 1.00 45.07 362 TYR A N 1
ATOM 2744 C CA . TYR A 1 361 ? 40.457 13.956 -38.749 1.00 45.07 362 TYR A CA 1
ATOM 2745 C C . TYR A 1 361 ? 40.631 13.119 -40.011 1.00 45.07 362 TYR A C 1
ATOM 2746 O O . TYR A 1 361 ? 39.652 12.727 -40.649 1.00 67.83 362 TYR A O 1
ATOM 2755 N N . GLY A 1 362 ? 41.882 12.831 -40.350 1.00 48.43 363 GLY A N 1
ATOM 2756 C CA . GLY A 1 362 ? 42.165 12.021 -41.522 1.00 48.43 363 GLY A CA 1
ATOM 2757 C C . GLY A 1 362 ? 41.134 10.929 -41.771 1.00 48.43 363 GLY A C 1
ATOM 2758 O O . GLY A 1 362 ? 40.507 10.917 -42.836 1.00 74.66 363 GLY A O 1
ATOM 2759 N N . PRO A 1 363 ? 40.925 9.995 -40.822 1.00 45.05 364 PRO A N 1
ATOM 2760 C CA . PRO A 1 363 ? 39.934 8.938 -41.048 1.00 45.05 364 PRO A CA 1
ATOM 2761 C C . PRO A 1 363 ? 38.473 9.386 -41.025 1.00 45.05 364 PRO A C 1
ATOM 2762 O O . PRO A 1 363 ? 37.623 8.748 -41.651 1.00 59.59 364 PRO A O 1
ATOM 2766 N N . VAL A 1 364 ? 38.176 10.460 -40.294 1.00 43.75 365 VAL A N 1
ATOM 2767 C CA . VAL A 1 364 ? 36.820 11.009 -40.234 1.00 43.75 365 VAL A CA 1
ATOM 2768 C C . VAL A 1 364 ? 36.362 11.312 -41.665 1.00 43.75 365 VAL A C 1
ATOM 2769 O O . VAL A 1 364 ? 35.284 10.912 -42.096 1.00 61.86 365 VAL A O 1
ATOM 2773 N N . MET A 1 365 ? 37.206 12.028 -42.396 1.00 21.99 366 MET A N 1
ATOM 2774 C CA . MET A 1 365 ? 36.930 12.392 -43.778 1.00 21.99 366 MET A CA 1
ATOM 2775 C C . MET A 1 365 ? 36.978 11.216 -44.756 1.00 21.99 366 MET A C 1
ATOM 2776 O O . MET A 1 365 ? 36.117 11.079 -45.650 1.00 38.85 366 MET A O 1
ATOM 2781 N N . LEU A 1 366 ? 38.013 10.388 -44.602 1.00 43.40 367 LEU A N 1
ATOM 2782 C CA . LEU A 1 366 ? 38.211 9.223 -45.448 1.00 43.40 367 LEU A CA 1
ATOM 2783 C C . LEU A 1 366 ? 37.098 8.189 -45.444 1.00 43.40 367 LEU A C 1
ATOM 2784 O O . LEU A 1 366 ? 36.673 7.724 -46.503 1.00 65.92 367 LEU A O 1
ATOM 2789 N N . ILE A 1 367 ? 36.630 7.818 -44.259 1.00 21.33 368 ILE A N 1
ATOM 2790 C CA . ILE A 1 367 ? 35.553 6.861 -44.178 1.00 21.33 368 ILE A CA 1
ATOM 2791 C C . ILE A 1 367 ? 34.381 7.396 -44.999 1.00 21.33 368 ILE A C 1
ATOM 2792 O O . ILE A 1 367 ? 33.943 6.763 -45.967 1.00 19.94 368 ILE A O 1
ATOM 2797 N N . GLY A 1 368 ? 33.902 8.586 -44.620 1.00 58.37 369 GLY A N 1
ATOM 2798 C CA . GLY A 1 368 ? 32.778 9.201 -45.303 1.00 58.37 369 GLY A CA 1
ATOM 2799 C C . GLY A 1 368 ? 32.976 9.026 -46.789 1.00 58.37 369 GLY A C 1
ATOM 2800 O O . GLY A 1 368 ? 32.119 8.474 -47.483 1.00 62.26 369 GLY A O 1
ATOM 2801 N N . LEU A 1 369 ? 34.125 9.483 -47.270 1.00 23.83 370 LEU A N 1
ATOM 2802 C CA . LEU A 1 369 ? 34.446 9.362 -48.674 1.00 23.83 370 LEU A CA 1
ATOM 2803 C C . LEU A 1 369 ? 34.397 7.893 -49.100 1.00 23.83 370 LEU A C 1
ATOM 2804 O O . LEU A 1 369 ? 33.903 7.536 -50.175 1.00 40.90 370 LEU A O 1
ATOM 2809 N N . HIS A 1 370 ? 34.937 7.046 -48.243 1.00 34.56 371 HIS A N 1
ATOM 2810 C CA . HIS A 1 370 ? 34.969 5.634 -48.512 1.00 34.56 371 HIS A CA 1
ATOM 2811 C C . HIS A 1 370 ? 33.558 5.082 -48.744 1.00 34.56 371 HIS A C 1
ATOM 2812 O O . HIS A 1 370 ? 33.320 4.340 -49.702 1.00 47.47 371 HIS A O 1
ATOM 2819 N N . ALA A 1 371 ? 32.630 5.491 -47.884 1.00 14.67 372 ALA A N 1
ATOM 2820 C CA . ALA A 1 371 ? 31.224 5.062 -47.915 1.00 14.67 372 ALA A CA 1
ATOM 2821 C C . ALA A 1 371 ? 30.561 5.231 -49.303 1.00 14.67 372 ALA A C 1
ATOM 2822 O O . ALA A 1 371 ? 29.763 4.379 -49.742 1.00 21.79 372 AL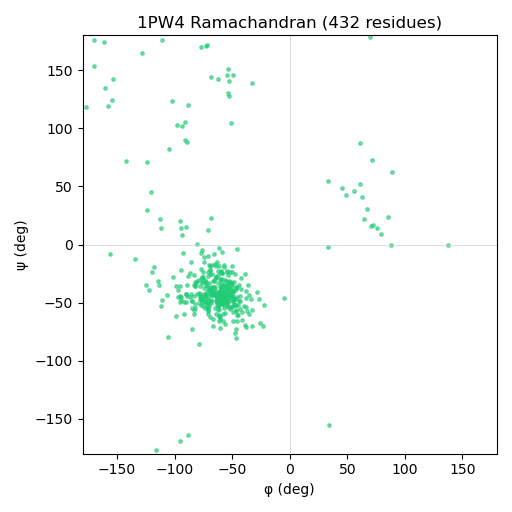A A O 1
ATOM 2824 N N . LEU A 1 372 ? 30.864 6.361 -49.953 1.00 8.76 373 LEU A N 1
ATOM 2825 C CA . LEU A 1 372 ? 30.348 6.683 -51.279 1.00 13.68 373 LEU A CA 1
ATOM 2826 C C . LEU A 1 372 ? 30.460 5.492 -52.226 1.00 20.71 373 LEU A C 1
ATOM 2827 O O . LEU A 1 372 ? 29.521 5.185 -52.970 1.00 18.58 373 LEU A O 1
ATOM 2832 N N . GLU A 1 373 ? 31.624 4.843 -52.206 1.00 62.71 374 GLU A N 1
ATOM 2833 C CA . GLU A 1 373 ? 31.905 3.674 -53.040 1.00 62.71 374 GLU A CA 1
ATOM 2834 C C . GLU A 1 373 ? 31.216 2.370 -52.600 1.00 62.71 374 GLU A C 1
ATOM 2835 O O . GLU A 1 373 ? 30.902 1.522 -53.435 1.00 68.88 374 GLU A O 1
ATOM 2841 N N . LEU A 1 374 ? 30.981 2.226 -51.296 1.00 23.45 375 LEU A N 1
ATOM 2842 C CA . LEU A 1 374 ? 30.369 1.034 -50.693 1.00 23.45 375 LEU A CA 1
ATOM 2843 C C . LEU A 1 374 ? 28.884 0.766 -50.943 1.00 23.45 375 LEU A C 1
ATOM 2844 O O . LEU A 1 374 ? 28.270 -0.046 -50.248 1.00 23.45 375 LEU A O 1
ATOM 2849 N N . ALA A 1 375 ? 28.283 1.472 -51.884 1.00 28.44 376 ALA A N 1
ATOM 2850 C CA . ALA A 1 375 ? 26.882 1.263 -52.157 1.00 28.44 376 ALA A CA 1
ATOM 2851 C C . ALA A 1 375 ? 26.578 1.827 -53.508 1.00 28.44 376 ALA A C 1
ATOM 2852 O O . ALA A 1 375 ? 27.449 2.404 -54.150 1.00 28.44 376 ALA A O 1
ATOM 2854 N N . PRO A 1 376 ? 25.350 1.615 -53.990 1.00 49.48 377 PRO A N 1
ATOM 2855 C CA . PRO A 1 376 ? 24.935 2.126 -55.299 1.00 49.48 377 PRO A CA 1
ATOM 2856 C C . PRO A 1 376 ? 24.718 3.656 -55.404 1.00 49.48 377 PRO A C 1
ATOM 2857 O O . PRO A 1 376 ? 24.697 4.384 -54.403 1.00 49.48 377 PRO A O 1
ATOM 2861 N N . LYS A 1 377 ? 24.516 4.097 -56.646 1.00 88.65 378 LYS A N 1
ATOM 2862 C CA . LYS A 1 377 ? 24.338 5.493 -57.037 1.00 88.65 378 LYS A CA 1
ATOM 2863 C C . LYS A 1 377 ? 23.789 6.486 -56.019 1.00 88.65 378 LYS A C 1
ATOM 2864 O O . LYS A 1 377 ? 24.514 7.388 -55.596 1.00 180.40 378 LYS A O 1
ATOM 2870 N N . LYS A 1 378 ? 22.529 6.354 -55.619 1.00 80.16 379 LYS A N 1
ATOM 2871 C CA . LYS A 1 378 ? 22.004 7.329 -54.672 1.00 80.16 379 LYS A CA 1
ATOM 2872 C C . LYS A 1 378 ? 22.356 7.010 -53.230 1.00 80.16 379 LYS A C 1
ATOM 2873 O O . LYS A 1 378 ? 22.439 7.904 -52.387 1.00 166.26 379 LYS A O 1
ATOM 2879 N N . ALA A 1 379 ? 22.571 5.731 -52.954 1.00 58.45 380 ALA A N 1
ATOM 2880 C CA . ALA A 1 379 ? 22.925 5.300 -51.613 1.00 58.45 380 ALA A CA 1
ATOM 2881 C C . ALA A 1 379 ? 24.079 6.128 -51.051 1.00 58.45 380 ALA A C 1
ATOM 2882 O O . ALA A 1 379 ? 24.068 6.492 -49.880 1.00 100.37 380 ALA A O 1
ATOM 2884 N N . ALA A 1 380 ? 25.064 6.431 -51.898 1.00 54.48 381 ALA A N 1
ATOM 2885 C CA . ALA A 1 380 ? 26.240 7.221 -51.496 1.00 54.48 381 ALA A CA 1
ATOM 2886 C C . ALA A 1 380 ? 25.877 8.329 -50.517 1.00 54.48 381 ALA A C 1
ATOM 2887 O O . ALA A 1 380 ? 26.398 8.398 -49.405 1.00 104.88 381 ALA A O 1
ATOM 2889 N N . GLY A 1 381 ? 24.961 9.185 -50.955 1.00 83.66 382 GLY A N 1
ATOM 2890 C CA . GLY A 1 381 ? 24.521 10.286 -50.133 1.00 83.66 382 GLY A CA 1
ATOM 2891 C C . GLY A 1 381 ? 24.139 9.854 -48.736 1.00 83.66 382 GLY A C 1
ATOM 2892 O O . GLY A 1 381 ? 24.814 10.204 -47.774 1.00 121.71 382 GLY A O 1
ATOM 2893 N N . THR A 1 382 ? 23.074 9.068 -48.620 1.00 44.70 383 THR A N 1
ATOM 2894 C CA . THR A 1 382 ? 22.609 8.633 -47.306 1.00 44.70 383 THR A CA 1
ATOM 2895 C C . THR A 1 382 ? 23.512 7.559 -46.694 1.00 44.70 383 THR A C 1
ATOM 2896 O O . THR A 1 382 ? 23.446 7.288 -45.496 1.00 77.94 383 THR A O 1
ATOM 2900 N N . ALA A 1 383 ? 24.368 6.975 -47.529 1.00 51.37 384 ALA A N 1
ATOM 2901 C CA . ALA A 1 383 ? 25.320 5.949 -47.100 1.00 51.37 384 ALA A CA 1
ATOM 2902 C C . ALA A 1 383 ? 26.480 6.623 -46.385 1.00 51.37 384 ALA A C 1
ATOM 2903 O O . ALA A 1 383 ? 26.914 6.178 -45.323 1.00 92.68 384 ALA A O 1
ATOM 2905 N N . ALA A 1 384 ? 26.963 7.713 -46.980 1.00 51.89 385 ALA A N 1
ATOM 2906 C CA . ALA A 1 384 ? 28.084 8.477 -46.437 1.00 51.89 385 ALA A CA 1
ATOM 2907 C C . ALA A 1 384 ? 27.653 9.317 -45.250 1.00 51.89 385 ALA A C 1
ATOM 2908 O O . ALA A 1 384 ? 28.469 9.678 -44.411 1.00 60.55 385 ALA A O 1
ATOM 2910 N N . GLY A 1 385 ? 26.366 9.633 -45.193 1.00 76.03 386 GLY A N 1
ATOM 2911 C CA . GLY A 1 385 ? 25.846 10.418 -44.088 1.00 90.23 386 GLY A CA 1
ATOM 2912 C C . GLY A 1 385 ? 25.613 9.549 -42.866 1.00 96.96 386 GLY A C 1
ATOM 2913 O O . GLY A 1 385 ? 25.930 9.948 -41.744 1.00 95.65 386 GLY A O 1
ATOM 2914 N N . PHE A 1 386 ? 25.060 8.358 -43.086 1.00 42.43 387 PHE A N 1
ATOM 2915 C CA . PHE A 1 386 ? 24.795 7.413 -42.005 1.00 42.43 387 PHE A CA 1
ATOM 2916 C C . PHE A 1 386 ? 26.072 7.216 -41.201 1.00 42.43 387 PHE A C 1
ATOM 2917 O O . PHE A 1 386 ? 26.057 7.202 -39.972 1.00 58.15 387 PHE A O 1
ATOM 2925 N N . THR A 1 387 ? 27.182 7.070 -41.913 1.00 59.81 388 THR A N 1
ATOM 2926 C CA . THR A 1 387 ? 28.472 6.878 -41.276 1.00 59.81 388 THR A CA 1
ATOM 2927 C C . THR A 1 387 ? 28.788 8.028 -40.323 1.00 59.81 388 THR A C 1
ATOM 2928 O O . THR A 1 387 ? 29.072 7.805 -39.148 1.00 83.49 388 THR A O 1
ATOM 2932 N N . GLY A 1 388 ? 28.733 9.254 -40.830 1.00 17.68 389 GLY A N 1
ATOM 2933 C CA . GLY A 1 388 ? 29.030 10.408 -40.006 1.00 21.53 389 GLY A CA 1
ATOM 2934 C C . GLY A 1 388 ? 28.276 10.435 -38.688 1.00 14.55 389 GLY A C 1
ATOM 2935 O O . GLY A 1 388 ? 28.853 10.711 -37.638 1.00 20.78 389 GLY A O 1
ATOM 2936 N N . LEU A 1 389 ? 26.980 10.148 -38.731 1.00 39.45 390 LEU A N 1
ATOM 2937 C CA . LEU A 1 389 ? 26.190 10.172 -37.511 1.00 39.45 390 LEU A CA 1
ATOM 2938 C C . LEU A 1 389 ? 26.376 8.952 -36.625 1.00 39.45 390 LEU A C 1
ATOM 2939 O O . LEU A 1 389 ? 26.470 9.092 -35.405 1.00 58.11 390 LEU A O 1
ATOM 2944 N N . PHE A 1 390 ? 26.422 7.754 -37.199 1.00 49.68 391 PHE A N 1
ATOM 2945 C CA . PHE A 1 390 ? 26.631 6.602 -36.335 1.00 49.68 391 PHE A CA 1
ATOM 2946 C C . PHE A 1 390 ? 27.961 6.892 -35.659 1.00 49.68 391 PHE A C 1
ATOM 2947 O O . PHE A 1 390 ? 28.119 6.696 -34.456 1.00 72.79 391 PHE A O 1
ATOM 2955 N N . GLY A 1 391 ? 28.896 7.408 -36.454 1.00 45.59 392 GLY A N 1
ATOM 2956 C CA . GLY A 1 391 ? 30.211 7.752 -35.960 1.00 45.59 392 GLY A CA 1
ATOM 2957 C C . GLY A 1 391 ? 30.216 8.804 -34.866 1.00 45.59 392 GLY A C 1
ATOM 2958 O O . GLY A 1 391 ? 30.598 8.500 -33.731 1.00 67.95 392 GLY A O 1
ATOM 2959 N N . TYR A 1 392 ? 29.777 10.028 -35.188 1.00 29.68 393 TYR A N 1
ATOM 2960 C CA . TYR A 1 392 ? 29.771 11.161 -34.233 1.00 30.62 393 TYR A CA 1
ATOM 2961 C C . TYR A 1 392 ? 28.908 10.924 -32.997 1.00 23.93 393 TYR A C 1
ATOM 2962 O O . TYR A 1 392 ? 29.339 11.143 -31.862 1.00 27.44 393 TYR A O 1
ATOM 2971 N N . LEU A 1 393 ? 27.684 10.475 -33.241 1.00 51.70 394 LEU A N 1
ATOM 2972 C CA . LEU A 1 393 ? 26.731 10.222 -32.177 1.00 51.70 394 LEU A CA 1
ATOM 2973 C C . LEU A 1 393 ? 27.386 9.431 -31.061 1.00 51.70 394 LEU A C 1
ATOM 2974 O O . LEU A 1 393 ? 27.696 9.973 -29.998 1.00 77.41 394 LEU A O 1
ATOM 2979 N N . GLY A 1 394 ? 27.635 8.155 -31.336 1.00 50.82 395 GLY A N 1
ATOM 2980 C CA . GLY A 1 394 ? 28.230 7.280 -30.345 1.00 50.82 395 GLY A CA 1
ATOM 2981 C C . GLY A 1 394 ? 29.614 7.711 -29.926 1.00 50.82 395 GLY A C 1
ATOM 2982 O O . GLY A 1 394 ? 29.891 7.865 -28.728 1.00 77.05 395 GLY A O 1
ATOM 2983 N N . GLY A 1 395 ? 30.479 7.897 -30.922 1.00 37.42 396 GLY A N 1
ATOM 2984 C CA . GLY A 1 395 ? 31.844 8.315 -30.662 1.00 37.42 396 GLY A CA 1
ATOM 2985 C C . GLY A 1 395 ? 31.960 9.291 -29.505 1.00 37.42 396 GLY A C 1
ATOM 2986 O O . GLY A 1 395 ? 32.926 9.250 -28.754 1.00 50.69 396 GLY A O 1
ATOM 2987 N N . SER A 1 396 ? 30.961 10.155 -29.344 1.00 99.71 397 SER A N 1
ATOM 2988 C CA . SER A 1 396 ? 30.977 11.151 -28.283 1.00 99.71 397 SER A CA 1
ATOM 2989 C C . SER A 1 396 ? 30.510 10.618 -26.933 1.00 99.71 397 SER A C 1
ATOM 2990 O O . SER A 1 396 ? 31.221 10.748 -25.934 1.00 117.82 397 SER A O 1
ATOM 2993 N N . VAL A 1 397 ? 29.317 10.030 -26.901 1.00 77.95 398 VAL A N 1
ATOM 2994 C CA . VAL A 1 397 ? 28.777 9.488 -25.659 1.00 77.95 398 VAL A CA 1
ATOM 2995 C C . VAL A 1 397 ? 29.869 8.736 -24.913 1.00 77.95 398 VAL A C 1
ATOM 2996 O O . VAL A 1 397 ? 30.035 8.903 -23.706 1.00 94.81 398 VAL A O 1
ATOM 3000 N N . ALA A 1 398 ? 30.633 7.937 -25.656 1.00 84.96 399 ALA A N 1
ATOM 3001 C CA . ALA A 1 398 ? 31.714 7.144 -25.088 1.00 84.96 399 ALA A CA 1
ATOM 3002 C C . ALA A 1 398 ? 32.897 8.045 -24.857 1.00 84.96 399 ALA A C 1
ATOM 3003 O O . ALA A 1 398 ? 33.537 7.998 -23.811 1.00 107.48 399 ALA A O 1
ATOM 3005 N N . ALA A 1 399 ? 33.176 8.881 -25.845 1.00 40.46 400 ALA A N 1
ATOM 3006 C CA . ALA A 1 399 ? 34.299 9.797 -25.755 1.00 40.46 400 ALA A CA 1
ATOM 3007 C C . ALA A 1 399 ? 34.223 10.603 -24.492 1.00 40.46 400 ALA A C 1
ATOM 3008 O O . ALA A 1 399 ? 35.243 10.913 -23.924 1.00 39.07 400 ALA A O 1
ATOM 3010 N N . SER A 1 400 ? 33.009 10.995 -24.111 1.00 56.13 401 SER A N 1
ATOM 3011 C CA . SER A 1 400 ? 32.759 11.787 -22.901 1.00 56.13 401 SER A CA 1
ATOM 3012 C C . SER A 1 400 ? 32.293 11.023 -21.652 1.00 56.13 401 SER A C 1
ATOM 3013 O O . SER A 1 400 ? 32.941 11.020 -20.608 1.00 60.02 401 SER A O 1
ATOM 3016 N N . ALA A 1 401 ? 31.139 10.383 -21.763 1.00 57.56 402 ALA A N 1
ATOM 3017 C CA . ALA A 1 401 ? 30.576 9.672 -20.630 1.00 57.56 402 ALA A CA 1
ATOM 3018 C C . ALA A 1 401 ? 31.351 8.445 -20.151 1.00 57.56 402 ALA A C 1
ATOM 3019 O O . ALA A 1 401 ? 31.977 8.466 -19.095 1.00 74.63 402 ALA A O 1
ATOM 3021 N N . ILE A 1 402 ? 31.336 7.388 -20.958 1.00 66.40 403 ILE A N 1
ATOM 3022 C CA . ILE A 1 402 ? 31.990 6.143 -20.602 1.00 66.40 403 ILE A CA 1
ATOM 3023 C C . ILE A 1 402 ? 33.377 6.343 -20.070 1.00 66.40 403 ILE A C 1
ATOM 3024 O O . ILE A 1 402 ? 33.689 5.847 -19.003 1.00 79.31 403 ILE A O 1
ATOM 3029 N N . VAL A 1 403 ? 34.219 7.072 -20.779 1.00 44.71 404 VAL A N 1
ATOM 3030 C CA . VAL A 1 403 ? 35.557 7.268 -20.250 1.00 44.71 404 VAL A CA 1
ATOM 3031 C C . VAL A 1 403 ? 35.489 7.745 -18.801 1.00 44.71 404 VAL A C 1
ATOM 3032 O O . VAL A 1 403 ? 36.095 7.142 -17.919 1.00 58.39 404 VAL A O 1
ATOM 3036 N N . GLY A 1 404 ? 34.760 8.820 -18.542 1.00 76.55 405 GLY A N 1
ATOM 3037 C CA . GLY A 1 404 ? 34.665 9.290 -17.173 1.00 81.47 405 GLY A CA 1
ATOM 3038 C C . GLY A 1 404 ? 34.411 8.155 -16.191 1.00 88.50 405 GLY A C 1
ATOM 3039 O O . GLY A 1 404 ? 35.129 8.008 -15.203 1.00 86.37 405 GLY A O 1
ATOM 3040 N N . TYR A 1 405 ? 33.393 7.346 -16.473 1.00 69.13 406 TYR A N 1
ATOM 3041 C CA . TYR A 1 405 ? 33.011 6.223 -15.622 1.00 69.13 406 TYR A CA 1
ATOM 3042 C C . TYR A 1 405 ? 34.009 5.072 -15.621 1.00 69.13 406 TYR A C 1
ATOM 3043 O O . TYR A 1 405 ? 33.993 4.239 -14.725 1.00 88.71 406 TYR A O 1
ATOM 3052 N N . THR A 1 406 ? 34.878 5.020 -16.621 1.00 83.16 407 THR A N 1
ATOM 3053 C CA . THR A 1 406 ? 35.857 3.947 -16.691 1.00 83.16 407 THR A CA 1
ATOM 3054 C C . THR A 1 406 ? 37.080 4.422 -15.942 1.00 83.16 407 THR A C 1
ATOM 3055 O O . THR A 1 406 ? 38.170 3.874 -16.070 1.00 100.56 407 THR A O 1
ATOM 3059 N N . VAL A 1 407 ? 36.885 5.472 -15.164 1.00 43.49 408 VAL A N 1
ATOM 3060 C CA . VAL A 1 407 ? 37.957 6.012 -14.357 1.00 43.49 408 VAL A CA 1
ATOM 3061 C C . VAL A 1 407 ? 37.580 5.942 -12.865 1.00 43.49 408 VAL A C 1
ATOM 3062 O O . VAL A 1 407 ? 38.447 5.938 -11.992 1.00 56.29 408 VAL A O 1
ATOM 3066 N N . ASP A 1 408 ? 36.286 5.898 -12.568 1.00 111.53 409 ASP A N 1
ATOM 3067 C CA . ASP A 1 408 ? 35.843 5.829 -11.178 1.00 111.53 409 ASP A CA 1
ATOM 3068 C C . ASP A 1 408 ? 36.108 4.504 -10.477 1.00 111.53 409 ASP A C 1
ATOM 3069 O O . ASP A 1 408 ? 36.727 4.477 -9.415 1.00 156.18 409 ASP A O 1
ATOM 3074 N N . PHE A 1 409 ? 35.634 3.411 -11.068 1.00 200.00 410 PHE A N 1
ATOM 3075 C CA . PHE A 1 409 ? 35.809 2.086 -10.481 1.00 200.00 410 PHE A CA 1
ATOM 3076 C C . PHE A 1 409 ? 37.145 1.484 -10.895 1.00 200.00 410 PHE A C 1
ATOM 3077 O O . PHE A 1 409 ? 37.620 0.510 -10.305 1.00 200.00 410 PHE A O 1
ATOM 3085 N N . PHE A 1 410 ? 37.734 2.084 -11.922 1.00 95.37 411 PHE A N 1
ATOM 3086 C CA . PHE A 1 410 ? 39.032 1.692 -12.453 1.00 95.37 411 PHE A CA 1
ATOM 3087 C C . PHE A 1 410 ? 39.921 2.897 -12.216 1.00 95.37 411 PHE A C 1
ATOM 3088 O O . PHE A 1 410 ? 39.497 3.864 -11.583 1.00 123.17 411 PHE A O 1
ATOM 3096 N N . GLY A 1 411 ? 41.161 2.829 -12.679 1.00 93.96 412 GLY A N 1
ATOM 3097 C CA . GLY A 1 411 ? 42.049 3.962 -12.513 1.00 93.96 412 GLY A CA 1
ATOM 3098 C C . GLY A 1 411 ? 41.867 4.889 -13.700 1.00 93.96 412 GLY A C 1
ATOM 3099 O O . GLY A 1 411 ? 40.878 4.785 -14.428 1.00 200.00 412 GLY A O 1
ATOM 3100 N N . TRP A 1 412 ? 42.813 5.798 -13.899 1.00 64.75 413 TRP A N 1
ATOM 3101 C CA . TRP A 1 412 ? 42.724 6.696 -15.025 1.00 64.75 413 TRP A CA 1
ATOM 3102 C C . TRP A 1 412 ? 43.367 5.985 -16.201 1.00 64.75 413 TRP A C 1
ATOM 3103 O O . TRP A 1 412 ? 43.065 6.265 -17.361 1.00 64.75 413 TRP A O 1
ATOM 3114 N N . ASP A 1 413 ? 44.255 5.047 -15.887 1.00 94.23 414 ASP A N 1
ATOM 3115 C CA . ASP A 1 413 ? 44.949 4.264 -16.904 1.00 94.23 414 ASP A CA 1
ATOM 3116 C C . ASP A 1 413 ? 43.930 3.570 -17.809 1.00 94.23 414 ASP A C 1
ATOM 3117 O O . ASP A 1 413 ? 44.053 3.589 -19.035 1.00 185.98 414 ASP A O 1
ATOM 3122 N N . GLY A 1 414 ? 42.915 2.974 -17.190 1.00 58.01 415 GLY A N 1
ATOM 3123 C CA . GLY A 1 414 ? 41.882 2.281 -17.938 1.00 58.01 415 GLY A CA 1
ATOM 3124 C C . GLY A 1 414 ? 41.176 3.200 -18.910 1.00 58.01 415 GLY A C 1
ATOM 3125 O O . GLY A 1 414 ? 40.351 2.767 -19.713 1.00 144.11 415 GLY A O 1
ATOM 3126 N N . GLY A 1 415 ? 41.505 4.483 -18.823 1.00 48.63 416 GLY A N 1
ATOM 3127 C CA . GLY A 1 415 ? 40.906 5.452 -19.703 1.00 48.63 416 GLY A CA 1
ATOM 3128 C C . GLY A 1 415 ? 41.488 5.194 -21.062 1.00 48.63 416 GLY A C 1
ATOM 3129 O O . GLY A 1 415 ? 40.760 4.926 -22.016 1.00 90.55 416 GLY A O 1
ATOM 3130 N N . PHE A 1 416 ? 42.811 5.250 -21.146 1.00 69.29 417 PHE A N 1
ATOM 3131 C CA . PHE A 1 416 ? 43.498 5.022 -22.407 1.00 69.29 417 PHE A CA 1
ATOM 3132 C C . PHE A 1 416 ? 43.303 3.611 -22.935 1.00 69.29 417 PHE A C 1
ATOM 3133 O O . PHE A 1 416 ? 43.348 3.382 -24.140 1.00 118.38 417 PHE A O 1
ATOM 3141 N N . MET A 1 417 ? 43.094 2.662 -22.031 1.00 79.40 418 MET A N 1
ATOM 3142 C CA . MET A 1 417 ? 42.878 1.288 -22.450 1.00 79.40 418 MET A CA 1
ATOM 3143 C C . MET A 1 417 ? 41.708 1.259 -23.427 1.00 79.40 418 MET A C 1
ATOM 3144 O O . MET A 1 417 ? 41.774 0.594 -24.458 1.00 117.45 418 MET A O 1
ATOM 3149 N N . VAL A 1 418 ? 40.642 1.993 -23.119 1.00 44.36 419 VAL A N 1
ATOM 3150 C CA . VAL A 1 418 ? 39.479 2.017 -24.008 1.00 44.36 419 VAL A CA 1
ATOM 3151 C C . VAL A 1 418 ? 39.780 2.854 -25.251 1.00 44.36 419 VAL A C 1
ATOM 3152 O O . VAL A 1 418 ? 39.359 2.522 -26.353 1.00 77.60 419 VAL A O 1
ATOM 3156 N N . MET A 1 419 ? 40.520 3.934 -25.063 1.00 19.28 420 MET A N 1
ATOM 3157 C CA . MET A 1 419 ? 40.918 4.804 -26.163 1.00 19.28 420 MET A CA 1
ATOM 3158 C C . MET A 1 419 ? 41.933 4.120 -27.093 1.00 19.28 420 MET A C 1
ATOM 3159 O O . MET A 1 419 ? 41.664 3.935 -28.282 1.00 60.59 420 MET A O 1
ATOM 3164 N N . ILE A 1 420 ? 43.104 3.767 -26.568 1.00 55.93 421 ILE A N 1
ATOM 3165 C CA . ILE A 1 420 ? 44.099 3.064 -27.386 1.00 55.93 421 ILE A CA 1
ATOM 3166 C C . ILE A 1 420 ? 43.457 1.807 -27.966 1.00 55.93 421 ILE A C 1
ATOM 3167 O O . ILE A 1 420 ? 43.660 1.480 -29.138 1.00 63.91 421 ILE A O 1
ATOM 3172 N N . GLY A 1 421 ? 42.706 1.094 -27.127 1.00 43.98 422 GLY A N 1
ATOM 3173 C CA . GLY A 1 421 ? 42.019 -0.095 -27.589 1.00 58.18 422 GLY A CA 1
ATOM 3174 C C . GLY A 1 421 ? 41.036 0.279 -28.680 1.00 64.91 422 GLY A C 1
ATOM 3175 O O . GLY A 1 421 ? 41.002 -0.327 -29.747 1.00 63.60 422 GLY A O 1
ATOM 3176 N N . GLY A 1 422 ? 40.235 1.299 -28.418 1.00 79.56 423 GLY A N 1
ATOM 3177 C CA . GLY A 1 422 ? 39.270 1.727 -29.409 1.00 79.56 423 GLY A CA 1
ATOM 3178 C C . GLY A 1 422 ? 39.875 1.904 -30.788 1.00 79.56 423 GLY A C 1
ATOM 3179 O O . GLY A 1 422 ? 39.310 1.451 -31.783 1.00 95.28 423 GLY A O 1
ATOM 3180 N N . SER A 1 423 ? 41.042 2.541 -30.851 1.00 37.61 424 SER A N 1
ATOM 3181 C CA . SER A 1 423 ? 41.694 2.789 -32.131 1.00 37.61 424 SER A CA 1
ATOM 3182 C C . SER A 1 423 ? 42.067 1.485 -32.780 1.00 37.61 424 SER A C 1
ATOM 3183 O O . SER A 1 423 ? 41.799 1.244 -33.955 1.00 61.29 424 SER A O 1
ATOM 3186 N N . ILE A 1 424 ? 42.674 0.631 -31.985 1.00 60.86 425 ILE A N 1
ATOM 3187 C CA . ILE A 1 424 ? 43.091 -0.659 -32.469 1.00 64.71 425 ILE A CA 1
ATOM 3188 C C . ILE A 1 424 ? 41.993 -1.304 -33.315 1.00 57.73 425 ILE A C 1
ATOM 3189 O O . ILE A 1 424 ? 42.247 -1.759 -34.427 1.00 63.96 425 ILE A O 1
ATOM 3194 N N . LEU A 1 425 ? 40.763 -1.322 -32.833 1.00 31.58 426 LEU A N 1
ATOM 3195 C CA . LEU A 1 425 ? 39.761 -1.963 -33.652 1.00 31.58 426 LEU A CA 1
ATOM 3196 C C . LEU A 1 425 ? 39.477 -1.178 -34.922 1.00 31.58 426 LEU A C 1
ATOM 3197 O O . LEU A 1 425 ? 39.343 -1.758 -36.006 1.00 40.17 426 LEU A O 1
ATOM 3202 N N . ALA A 1 426 ? 39.420 0.142 -34.812 1.00 51.43 427 ALA A N 1
ATOM 3203 C CA . ALA A 1 426 ? 39.114 0.932 -35.986 1.00 51.43 427 ALA A CA 1
ATOM 3204 C C . ALA A 1 426 ? 39.959 0.468 -37.159 1.00 51.43 427 ALA A C 1
ATOM 3205 O O . ALA A 1 426 ? 39.469 0.369 -38.279 1.00 74.54 427 ALA A O 1
ATOM 3207 N N . VAL A 1 427 ? 41.215 0.133 -36.893 1.00 17.56 428 VAL A N 1
ATOM 3208 C CA . VAL A 1 427 ? 42.096 -0.297 -37.962 1.00 17.56 428 VAL A CA 1
ATOM 3209 C C . VAL A 1 427 ? 41.785 -1.705 -38.405 1.00 17.56 428 VAL A C 1
ATOM 3210 O O . VAL A 1 427 ? 41.574 -1.940 -39.589 1.00 24.04 428 VAL A O 1
ATOM 3214 N N . ILE A 1 428 ? 41.742 -2.639 -37.457 1.00 31.53 429 ILE A N 1
ATOM 3215 C CA . ILE A 1 428 ? 41.468 -4.041 -37.778 1.00 32.47 429 ILE A CA 1
ATOM 3216 C C . ILE A 1 428 ? 40.185 -4.059 -38.595 1.00 25.78 429 ILE A C 1
ATOM 3217 O O . ILE A 1 428 ? 40.097 -4.732 -39.644 1.00 29.29 429 ILE A O 1
ATOM 3222 N N . LEU A 1 429 ? 39.212 -3.274 -38.127 1.00 36.99 430 LEU A N 1
ATOM 3223 C CA . LEU A 1 429 ? 37.922 -3.169 -38.789 1.00 36.99 430 LEU A CA 1
ATOM 3224 C C . LEU A 1 429 ? 38.094 -2.507 -40.152 1.00 36.99 430 LEU A C 1
ATOM 3225 O O . LEU A 1 429 ? 37.510 -2.944 -41.141 1.00 37.90 430 LEU A O 1
ATOM 3230 N N . LEU A 1 430 ? 38.906 -1.463 -40.214 1.00 43.56 431 LEU A N 1
ATOM 3231 C CA . LEU A 1 430 ? 39.100 -0.782 -41.480 1.00 43.56 431 LEU A CA 1
ATOM 3232 C C . LEU A 1 430 ? 39.730 -1.751 -42.474 1.00 43.56 431 LEU A C 1
ATOM 3233 O O . LEU A 1 430 ? 39.614 -1.594 -43.688 1.00 69.79 431 LEU A O 1
ATOM 3238 N N . ILE A 1 431 ? 40.390 -2.772 -41.941 1.00 85.76 432 ILE A N 1
ATOM 3239 C CA . ILE A 1 431 ? 41.042 -3.774 -42.764 1.00 85.76 432 ILE A CA 1
ATOM 3240 C C . ILE A 1 431 ? 39.968 -4.633 -43.361 1.00 85.76 432 ILE A C 1
ATOM 3241 O O . ILE A 1 431 ? 39.870 -4.785 -44.568 1.00 85.76 432 ILE A O 1
ATOM 3246 N N . VAL A 1 432 ? 39.135 -5.173 -42.493 1.00 22.28 433 VAL A N 1
ATOM 3247 C CA . VAL A 1 432 ? 38.058 -6.042 -42.933 1.00 22.28 433 VAL A CA 1
ATOM 3248 C C . VAL A 1 432 ? 37.258 -5.400 -44.093 1.00 22.28 433 VAL A C 1
ATOM 3249 O O . VAL A 1 432 ? 37.023 -6.031 -45.125 1.00 40.39 433 VAL A O 1
ATOM 3253 N N . VAL A 1 433 ? 36.857 -4.144 -43.937 1.00 48.89 434 VAL A N 1
ATOM 3254 C CA . VAL A 1 433 ? 36.095 -3.494 -44.989 1.00 48.89 434 VAL A CA 1
ATOM 3255 C C . VAL A 1 433 ? 36.910 -3.493 -46.240 1.00 48.89 434 VAL A C 1
ATOM 3256 O O . VAL A 1 433 ? 36.363 -3.431 -47.326 1.00 65.75 434 VAL A O 1
ATOM 3260 N N . MET A 1 434 ? 38.221 -3.562 -46.100 1.00 38.94 435 MET A N 1
ATOM 3261 C CA . MET A 1 434 ? 39.044 -3.535 -47.282 1.00 38.94 435 MET A CA 1
ATOM 3262 C C . MET A 1 434 ? 38.987 -4.912 -47.934 1.00 38.94 435 MET A C 1
ATOM 3263 O O . MET A 1 434 ? 38.786 -5.038 -49.138 1.00 61.46 435 MET A O 1
ATOM 3268 N N . ILE A 1 435 ? 39.157 -5.953 -47.148 1.00 50.89 436 ILE A N 1
ATOM 3269 C CA . ILE A 1 435 ? 39.103 -7.277 -47.724 1.00 50.89 436 ILE A CA 1
ATOM 3270 C C . ILE A 1 435 ? 37.710 -7.522 -48.316 1.00 50.89 436 ILE A C 1
ATOM 3271 O O . ILE A 1 435 ? 37.570 -7.861 -49.494 1.00 49.50 436 ILE A O 1
ATOM 3276 N N . GLY A 1 436 ? 36.687 -7.296 -47.495 1.00 58.83 437 GLY A N 1
ATOM 3277 C CA . GLY A 1 436 ? 35.311 -7.513 -47.908 1.00 58.83 437 GLY A CA 1
ATOM 3278 C C . GLY A 1 436 ? 34.902 -6.831 -49.200 1.00 58.83 437 GLY A C 1
ATOM 3279 O O . GLY A 1 436 ? 34.279 -7.447 -50.064 1.00 62.72 437 GLY A O 1
ATOM 3280 N N . GLU A 1 437 ? 35.210 -5.547 -49.324 1.00 57.61 438 GLU A N 1
ATOM 3281 C CA . GLU A 1 437 ? 34.872 -4.836 -50.536 1.00 57.61 438 GLU A CA 1
ATOM 3282 C C . GLU A 1 437 ? 35.516 -5.513 -51.743 1.00 57.61 438 GLU A C 1
ATOM 3283 O O . GLU A 1 437 ? 34.905 -5.566 -52.816 1.00 74.68 438 GLU A O 1
ATOM 3289 N N . LYS A 1 438 ? 36.740 -6.030 -51.581 1.00 45.35 439 LYS A N 1
ATOM 3290 C CA . LYS A 1 438 ? 37.416 -6.699 -52.691 1.00 45.35 439 LYS A CA 1
ATOM 3291 C C . LYS A 1 438 ? 36.921 -8.105 -52.958 1.00 45.35 439 LYS A C 1
ATOM 3292 O O . LYS A 1 438 ? 36.869 -8.512 -54.113 1.00 58.26 439 LYS A O 1
ATOM 3298 N N . ARG A 1 439 ? 36.557 -8.854 -51.919 1.00 62.92 440 ARG A N 1
ATOM 3299 C CA . ARG A 1 439 ? 36.024 -10.211 -52.128 1.00 62.92 440 ARG A CA 1
ATOM 3300 C C . ARG A 1 439 ? 34.733 -10.091 -52.957 1.00 62.92 440 ARG A C 1
ATOM 3301 O O . ARG A 1 439 ? 34.459 -10.885 -53.864 1.00 76.60 440 ARG A O 1
ATOM 3309 N N . ARG A 1 440 ? 33.949 -9.078 -52.609 1.00 66.20 441 ARG A N 1
ATOM 3310 C CA . ARG A 1 440 ? 32.685 -8.755 -53.252 1.00 71.12 441 ARG A CA 1
ATOM 3311 C C . ARG A 1 440 ? 32.883 -8.568 -54.745 1.00 78.15 441 ARG A C 1
ATOM 3312 O O . ARG A 1 440 ? 32.073 -9.018 -55.551 1.00 76.02 441 ARG A O 1
ATOM 3320 N N . HIS A 1 441 ? 33.958 -7.878 -55.104 1.00 78.14 442 HIS A N 1
ATOM 3321 C CA . HIS A 1 441 ? 34.282 -7.617 -56.499 1.00 78.14 442 HIS A CA 1
ATOM 3322 C C . HIS A 1 441 ? 34.490 -8.913 -57.295 1.00 78.14 442 HIS A C 1
ATOM 3323 O O . HIS A 1 441 ? 34.001 -9.046 -58.420 1.00 97.72 442 HIS A O 1
ATOM 3330 N N . GLU A 1 442 ? 35.198 -9.869 -56.697 1.00 66.88 443 GLU A N 1
ATOM 3331 C CA . GLU A 1 442 ? 35.476 -11.145 -57.347 1.00 66.88 443 GLU A CA 1
ATOM 3332 C C . GLU A 1 442 ? 34.218 -11.924 -57.731 1.00 66.88 443 GLU A C 1
ATOM 3333 O O . GLU A 1 442 ? 34.214 -12.670 -58.711 1.00 84.28 443 GLU A O 1
ATOM 3339 N N . GLN A 1 443 ? 33.156 -11.754 -56.955 1.00 53.50 444 GLN A N 1
ATOM 3340 C CA . GLN A 1 443 ? 31.905 -12.458 -57.205 1.00 53.50 444 GLN A CA 1
ATOM 3341 C C . GLN A 1 443 ? 31.095 -12.081 -58.451 1.00 53.50 444 GLN A C 1
ATOM 3342 O O . GLN A 1 443 ? 30.277 -12.874 -58.916 1.00 66.30 444 GLN A O 1
ATOM 3348 N N . LEU A 1 444 ? 31.291 -10.889 -59.003 1.00 49.37 445 LEU A N 1
ATOM 3349 C CA . LEU A 1 444 ? 30.525 -10.519 -60.195 1.00 49.37 445 LEU A CA 1
ATOM 3350 C C . LEU A 1 444 ? 30.782 -11.567 -61.249 1.00 49.37 445 LEU A C 1
ATOM 3351 O O . LEU A 1 444 ? 30.049 -11.690 -62.220 1.00 94.02 445 LEU A O 1
ATOM 3356 N N . LEU A 1 445 ? 31.847 -12.322 -61.029 1.00 43.49 446 LEU A N 1
ATOM 3357 C CA . LEU A 1 445 ? 32.253 -13.386 -61.927 1.00 43.49 446 LEU A CA 1
ATOM 3358 C C . LEU A 1 445 ? 31.137 -14.438 -62.035 1.00 43.49 446 LEU A C 1
ATOM 3359 O O . LEU A 1 445 ? 30.892 -15.005 -63.107 1.00 95.01 446 LEU A O 1
ATOM 3364 N N . GLN A 1 446 ? 30.458 -14.678 -60.915 1.00 103.96 447 GLN A N 1
ATOM 3365 C CA . GLN A 1 446 ? 29.406 -15.681 -60.827 1.00 103.96 447 GLN A CA 1
ATOM 3366 C C . GLN A 1 446 ? 28.116 -15.242 -61.510 1.00 103.96 447 GLN A C 1
ATOM 3367 O O . GLN A 1 446 ? 27.190 -16.032 -61.697 1.00 200.00 447 GLN A O 1
ATOM 3373 N N . GLU A 1 447 ? 28.072 -13.972 -61.878 1.00 65.96 448 GLU A N 1
ATOM 3374 C CA . GLU A 1 447 ? 26.933 -13.392 -62.587 1.00 65.96 448 GLU A CA 1
ATOM 3375 C C . GLU A 1 447 ? 26.706 -14.046 -63.937 1.00 65.96 448 GLU A C 1
ATOM 3376 O O . GLU A 1 447 ? 25.581 -14.094 -64.427 1.00 65.96 448 GLU A O 1
ATOM 3382 N N . LEU A 1 448 ? 27.793 -14.465 -64.568 1.00 83.71 449 LEU A N 1
ATOM 3383 C CA . LEU A 1 448 ? 27.742 -15.146 -65.855 1.00 83.71 449 LEU A CA 1
ATOM 3384 C C . LEU A 1 448 ? 27.286 -16.620 -65.740 1.00 83.71 449 LEU A C 1
ATOM 3385 O O . LEU A 1 448 ? 26.660 -17.176 -66.654 1.00 83.71 449 LEU A O 1
ATOM 3390 N N . VAL A 1 449 ? 27.619 -17.239 -64.608 1.00 84.95 450 VAL A N 1
ATOM 3391 C CA . VAL A 1 449 ? 27.380 -18.660 -64.344 1.00 84.95 450 VAL A CA 1
ATOM 3392 C C . VAL A 1 449 ? 26.223 -19.548 -64.838 1.00 84.95 450 VAL A C 1
ATOM 3393 O O . VAL A 1 449 ? 26.454 -20.429 -65.678 1.00 84.95 450 VAL A O 1
ATOM 3397 N N . PRO A 1 450 ? 24.984 -19.356 -64.363 1.00 83.13 451 PRO A N 1
ATOM 3398 C CA . PRO A 1 450 ? 24.009 -20.304 -64.924 1.00 83.13 451 PRO A CA 1
ATOM 3399 C C . PRO A 1 450 ? 24.157 -20.599 -66.425 1.00 83.13 451 PRO A C 1
ATOM 3400 O O . PRO A 1 450 ? 24.462 -21.763 -66.760 1.00 83.13 451 PRO A O 1
#

Sequence (434 aa):
FKPAPHKARLPAAEIDPTYRRLRWQIFLGIFFGYAAYYLVRKNFALAMPYLVEQGFSRGDLGFALSGISIAYGFSKFIMGSVSDRSNPRVFLPAGLILAAAVMLFMGFVPWATSSIAVMFVLLFLCGWFQGMGWPPCGRTMVHWWSQKERGGIVSVWNCAHNVGGGIPPLLFLLGMAWFNDWHAALYMPAFCAILVALFAFAMMRDTPQSCGLPPIEEYKNDTAKQIFMQYVLPNKLLWYIAIANVFVYLLRYGILDWSPTYLKEVKHFALDKSSWAYFLYEYAGIPGTLLCGWMSDKVFRGNRGATGVFFMTLVTIATIVYWMNPAGNPTVDMICMIVIGFLIYGPVMLIGLHALELAPKKAAGTAAGFTGLFGYLGGSVAASAIVGYTVDFFGWDGGFMVMIGGSILAVILLIVVMIGEKRRHEQLLQELVP

CATH classification: 1.20.1250.20 (+1 more: 1.20.1250.20)

InterPro domains:
  IPR000849 Sugar phosphate transporter [PIRSF002808] (6-450)
  IPR005267 Glycerol-3-phosphate transporter [TIGR00712] (1-440)
  IPR011701 Major facilitator superfamily [PF07690] (34-399)
  IPR020846 Major facilitator superfamily domain [PS50850] (26-441)
  IPR021159 Glycerate/sugar phosphate transporter, conserved site [PS00942] (153-169)
  IPR036259 MFS transporter superfamily [G3DSA:1.20.1250.20] (18-226)
  IPR036259 MFS transporter superfamily [G3DSA:1.20.1250.20] (240-451)
  IPR036259 MFS transporter superfamily [SSF103473] (12-443)
  IPR051337 Organophosphate:Pi Antiporter [PTHR43826] (9-442)

B-factor: mean 84.15, std 47.48, range [1.0, 200.0]

Foldseek 3Di:
DDDDAQADADQDDCVVVVLVCLQVQQLCLLLLLLLLLLLQLPLVLQLVLLAPVPVQALLLVLLLSLLLLVLLVVACVPLLVVLVRGALLCQSLVLLLVLLVLVVVQLPDVVCPRDRCVSSVSSNVSNNSNNRNCNNVVLQLQQSAPPCSVVSVVPRPQVSNQVRNLCNLVVLLVVCVVVVRRSGPSSRSSVCSNVSSVSSSVGHDSPCRYNVPRPCVPDPPDDDPVLCVPWVVPLVLLVLLLLLLLLLLLLVLLCLSCQLNVACVFLPDDSNVSSVQSSLLSNLQRVLLVVLVVCCCPVVVPDLLVSCLVLLVQLLVLLVVLLPDHNVCPVNVSVSSNRNSNRSCSSVVSSLVVQLVSTDDVSNVVRSVVSNSSRNSNSSSCSRNVLSVLPNVHNNSVSVVCNSVSSVSSSVSSVVSVVVVVVVVVCVVCVVPD

Solvent-accessible surface area: 21198 Å² total; per-residue (Å²): 236,127,73,58,99,143,157,72,166,137,44,67,100,131,20,66,49,70,9,152,188,25,48,188,45,5,68,54,0,2,22,87,0,21,7,2,2,17,12,3,9,18,1,3,0,2,2,8,22,20,4,21,133,102,80,42,46,139,16,4,4,2,89,1,4,5,0,3,6,44,0,47,13,124,1,130,169,92,22,44,68,51,3,88,199,12,19,2,65,45,21,0,6,45,0,1,55,79,1,0,44,18,3,41,87,2,7,96,64,98,168,0,6,45,50,82,30,24,0,51,83,22,1,56,84,0,0,68,32,2,5,21,0,93,23,0,1,15,67,4,12,89,61,54,71,40,90,70,48,170,41,24,46,98,41,7,170,38,34,0,31,4,32,5,4,0,61,0,0,44,40,1,38,78,0,43,88,161,99,123,62,156,41,4,0,4,11,28,1,0,120,43,0,42,110,36,0,99,78,0,84,60,62,0,64,23,8,55,22,52,1,27,30,89,44,62,69,126,152,83,81,171,137,57,164,83,19,54,109,117,104,2,72,80,25,165,21,1,76,92,0,0,68,1,2,19,46,2,21,2,0,12,7,1,15,4,4,22,5,3,20,23,17,110,107,78,13,120,147,45,33,82,99,6,0,122,1,3,38,54,4,6,58,18,5,48,72,0,7,136,54,0,19,151,50,6,107,136,81,60,221,39,51,68,1,18,0,0,36,74,2,1,70,75,0,28,104,6,1,56,52,28,51,135,34,92,84,46,5,43,122,40,9,49,86,4,10,57,45,0,4,64,11,2,29,0,0,17,47,4,2,16,56,4,0,77,99,4,14,62,202,125,2,15,51,72,0,24,39,30,1,31,72,84,0,29,69,23,0,3,52,15,0,5,12,86,2,2,96,28,32,74,194,142,45,51,83,10,1,16,109,54,5,20,17,4,1,81,81,1,31,97,26,6,76,57,0,46,91,20,43,135,154,106,134,117,97,118,131,105,128,154,106,165

Organism: Escherichia coli (strain K12) (NCBI:txid83333)

Radius of gyration: 22.79 Å; Cα contacts (8 Å, |Δi|>4): 684; chains: 1; bounding box: 51×68×62 Å

Secondary structure (DSSP, 8-state):
------------S--HHHHHHHHHHHHHHHHHHHHHHHHHHTSHHHHHHHTTSSTT-SS-HHHHHHHHHHHHHHHHHHHHHHHHHS-HHHHHHHHHHHHHHHHHHHHH-HHHHSSSSHHHHHHHHHHHHHHHTHHHHHHHHHTT-TTTHHHHHHHHHHHHHHHHHTSHHHHHHHHHHHT--STT-THHHHHHHHHHHHHHHHH---SSTTT---S-TTT-----THHIIIIISS-HHHHHHHHHHHHHHHHHHHHHHHHHHHBTTBS---HHHHHHHHHHHHHHHHHHHHHHHHHHHHTSTT-HHHHHHHHHHHHHHHHHHTTS--TT-HHHHHHHHHHHHHHHTHHHHHHHHHHHHTS-TTHHHHHHHHHHHHHHHHHHHIIIIIHHHHHHSS-SHHHHHHHHHHHHHHHHHHHHHHHHHHHHHHGGGGGS--

Nearest PDB structures (foldseek):
  1pw4-assembly1_A  TM=1.002E+00  e=9.073E-54  Escherichia coli
  8jtc-assembly1_A  TM=7.886E-01  e=4.239E-06  Homo sapiens
  7dla-assembly1_A  TM=7.431E-01  e=1.144E-06  Escherichia coli K-12
  8tgj-assembly1_B  TM=7.887E-01  e=4.405E-06  Homo sapiens
  8tgh-assembly1_B  TM=7.818E-01  e=5.341E-06  Homo sapiens

GO terms:
  GO:0015527 glycerol-phosphate:phosphate antiporter activity (F, IDA)
  GO:0005886 plasma membrane (C, IDA)
  GO:0015793 glycerol transmembrane transport (P, IDA)
  GO:0015794 glycerol-3-phosphate transmembrane transport (P, IDA)
  GO:0015315 organophosphate:phosphate antiporter activity (F, IMP)